Protein 6JYV (pdb70)

Organism: Pseudomonas aeruginosa (strain ATCC 15692 / DSM 22644 / CIP 104116 / JCM 14847 / LMG 12228 / 1C / PRS 101 / PAO1) (NCBI:txid208964)

Sequence (657 aa):
SLPIIDIAALAGSDPAARRSVAVRIDRACREQGFFYVVGHGVEAQLVERLERLARQFFALDETSKLRWRMELGGRAWRGYFPLGGELTSNRPDWKEGLYLGSELDAEHPEVRAGTPLHGANLFPEVPGLRETLLEYLDATTRVGHRLMEGIALGLGLEADYFAARYTGDPLILFRLFNYPSQPVPEGLDVQWGVGEHTDYGLLTLLHQDAIGGLQVRTPQGWLEAPPIPGSFVCCNLGDMLERMTGGLYRSTPHRVARNTSGRDRLSFPLFFDPNFHARVQPIEGLPEVPEQDDSARRWDQANVHAFHGEYGDYLLNKVAKVFPQLRRDLLPIIDIAALAGSDPAARRSVAVRIDRACREQGFFYVVGHGVEAQLVERLERLARQFFALDETSKLRWRMELGGRAWRGYFPLGGELTSNRPDWKEGLYLGSELDAEHPEVRAGTPLHGANLFPEVPGLRETLLEYLDATTRVGHRLMEGIALGLGLEADYFAARYTGDPLILFRLFNYPSQPVPEGLDVQWGVGEHTDYGLLTLLHQDAIGGLQVRTPQGWLEAPPIPGSFVCCNLGDMLERMTGGLYRSTPHRVARNTSGRDRLSFPLFFDPNFHARVQPIEGLPEVPEQDDSARRWDQANVHAFHGEYGDYLLNKVAKVFPQLRRDL

Foldseek 3Di:
DAAEAELLCLVDDDVVVLLVRLQVLLVNQQFFQKHKYFNLPDDLVLVVVQVVLLVVLVPDDPVLQCVFAQVPVFQLRWGKDDFDDDDLFDALQTWIKTKDWDADDCPDVCNVVLAGNDHHYRFRPRPPNVVSVNSNQVSVLVSVLSVCLSPQVNQVHHSCVCCVAFQVPWTKIKMKIKAAADDDRDDDDPNPPPPKDFAAFFKKWKQWDQQAFKWWQTPVGIDGDGHDPRITMMGTGDLNCLLLQNSGDGTIMDGGRHNPRGMIIMMMMDTHTDQFGQDARDPDGDHDPPCPVVSVVVCVLQVCSNPHGVNVSVCSVPCVVPVSNPDDD/DAEAELQCLVDDDVVVLLVSLQVLLVCQQFFLKYKYFNLPDDLVLVVVLVVLLVVLVPDDPVLQCVFDQVPVFQLRWGKDDFDDDDLFDALQTWIKTKDWDADDCPDVCNVVVAGNDHHYRFRPRPPNVVSVNVVQVSVLVSVLSVCLSNQVSQVHHSCPCCVAWQVPWTKIKMKIKAAADDDHDDDDPNPPPPWDFAAFAKKWKDWDQQAFKWWQTVVGIDGDGHDPRITMMGTGDLNCLLLQNSGDRTIMDGGRHNPRGMIIMMMMDTHTDQFGQDARDPDGDHDPPRVVVNVVVCVVQVCSNPGGPNVSVCSVPCVVPVSNPDDD

InterPro domains:
  IPR005123 Oxoglutarate/iron-dependent dioxygenase domain [PS51471] (173-277)
  IPR026992 Non-haem dioxygenase, N-terminal domain [PF14226] (6-129)
  IPR027443 Isopenicillin N synthase-like superfamily [G3DSA:2.60.120.330] (1-327)
  IPR044861 Isopenicillin N synthase-like, Fe(2+) 2OG dioxygenase domain [PF03171] (180-277)

Solvent-accessible surface area: 29008 Å² total; per-residue (Å²): 145,10,28,81,1,75,3,54,25,3,66,40,103,76,111,71,36,27,111,68,13,0,68,105,0,26,116,1,0,95,81,25,0,1,0,6,0,34,38,20,69,14,116,86,124,5,23,67,82,0,23,152,21,0,92,86,0,12,86,59,79,58,106,30,14,27,129,26,44,10,26,84,14,12,61,8,12,7,0,2,43,8,34,39,16,77,28,99,33,8,110,8,29,34,52,5,0,0,29,1,1,40,68,35,99,70,124,49,82,36,42,154,78,22,14,20,4,20,6,52,11,42,33,5,125,7,110,28,0,113,109,3,0,43,79,1,9,84,11,1,27,123,1,0,54,67,0,6,47,0,0,0,21,16,13,68,32,134,27,82,23,1,48,74,125,18,1,54,97,21,12,8,14,0,7,0,27,2,21,17,36,10,109,106,30,169,78,167,31,135,41,178,21,45,20,67,89,38,14,79,5,1,4,6,2,20,20,22,6,95,50,7,15,17,20,0,105,7,72,129,34,85,28,102,1,72,35,54,131,58,12,3,1,0,4,0,1,18,0,0,43,31,2,2,38,10,22,0,92,10,4,34,20,30,22,32,31,4,60,69,66,156,60,10,2,17,0,10,0,42,0,5,0,40,10,71,11,145,1,96,69,13,142,83,36,78,160,30,110,164,51,113,83,51,29,143,141,33,38,138,66,4,80,74,0,32,111,8,48,0,0,34,1,4,0,72,60,16,24,165,108,32,40,11,1,129,22,90,178,47,46,78,0,64,1,55,24,3,72,41,107,77,112,71,36,30,108,66,12,0,76,91,0,26,115,0,0,93,86,29,0,2,0,7,0,36,38,18,69,13,115,86,124,5,22,64,83,0,21,77,10,0,33,52,0,12,74,58,85,88,108,29,14,49,131,24,85,11,129,103,14,18,72,8,12,6,0,1,41,51,52,44,64,92,108,74,21,8,104,8,27,33,52,5,0,0,28,4,1,38,70,36,96,80,140,48,80,37,43,164,80,21,11,20,5,22,5,53,12,45,33,4,123,7,111,33,0,103,98,3,4,48,84,0,17,82,15,0,23,129,1,0,54,44,0,5,46,0,0,0,21,15,13,65,26,135,25,82,24,1,50,73,131,19,1,52,98,23,11,8,14,1,8,0,25,2,15,17,28,6,23,45,27,82,77,164,30,124,31,170,21,43,23,70,88,39,12,80,5,1,3,8,0,25,19,22,6,96,46,6,14,11,21,0,113,5,81,126,34,97,73,99,0,74,36,58,134,57,13,2,2,0,5,0,1,19,0,0,34,19,1,2,35,9,19,0,90,10,3,32,19,27,30,31,30,4,23,29,26,51,59,8,1,15,0,11,0,43,0,5,0,38,9,72,11,162,0,82,59,14,142,80,33,77,160,33,99,162,46,113,99,31,38,144,141,34,40,136,66,4,81,71,0,34,121,15,53,0,0,36,2,3,1,88,65,16,24,195,112,31,100,32,1,129,142,123,212

Secondary structure (DSSP, 8-state):
---EEE-GGGGS--HHHHHHHHHHHHHHHHHTSEEEEES----HHHHHHHHHHHHHHHTS-HHHHGGGBGGGTGGG--EEEPPPPP-SS--TT--EEEEEE-B--TTSHHHHHT-TT-BPPP--S-TTHHHHHHHHHHHHHHHHHHHHHHHHHHTTS-TTHHIIIIISS-EEEEEEEEE---PPPSSS-TTTTTT-B--SSSEEEEEE-TT--EEEEETTEEEE----TT-EEEEE-HHHHHHTTTSS----EEE----SSS-EEEEEEEEE--TT----PPSS----TT-HHHHHHHHHH-HHHHHS-HHHHHHHHHTTT-TTTT---/--EEE-GGGGS--HHHHHHHHHHHHHHHHHTSEEEEES----HHHHHHHHHHHHHHHHS-HHHHGGGBGGGTGGG--EEEPPPPP-SS--TT--EEEEEE-B--TTSHHHHHT-TT-B-----S-TTHHHHHHHHHHHHHHHHHHHHHHHHHHTTS-TTHHIIIIISS-EEEEEEEEE---PPPSSS-TTTTTT-B--SSSEEEEEE-SS--EEEEETTEEEE----TT-EEEEE-HHHHHHTTTSS----EEE----SSS-EEEEEEEEE--TT----PPSS-PPPTT-HHHHHHHHHH-HHHHHS-HHHHHHHHHTTT-GGGG---

B-factor: mean 17.4, std 8.8, range [4.78, 69.75]

Radius of gyration: 30.33 Å; Cα contacts (8 Å, |Δi|>4): 1353; chains: 2; bounding box: 62×76×78 Å

Structure (mmCIF, N/CA/C/O backbone):
data_6JYV
#
_entry.id   6JYV
#
_cell.length_a   42.510
_cell.length_b   115.690
_cell.length_c   68.830
_cell.angle_alpha   90.00
_cell.angle_beta   90.90
_cell.angle_gamma   90.00
#
_symmetry.space_group_name_H-M   'P 1 21 1'
#
loop_
_entity.id
_entity.type
_entity.pdbx_description
1 polymer 'Probable iron/ascorbate oxidoreductase'
2 non-polymer 'SODIUM ION'
3 water water
#
loop_
_atom_site.group_PDB
_atom_site.id
_atom_site.type_symbol
_atom_site.label_atom_id
_atom_site.label_alt_id
_atom_site.label_comp_id
_atom_site.label_asym_id
_atom_site.label_entity_id
_atom_site.label_seq_id
_atom_site.pdbx_PDB_ins_code
_atom_site.Cartn_x
_atom_site.Cartn_y
_atom_site.Cartn_z
_atom_site.occupancy
_atom_site.B_iso_or_equiv
_atom_site.auth_seq_id
_atom_site.auth_comp_id
_atom_site.auth_asym_id
_atom_site.auth_atom_id
_atom_site.pdbx_PDB_model_num
ATOM 1 N N . SER A 1 10 ? -4.948 72.325 7.106 1.00 32.52 5 SER A N 1
ATOM 2 C CA . SER A 1 10 ? -4.247 73.557 6.766 1.00 31.12 5 SER A CA 1
ATOM 3 C C . SER A 1 10 ? -3.131 73.307 5.740 1.00 29.09 5 SER A C 1
ATOM 4 O O . SER A 1 10 ? -2.603 74.256 5.163 1.00 28.37 5 SER A O 1
ATOM 11 N N . LEU A 1 11 ? -2.767 72.043 5.506 1.00 19.42 6 LEU A N 1
ATOM 12 C CA . LEU A 1 11 ? -1.981 71.736 4.322 1.00 15.94 6 LEU A CA 1
ATOM 13 C C . LEU A 1 11 ? -2.856 71.871 3.078 1.00 15.29 6 LEU A C 1
ATOM 14 O O . LEU A 1 11 ? -4.054 71.561 3.111 1.00 18.97 6 LEU A O 1
ATOM 30 N N . PRO A 1 12 ? -2.283 72.326 1.965 1.00 12.91 7 PRO A N 1
ATOM 31 C CA . PRO A 1 12 ? -3.046 72.373 0.713 1.00 14.02 7 PRO A CA 1
ATOM 32 C C . PRO A 1 12 ? -3.525 70.994 0.281 1.00 11.81 7 PRO A C 1
ATOM 33 O O . PRO A 1 12 ? -2.812 69.999 0.451 1.00 11.47 7 PRO A O 1
ATOM 44 N N . ILE A 1 13 ? -4.725 70.957 -0.320 1.00 11.74 8 ILE A N 1
ATOM 45 C CA . ILE A 1 13 ? -5.299 69.763 -0.946 1.00 8.41 8 ILE A CA 1
ATOM 46 C C . ILE A 1 13 ? -5.390 70.053 -2.438 1.00 14.16 8 ILE A C 1
ATOM 47 O O . ILE A 1 13 ? -6.249 70.833 -2.872 1.00 15.16 8 ILE A O 1
ATOM 63 N N . ILE A 1 14 ? -4.548 69.400 -3.228 1.00 10.42 9 ILE A N 1
ATOM 64 C CA . ILE A 1 14 ? -4.392 69.730 -4.644 1.00 8.22 9 ILE A CA 1
ATOM 65 C C . ILE A 1 14 ? -4.948 68.607 -5.507 1.00 13.54 9 ILE A C 1
ATOM 66 O O . ILE A 1 14 ? -4.505 67.458 -5.404 1.00 11.69 9 ILE A O 1
ATOM 82 N N . ASP A 1 15 ? -5.883 68.950 -6.393 1.00 12.82 10 ASP A N 1
ATOM 83 C CA . ASP A 1 15 ? -6.373 68.000 -7.395 1.00 12.39 10 ASP A CA 1
ATOM 84 C C . ASP A 1 15 ? -5.423 67.990 -8.584 1.00 14.11 10 ASP A C 1
ATOM 85 O O . ASP A 1 15 ? -5.243 69.019 -9.245 1.00 13.68 10 ASP A O 1
ATOM 94 N N . ILE A 1 16 ? -4.843 66.826 -8.890 1.00 12.23 11 ILE A N 1
ATOM 95 C CA . ILE A 1 16 ? -3.818 66.719 -9.916 1.00 10.81 11 ILE A CA 1
ATOM 96 C C . ILE A 1 16 ? -4.337 66.050 -11.187 1.00 14.47 11 ILE A C 1
ATOM 97 O O . ILE A 1 16 ? -3.555 65.613 -12.017 1.00 13.32 11 ILE A O 1
ATOM 113 N N . ALA A 1 17 ? -5.656 65.980 -11.363 1.00 12.68 12 ALA A N 1
ATOM 114 C CA . ALA A 1 17 ? -6.199 65.212 -12.478 1.00 10.98 12 ALA A CA 1
ATOM 115 C C . ALA A 1 17 ? -5.697 65.753 -13.813 1.00 13.08 12 ALA A C 1
ATOM 116 O O . ALA A 1 17 ? -5.428 64.982 -14.742 1.00 14.65 12 ALA A O 1
ATOM 123 N N . ALA A 1 18 ? -5.531 67.067 -13.919 1.00 16.82 13 ALA A N 1
ATOM 124 C CA . ALA A 1 18 ? -5.143 67.640 -15.199 1.00 15.51 13 ALA A CA 1
ATOM 125 C C . ALA A 1 18 ? -3.749 67.195 -15.613 1.00 20.66 13 ALA A C 1
ATOM 126 O O . ALA A 1 18 ? -3.429 67.243 -16.806 1.00 16.66 13 ALA A O 1
ATOM 133 N N . LEU A 1 19 ? -2.938 66.706 -14.671 1.00 16.86 14 LEU A N 1
ATOM 134 C CA . LEU A 1 19 ? -1.576 66.310 -15.006 1.00 15.62 14 LEU A CA 1
ATOM 135 C C . LEU A 1 19 ? -1.529 65.004 -15.789 1.00 15.87 14 LEU A C 1
ATOM 136 O O . LEU A 1 19 ? -0.493 64.704 -16.397 1.00 17.10 14 LEU A O 1
ATOM 152 N N . ALA A 1 20 ? -2.608 64.216 -15.766 1.00 14.09 15 ALA A N 1
ATOM 153 C CA . ALA A 1 20 ? -2.764 63.045 -16.610 1.00 16.94 15 ALA A CA 1
ATOM 154 C C . ALA A 1 20 ? -3.189 63.397 -18.030 1.00 23.72 15 ALA A C 1
ATOM 155 O O . ALA A 1 20 ? -3.181 62.518 -18.900 1.00 28.78 15 ALA A O 1
ATOM 162 N N . GLY A 1 21 ? -3.599 64.640 -18.266 1.00 18.60 16 GLY A N 1
ATOM 163 C CA . GLY A 1 21 ? -4.048 65.091 -19.557 1.00 21.00 16 GLY A CA 1
ATOM 164 C C . GLY A 1 21 ? -3.053 66.007 -20.239 1.00 22.51 16 GLY A C 1
ATOM 165 O O . GLY A 1 21 ? -1.882 66.111 -19.851 1.00 21.64 16 GLY A O 1
ATOM 169 N N . SER A 1 22 ? -3.538 66.710 -21.266 1.00 25.09 17 SER A N 1
ATOM 170 C CA . SER A 1 22 ? -2.677 67.530 -22.104 1.00 21.81 17 SER A CA 1
ATOM 171 C C . SER A 1 22 ? -3.237 68.933 -22.296 1.00 25.74 17 SER A C 1
ATOM 172 O O . SER A 1 22 ? -2.968 69.578 -23.314 1.00 25.00 17 SER A O 1
ATOM 180 N N . ASP A 1 23 ? -4.024 69.424 -21.341 1.00 26.24 18 ASP A N 1
ATOM 181 C CA . ASP A 1 23 ? -4.588 70.767 -21.435 1.00 20.07 18 ASP A CA 1
ATOM 182 C C . ASP A 1 23 ? -3.614 71.748 -20.796 1.00 28.53 18 ASP A C 1
ATOM 183 O O . ASP A 1 23 ? -3.456 71.730 -19.561 1.00 22.10 18 ASP A O 1
ATOM 192 N N . PRO A 1 24 ? -2.958 72.624 -21.562 1.00 28.81 19 PRO A N 1
ATOM 193 C CA . PRO A 1 24 ? -1.923 73.474 -20.953 1.00 23.26 19 PRO A CA 1
ATOM 194 C C . PRO A 1 24 ? -2.440 74.353 -19.830 1.00 24.08 19 PRO A C 1
ATOM 195 O O . PRO A 1 24 ? -1.714 74.589 -18.859 1.00 25.70 19 PRO A O 1
ATOM 206 N N . ALA A 1 25 ? -3.674 74.861 -19.937 1.00 26.13 20 ALA A N 1
ATOM 207 C CA . ALA A 1 25 ? -4.179 75.774 -18.917 1.00 27.87 20 ALA A CA 1
ATOM 208 C C . ALA A 1 25 ? -4.575 75.026 -17.650 1.00 17.12 20 ALA A C 1
ATOM 209 O O . ALA A 1 25 ? -4.335 75.515 -16.540 1.00 21.94 20 ALA A O 1
ATOM 216 N N . ALA A 1 26 ? -5.175 73.847 -17.793 1.00 22.46 21 ALA A N 1
ATOM 217 C CA . ALA A 1 26 ? -5.499 73.055 -16.613 1.00 22.32 21 ALA A CA 1
ATOM 218 C C . ALA A 1 26 ? -4.231 72.564 -15.925 1.00 24.41 21 ALA A C 1
ATOM 219 O O . ALA A 1 26 ? -4.164 72.532 -14.694 1.00 17.83 21 ALA A O 1
ATOM 226 N N . ARG A 1 27 ? -3.208 72.209 -16.703 1.00 19.82 22 ARG A N 1
ATOM 227 C CA . ARG A 1 27 ? -1.946 71.776 -16.113 1.00 20.33 22 ARG A CA 1
ATOM 228 C C . ARG A 1 27 ? -1.225 72.941 -15.454 1.00 20.82 22 ARG A C 1
ATOM 229 O O . ARG A 1 27 ? -0.700 72.811 -14.339 1.00 18.66 22 ARG A O 1
ATOM 250 N N . ARG A 1 28 ? -1.225 74.105 -16.102 1.00 18.62 23 ARG A N 1
ATOM 251 C CA . ARG A 1 28 ? -0.642 75.282 -15.479 1.00 20.59 23 ARG A CA 1
ATOM 252 C C . ARG A 1 28 ? -1.297 75.587 -14.137 1.00 18.18 23 ARG A C 1
ATOM 253 O O . ARG A 1 28 ? -0.614 75.997 -13.198 1.00 17.86 23 ARG A O 1
ATOM 274 N N . SER A 1 29 ? -2.624 75.427 -14.032 1.00 16.13 24 SER A N 1
ATOM 275 C CA . SER A 1 29 ? -3.305 75.762 -12.789 1.00 15.48 24 SER A CA 1
ATOM 276 C C . SER A 1 29 ? -2.855 74.840 -11.663 1.00 16.69 24 SER A C 1
ATOM 277 O O . SER A 1 29 ? -2.633 75.290 -10.530 1.00 16.41 24 SER A O 1
ATOM 285 N N . VAL A 1 30 ? -2.690 73.555 -11.968 1.00 16.57 25 VAL A N 1
ATOM 286 C CA . VAL A 1 30 ? -2.180 72.623 -10.965 1.00 12.65 25 VAL A CA 1
ATOM 287 C C . VAL A 1 30 ? -0.744 72.974 -10.616 1.00 15.50 25 VAL A C 1
ATOM 288 O O . VAL A 1 30 ? -0.370 73.015 -9.440 1.00 12.72 25 VAL A O 1
ATOM 301 N N . ALA A 1 31 ? 0.078 73.260 -11.626 1.00 13.89 26 ALA A N 1
ATOM 302 C CA . ALA A 1 31 ? 1.470 73.610 -11.381 1.00 15.95 26 ALA A CA 1
ATOM 303 C C . ALA A 1 31 ? 1.601 74.823 -10.470 1.00 16.19 26 ALA A C 1
ATOM 304 O O . ALA A 1 31 ? 2.492 74.872 -9.620 1.00 13.36 26 ALA A O 1
ATOM 311 N N . VAL A 1 32 ? 0.714 75.810 -10.616 1.00 12.84 27 VAL A N 1
ATOM 312 C CA . VAL A 1 32 ? 0.805 76.985 -9.761 1.00 11.80 27 VAL A CA 1
ATOM 313 C C . VAL A 1 32 ? 0.579 76.612 -8.302 1.00 10.23 27 VAL A C 1
ATOM 314 O O . VAL A 1 32 ? 1.260 77.113 -7.406 1.00 13.74 27 VAL A O 1
ATOM 327 N N . ARG A 1 33 ? -0.399 75.743 -8.042 1.00 10.95 28 ARG A N 1
ATOM 328 C CA . ARG A 1 33 ? -0.654 75.302 -6.674 1.00 13.28 28 ARG A CA 1
ATOM 329 C C . ARG A 1 33 ? 0.492 74.467 -6.112 1.00 11.20 28 ARG A C 1
ATOM 330 O O . ARG A 1 33 ? 0.837 74.596 -4.929 1.00 10.19 28 ARG A O 1
ATOM 351 N N . ILE A 1 34 ? 1.033 73.564 -6.918 1.00 11.07 29 ILE A N 1
ATOM 352 C CA . ILE A 1 34 ? 2.168 72.757 -6.482 1.00 10.43 29 ILE A CA 1
ATOM 353 C C . ILE A 1 34 ? 3.351 73.661 -6.148 1.00 12.42 29 ILE A C 1
ATOM 354 O O . ILE A 1 34 ? 4.002 73.502 -5.110 1.00 12.30 29 ILE A O 1
ATOM 370 N N . ASP A 1 35 ? 3.635 74.647 -7.004 1.00 11.65 30 ASP A N 1
ATOM 371 C CA . ASP A 1 35 ? 4.762 75.535 -6.730 1.00 14.23 30 ASP A CA 1
ATOM 372 C C . ASP A 1 35 ? 4.604 76.227 -5.379 1.00 11.25 30 ASP A C 1
ATOM 373 O O . ASP A 1 35 ? 5.559 76.328 -4.602 1.00 11.44 30 ASP A O 1
ATOM 382 N N . ARG A 1 36 ? 3.407 76.726 -5.082 1.00 12.37 31 ARG A N 1
ATOM 383 C CA . ARG A 1 36 ? 3.201 77.454 -3.837 1.00 12.64 31 ARG A CA 1
ATOM 384 C C . ARG A 1 36 ? 3.354 76.530 -2.638 1.00 12.51 31 ARG A C 1
ATOM 385 O O . ARG A 1 36 ? 4.002 76.884 -1.648 1.00 11.60 31 ARG A O 1
ATOM 406 N N . ALA A 1 37 ? 2.736 75.351 -2.708 1.00 12.55 32 ALA A N 1
ATOM 407 C CA . ALA A 1 37 ? 2.842 74.388 -1.622 1.00 15.52 32 ALA A CA 1
ATOM 408 C C . ALA A 1 37 ? 4.290 73.977 -1.384 1.00 8.00 32 ALA A C 1
ATOM 409 O O . ALA A 1 37 ? 4.711 73.834 -0.232 1.00 9.75 32 ALA A O 1
ATOM 416 N N . CYS A 1 38 ? 5.049 73.768 -2.454 1.00 10.60 33 CYS A N 1
ATOM 417 C CA . CYS A 1 38 ? 6.440 73.352 -2.328 1.00 7.78 33 CYS A CA 1
ATOM 418 C C . CYS A 1 38 ? 7.311 74.458 -1.765 1.00 10.62 33 CYS A C 1
ATOM 419 O O . CYS A 1 38 ? 8.240 74.187 -0.993 1.00 11.36 33 CYS A O 1
ATOM 427 N N . ARG A 1 39 ? 7.034 75.710 -2.131 1.00 10.67 34 ARG A N 1
ATOM 428 C CA . ARG A 1 39 ? 7.827 76.803 -1.599 1.00 11.21 34 ARG A CA 1
ATOM 429 C C . ARG A 1 39 ? 7.517 77.101 -0.142 1.00 9.84 34 ARG A C 1
ATOM 430 O O . ARG A 1 39 ? 8.397 77.559 0.592 1.00 14.07 34 ARG A O 1
ATOM 451 N N . GLU A 1 40 ? 6.268 76.910 0.282 1.00 14.03 35 GLU A N 1
ATOM 452 C CA . GLU A 1 40 ? 5.806 77.415 1.569 1.00 15.83 35 GLU A CA 1
ATOM 453 C C . GLU A 1 40 ? 5.742 76.346 2.649 1.00 14.38 35 GLU A C 1
ATOM 454 O O . GLU A 1 40 ? 6.133 76.611 3.785 1.00 21.09 35 GLU A O 1
ATOM 466 N N . GLN A 1 41 ? 5.235 75.153 2.336 1.00 15.79 36 GLN A N 1
ATOM 467 C CA . GLN A 1 41 ? 5.119 74.088 3.327 1.00 12.71 36 GLN A CA 1
ATOM 468 C C . GLN A 1 41 ? 5.955 72.862 3.020 1.00 11.51 36 GLN A C 1
ATOM 469 O O . GLN A 1 41 ? 6.352 72.159 3.950 1.00 14.86 36 GLN A O 1
ATOM 483 N N . GLY A 1 42 ? 6.171 72.541 1.750 1.00 11.44 37 GLY A N 1
ATOM 484 C CA . GLY A 1 42 ? 6.876 71.328 1.405 1.00 12.04 37 GLY A CA 1
ATOM 485 C C . GLY A 1 42 ? 6.069 70.067 1.573 1.00 9.67 37 GLY A C 1
ATOM 486 O O . GLY A 1 42 ? 6.642 68.975 1.495 1.00 14.35 37 GLY A O 1
ATOM 490 N N . PHE A 1 43 ? 4.758 70.189 1.733 1.00 12.55 38 PHE A N 1
ATOM 491 C CA . PHE A 1 43 ? 3.854 69.080 1.979 1.00 10.06 38 PHE A CA 1
ATOM 492 C C . PHE A 1 43 ? 2.530 69.483 1.360 1.00 12.28 38 PHE A C 1
ATOM 493 O O . PHE A 1 43 ? 2.154 70.653 1.446 1.00 11.59 38 PHE A O 1
ATOM 510 N N . PHE A 1 44 ? 1.835 68.528 0.739 1.00 12.41 39 PHE A N 1
ATOM 511 C CA . PHE A 1 44 ? 0.477 68.778 0.302 1.00 9.48 39 PHE A CA 1
ATOM 512 C C . PHE A 1 44 ? -0.258 67.455 0.104 1.00 6.64 39 PHE A C 1
ATOM 513 O O . PHE A 1 44 ? 0.355 66.428 -0.177 1.00 9.46 39 PHE A O 1
ATOM 530 N N . TYR A 1 45 ? -1.580 67.500 0.230 1.00 8.50 40 TYR A N 1
ATOM 531 C CA . TYR A 1 45 ? -2.374 66.349 -0.156 1.00 6.28 40 TYR A CA 1
ATOM 532 C C . TYR A 1 45 ? -2.572 66.353 -1.666 1.00 8.61 40 TYR A C 1
ATOM 533 O O . TYR A 1 45 ? -2.665 67.416 -2.292 1.00 10.34 40 TYR A O 1
ATOM 551 N N . VAL A 1 46 ? -2.711 65.155 -2.230 1.00 9.93 41 VAL A N 1
ATOM 552 C CA . VAL A 1 46 ? -2.991 64.938 -3.649 1.00 11.63 41 VAL A CA 1
ATOM 553 C C . VAL A 1 46 ? -4.305 64.163 -3.775 1.00 9.81 41 VAL A C 1
ATOM 554 O O . VAL A 1 46 ? -4.470 63.097 -3.162 1.00 10.03 41 VAL A O 1
ATOM 567 N N . VAL A 1 47 ? -5.250 64.732 -4.525 1.00 11.31 42 VAL A N 1
ATOM 568 C CA . VAL A 1 47 ? -6.516 64.084 -4.848 1.00 9.62 42 VAL A CA 1
ATOM 569 C C . VAL A 1 47 ? -6.702 64.101 -6.365 1.00 13.11 42 VAL A C 1
ATOM 570 O O . VAL A 1 47 ? -5.935 64.725 -7.101 1.00 12.50 42 VAL A O 1
ATOM 583 N N . GLY A 1 48 ? -7.718 63.378 -6.830 1.00 12.76 43 GLY A N 1
ATOM 584 C CA . GLY A 1 48 ? -7.941 63.252 -8.258 1.00 12.95 43 GLY A CA 1
ATOM 585 C C . GLY A 1 48 ? -6.834 62.511 -8.971 1.00 14.85 43 GLY A C 1
ATOM 586 O O . GLY A 1 48 ? -6.606 62.722 -10.168 1.00 15.26 43 GLY A O 1
ATOM 590 N N . HIS A 1 49 ? -6.153 61.626 -8.266 1.00 11.09 44 HIS A N 1
ATOM 591 C CA . HIS A 1 49 ? -4.970 60.964 -8.779 1.00 13.58 44 HIS A CA 1
ATOM 592 C C . HIS A 1 49 ? -5.289 59.685 -9.538 1.00 13.33 44 HIS A C 1
ATOM 593 O O . HIS A 1 49 ? -4.417 59.169 -10.243 1.00 14.71 44 HIS A O 1
ATOM 607 N N . GLY A 1 50 ? -6.494 59.151 -9.399 1.00 14.32 45 GLY A N 1
ATOM 608 C CA . GLY A 1 50 ? -6.896 58.029 -10.211 1.00 15.65 45 GLY A CA 1
ATOM 609 C C . GLY A 1 50 ? -6.526 56.661 -9.689 1.00 12.95 45 GLY A C 1
ATOM 610 O O . GLY A 1 50 ? -6.852 55.655 -10.346 1.00 18.99 45 GLY A O 1
ATOM 614 N N . VAL A 1 51 ? -5.848 56.561 -8.560 1.00 12.63 46 VAL A N 1
ATOM 615 C CA . VAL A 1 51 ? -5.564 55.243 -8.003 1.00 12.10 46 VAL A CA 1
ATOM 616 C C . VAL A 1 51 ? -6.838 54.728 -7.349 1.00 13.19 46 VAL A C 1
ATOM 617 O O . VAL A 1 51 ? -7.451 55.403 -6.507 1.00 13.88 46 VAL A O 1
ATOM 630 N N . GLU A 1 52 ? -7.240 53.531 -7.742 1.00 11.68 47 GLU A N 1
ATOM 631 C CA . GLU A 1 52 ? -8.568 53.029 -7.417 1.00 9.49 47 GLU A CA 1
ATOM 632 C C . GLU A 1 52 ? -8.740 52.802 -5.922 1.00 9.15 47 GLU A C 1
ATOM 633 O O . GLU A 1 52 ? -7.902 52.170 -5.260 1.00 11.17 47 GLU A O 1
ATOM 645 N N . ALA A 1 53 ? -9.864 53.315 -5.412 1.00 11.42 48 ALA A N 1
ATOM 646 C CA . ALA A 1 53 ? -10.189 53.210 -3.995 1.00 8.19 48 ALA A CA 1
ATOM 647 C C . ALA A 1 53 ? -10.250 51.758 -3.547 1.00 9.40 48 ALA A C 1
ATOM 648 O O . ALA A 1 53 ? -9.930 51.445 -2.391 1.00 10.20 48 ALA A O 1
ATOM 655 N N . GLN A 1 54 ? -10.741 50.867 -4.411 1.00 8.31 49 GLN A N 1
ATOM 656 C CA . GLN A 1 54 ? -10.870 49.466 -4.018 1.00 10.15 49 GLN A CA 1
ATOM 657 C C . GLN A 1 54 ? -9.499 48.816 -3.887 1.00 9.89 49 GLN A C 1
ATOM 658 O O . GLN A 1 54 ? -9.255 48.050 -2.941 1.00 9.84 49 GLN A O 1
ATOM 672 N N . LEU A 1 55 ? -8.569 49.172 -4.777 1.00 8.51 50 LEU A N 1
ATOM 673 C CA . LEU A 1 55 ? -7.188 48.697 -4.657 1.00 7.87 50 LEU A CA 1
ATOM 674 C C . LEU A 1 55 ? -6.550 49.176 -3.354 1.00 10.25 50 LEU A C 1
ATOM 675 O O . LEU A 1 55 ? -5.880 48.400 -2.662 1.00 11.19 50 LEU A O 1
ATOM 691 N N . VAL A 1 56 ? -6.777 50.443 -2.988 1.00 7.99 51 VAL A N 1
ATOM 692 C CA . VAL A 1 56 ? -6.212 50.968 -1.745 1.00 8.42 51 VAL A CA 1
ATOM 693 C C . VAL A 1 56 ? -6.775 50.208 -0.549 1.00 10.59 51 VAL A C 1
ATOM 694 O O . VAL A 1 56 ? -6.032 49.804 0.344 1.00 10.99 51 VAL A O 1
ATOM 707 N N . GLU A 1 57 ? -8.105 49.991 -0.509 1.00 8.08 52 GLU A N 1
ATOM 708 C CA . GLU A 1 57 ? -8.669 49.255 0.629 1.00 9.66 52 GLU A CA 1
ATOM 709 C C . GLU A 1 57 ? -8.134 47.824 0.693 1.00 8.02 52 GLU A C 1
ATOM 710 O O . GLU A 1 57 ? -7.808 47.315 1.769 1.00 9.88 52 GLU A O 1
ATOM 722 N N . ARG A 1 58 ? -8.062 47.138 -0.446 1.00 7.71 53 ARG A N 1
ATOM 723 C CA . ARG A 1 58 ? -7.540 45.777 -0.442 1.00 8.73 53 ARG A CA 1
ATOM 724 C C . ARG A 1 58 ? -6.097 45.740 0.056 1.00 7.81 53 ARG A C 1
ATOM 725 O O . ARG A 1 58 ? -5.731 44.861 0.843 1.00 9.30 53 ARG A O 1
ATOM 746 N N . LEU A 1 59 ? -5.277 46.699 -0.375 1.00 9.14 54 LEU A N 1
ATOM 747 C CA . LEU A 1 59 ? -3.907 46.792 0.118 1.00 8.63 54 LEU A CA 1
ATOM 748 C C . LEU A 1 59 ? -3.895 46.917 1.634 1.00 9.06 54 LEU A C 1
ATOM 749 O O . LEU A 1 59 ? -3.191 46.167 2.339 1.00 8.74 54 LEU A O 1
ATOM 765 N N . GLU A 1 60 ? -4.701 47.836 2.162 1.00 7.59 55 GLU A N 1
ATOM 766 C CA . GLU A 1 60 ? -4.695 48.033 3.609 1.00 7.46 55 GLU A CA 1
ATOM 767 C C . GLU A 1 60 ? -5.128 46.769 4.334 1.00 8.70 55 GLU A C 1
ATOM 768 O O . GLU A 1 60 ? -4.540 46.396 5.358 1.00 8.92 55 GLU A O 1
ATOM 780 N N . ARG A 1 61 ? -6.162 46.094 3.835 1.00 8.82 56 ARG A N 1
ATOM 781 C CA . ARG A 1 61 ? -6.640 44.899 4.513 1.00 7.74 56 ARG A CA 1
ATOM 782 C C . ARG A 1 61 ? -5.643 43.758 4.440 1.00 6.56 56 ARG A C 1
ATOM 783 O O . ARG A 1 61 ? -5.503 42.981 5.392 1.00 8.45 56 ARG A O 1
ATOM 804 N N . LEU A 1 62 ? -5.014 43.562 3.285 1.00 8.18 57 LEU A N 1
ATOM 805 C CA . LEU A 1 62 ? -4.073 42.452 3.162 1.00 9.34 57 LEU A CA 1
ATOM 806 C C . LEU A 1 62 ? -2.779 42.740 3.912 1.00 7.20 57 LEU A C 1
ATOM 807 O O . LEU A 1 62 ? -2.170 41.826 4.487 1.00 7.94 57 LEU A O 1
ATOM 823 N N . ALA A 1 63 ? -2.370 44.004 3.962 1.00 7.75 58 ALA A N 1
ATOM 824 C CA . ALA A 1 63 ? -1.277 44.388 4.833 1.00 7.15 58 ALA A CA 1
ATOM 825 C C . ALA A 1 63 ? -1.644 44.098 6.278 1.00 5.05 58 ALA A C 1
ATOM 826 O O . ALA A 1 63 ? -0.862 43.517 7.029 1.00 7.12 58 ALA A O 1
ATOM 833 N N . ARG A 1 64 ? -2.862 44.475 6.677 1.00 8.27 59 ARG A N 1
ATOM 834 C CA . ARG A 1 64 ? -3.286 44.218 8.048 1.00 9.05 59 ARG A CA 1
ATOM 835 C C . ARG A 1 64 ? -3.264 42.727 8.351 1.00 11.11 59 ARG A C 1
ATOM 836 O O . ARG A 1 64 ? -2.840 42.306 9.437 1.00 9.29 59 ARG A O 1
ATOM 857 N N . GLN A 1 65 ? -3.711 41.914 7.394 1.00 9.19 60 GLN A N 1
ATOM 858 C CA . GLN A 1 65 ? -3.718 40.472 7.578 1.00 9.78 60 GLN A CA 1
ATOM 859 C C . GLN A 1 65 ? -2.301 39.946 7.757 1.00 8.79 60 GLN A C 1
ATOM 860 O O . GLN A 1 65 ? -2.054 39.101 8.630 1.00 10.68 60 GLN A O 1
ATOM 874 N N . PHE A 1 66 ? -1.352 40.477 6.982 1.00 7.35 61 PHE A N 1
ATOM 875 C CA . PHE A 1 66 ? 0.044 40.075 7.125 1.00 7.96 61 PHE A CA 1
ATOM 876 C C . PHE A 1 66 ? 0.566 40.375 8.527 1.00 6.51 61 PHE A C 1
ATOM 877 O O . PHE A 1 66 ? 1.158 39.516 9.180 1.00 7.28 61 PHE A O 1
ATOM 894 N N . PHE A 1 67 ? 0.379 41.598 9.001 1.00 7.18 62 PHE A N 1
ATOM 895 C CA . PHE A 1 67 ? 0.976 41.940 10.289 1.00 8.82 62 PHE A CA 1
ATOM 896 C C . PHE A 1 67 ? 0.302 41.218 11.438 1.00 11.12 62 PHE A C 1
ATOM 897 O O . PHE A 1 67 ? 0.879 41.131 12.532 1.00 8.90 62 PHE A O 1
ATOM 914 N N . ALA A 1 68 ? -0.905 40.696 11.232 1.00 7.79 63 ALA A N 1
ATOM 915 C CA . ALA A 1 68 ? -1.572 39.925 12.264 1.00 9.28 63 ALA A CA 1
ATOM 916 C C . ALA A 1 68 ? -1.076 38.490 12.340 1.00 11.23 63 ALA A C 1
ATOM 917 O O . ALA A 1 68 ? -1.415 37.787 13.303 1.00 12.57 63 ALA A O 1
ATOM 924 N N . LEU A 1 69 ? -0.277 38.046 11.381 1.00 9.69 64 LEU A N 1
ATOM 925 C CA . LEU A 1 69 ? 0.411 36.764 11.517 1.00 10.63 64 LEU A CA 1
ATOM 926 C C . LEU A 1 69 ? 1.336 36.772 12.737 1.00 10.75 64 LEU A C 1
ATOM 927 O O . LEU A 1 69 ? 1.785 37.821 13.210 1.00 12.20 64 LEU A O 1
ATOM 943 N N . ASP A 1 70 ? 1.594 35.582 13.283 1.00 10.58 65 ASP A N 1
ATOM 944 C CA . ASP A 1 70 ? 2.550 35.479 14.375 1.00 13.65 65 ASP A CA 1
ATOM 945 C C . ASP A 1 70 ? 3.951 35.848 13.889 1.00 11.41 65 ASP A C 1
ATOM 946 O O . ASP A 1 70 ? 4.274 35.743 12.700 1.00 10.74 65 ASP A O 1
ATOM 955 N N . GLU A 1 71 ? 4.771 36.316 14.815 1.00 11.49 66 GLU A N 1
ATOM 956 C CA . GLU A 1 71 ? 6.109 36.762 14.445 1.00 14.38 66 GLU A CA 1
ATOM 957 C C . GLU A 1 71 ? 6.927 35.659 13.770 1.00 14.02 66 GLU A C 1
ATOM 958 O O . GLU A 1 71 ? 7.601 35.919 12.763 1.00 12.39 66 GLU A O 1
ATOM 970 N N . THR A 1 72 ? 6.878 34.417 14.280 1.00 13.38 67 THR A N 1
ATOM 971 C CA . THR A 1 72 ? 7.649 33.359 13.629 1.00 14.87 67 THR A CA 1
ATOM 972 C C . THR A 1 72 ? 7.279 33.231 12.150 1.00 8.65 67 THR A C 1
ATOM 973 O O . THR A 1 72 ? 8.156 33.045 11.305 1.00 14.16 67 THR A O 1
ATOM 984 N N . SER A 1 73 ? 5.985 33.345 11.818 1.00 11.25 68 SER A N 1
ATOM 985 C CA . SER A 1 73 ? 5.575 33.307 10.417 1.00 9.08 68 SER A CA 1
ATOM 986 C C . SER A 1 73 ? 6.143 34.485 9.639 1.00 11.91 68 SER A C 1
ATOM 987 O O . SER A 1 73 ? 6.678 34.325 8.543 1.00 11.81 68 SER A O 1
ATOM 995 N N . LYS A 1 74 ? 6.002 35.693 10.183 1.00 10.07 69 LYS A N 1
ATOM 996 C CA . LYS A 1 74 ? 6.440 36.878 9.448 1.00 6.79 69 LYS A CA 1
ATOM 997 C C . LYS A 1 74 ? 7.937 36.840 9.177 1.00 7.80 69 LYS A C 1
ATOM 998 O O . LYS A 1 74 ? 8.386 37.265 8.098 1.00 8.93 69 LYS A O 1
ATOM 1017 N N . LEU A 1 75 ? 8.700 36.267 10.094 1.00 8.45 70 LEU A N 1
ATOM 1018 C CA . LEU A 1 75 ? 10.148 36.154 9.941 1.00 8.28 70 LEU A CA 1
ATOM 1019 C C . LEU A 1 75 ? 10.555 35.208 8.822 1.00 9.76 70 LEU A C 1
ATOM 1020 O O . LEU A 1 75 ? 11.732 35.176 8.460 1.00 8.78 70 LEU A O 1
ATOM 1036 N N . ARG A 1 76 ? 9.626 34.414 8.292 1.00 6.46 71 ARG A N 1
ATOM 1037 C CA . ARG A 1 76 ? 9.920 33.644 7.090 1.00 9.43 71 ARG A CA 1
ATOM 1038 C C . ARG A 1 76 ? 10.325 34.511 5.908 1.00 11.02 71 ARG A C 1
ATOM 1039 O O . ARG A 1 76 ? 10.947 34.001 4.962 1.00 12.07 71 ARG A O 1
ATOM 1060 N N . TRP A 1 77 ? 9.986 35.801 5.938 1.00 8.18 72 TRP A N 1
ATOM 1061 C CA . TRP A 1 77 ? 10.249 36.716 4.831 1.00 7.33 72 TRP A CA 1
ATOM 1062 C C . TRP A 1 77 ? 11.105 37.891 5.302 1.00 8.75 72 TRP A C 1
ATOM 1063 O O . TRP A 1 77 ? 11.063 38.972 4.713 1.00 9.13 72 TRP A O 1
ATOM 1084 N N . ARG A 1 78 ? 11.892 37.678 6.361 1.00 8.93 73 ARG A N 1
ATOM 1085 C CA . ARG A 1 78 ? 12.662 38.760 6.988 1.00 6.56 73 ARG A CA 1
ATOM 1086 C C . ARG A 1 78 ? 13.790 39.278 6.097 1.00 9.46 73 ARG A C 1
ATOM 1087 O O . ARG A 1 78 ? 14.337 38.563 5.243 1.00 10.66 73 ARG A O 1
ATOM 1108 N N . MET A 1 79 ? 14.138 40.557 6.319 1.00 7.52 74 MET A N 1
ATOM 1109 C CA . MET A 1 79 ? 15.126 41.247 5.490 1.00 8.53 74 MET A CA 1
ATOM 1110 C C . MET A 1 79 ? 16.477 40.543 5.505 1.00 9.85 74 MET A C 1
ATOM 1111 O O . MET A 1 79 ? 17.246 40.661 4.541 1.00 12.58 74 MET A O 1
ATOM 1125 N N . GLU A 1 80 ? 16.790 39.818 6.594 1.00 9.49 75 GLU A N 1
ATOM 1126 C CA . GLU A 1 80 ? 18.033 39.058 6.693 1.00 8.84 75 GLU A CA 1
ATOM 1127 C C . GLU A 1 80 ? 18.141 37.992 5.612 1.00 13.91 75 GLU A C 1
ATOM 1128 O O . GLU A 1 80 ? 19.234 37.480 5.362 1.00 12.78 75 GLU A O 1
ATOM 1140 N N . LEU A 1 81 ? 17.016 37.631 4.983 1.00 10.69 76 LEU A N 1
ATOM 1141 C CA . LEU A 1 81 ? 17.000 36.743 3.826 1.00 11.18 76 LEU A CA 1
ATOM 1142 C C . LEU A 1 81 ? 16.955 37.494 2.495 1.00 11.31 76 LEU A C 1
ATOM 1143 O O . LEU A 1 81 ? 17.095 36.855 1.442 1.00 18.79 76 LEU A O 1
ATOM 1159 N N . GLY A 1 82 ? 16.753 38.814 2.490 1.00 13.10 77 GLY A N 1
ATOM 1160 C CA . GLY A 1 82 ? 16.498 39.511 1.234 1.00 14.26 77 GLY A CA 1
ATOM 1161 C C . GLY A 1 82 ? 17.690 39.953 0.398 1.00 14.56 77 GLY A C 1
ATOM 1162 O O . GLY A 1 82 ? 17.495 40.353 -0.758 1.00 13.85 77 GLY A O 1
ATOM 1166 N N . GLY A 1 83 ? 18.906 39.929 0.936 1.00 15.06 78 GLY A N 1
ATOM 1167 C CA . GLY A 1 83 ? 20.094 40.320 0.183 1.00 14.56 78 GLY A CA 1
ATOM 1168 C C . GLY A 1 83 ? 20.178 41.794 -0.200 1.00 12.90 78 GLY A C 1
ATOM 1169 O O . GLY A 1 83 ? 19.506 42.670 0.353 1.00 12.10 78 GLY A O 1
ATOM 1173 N N . ARG A 1 84 ? 21.029 42.059 -1.195 1.00 12.95 79 ARG A N 1
ATOM 1174 C CA . ARG A 1 84 ? 21.343 43.435 -1.569 1.00 10.06 79 ARG A CA 1
ATOM 1175 C C . ARG A 1 84 ? 20.170 44.183 -2.211 1.00 12.31 79 ARG A C 1
ATOM 1176 O O . ARG A 1 84 ? 20.258 45.403 -2.333 1.00 10.11 79 ARG A O 1
ATOM 1197 N N . ALA A 1 85 ? 19.069 43.513 -2.572 1.00 10.24 80 ALA A N 1
ATOM 1198 C CA . ALA A 1 85 ? 17.910 44.218 -3.129 1.00 9.70 80 ALA A CA 1
ATOM 1199 C C . ALA A 1 85 ? 17.201 45.110 -2.117 1.00 8.12 80 ALA A C 1
ATOM 1200 O O . ALA A 1 85 ? 16.432 45.993 -2.521 1.00 10.43 80 ALA A O 1
ATOM 1207 N N . TRP A 1 86 ? 17.403 44.869 -0.819 1.00 7.93 81 TRP A N 1
ATOM 1208 C CA . TRP A 1 86 ? 16.862 45.692 0.250 1.00 8.74 81 TRP A CA 1
ATOM 1209 C C . TRP A 1 86 ? 15.370 45.417 0.402 1.00 7.74 81 TRP A C 1
ATOM 1210 O O . TRP A 1 86 ? 14.528 46.289 0.177 1.00 9.19 81 TRP A O 1
ATOM 1231 N N . ARG A 1 87 ? 15.047 44.216 0.851 1.00 8.83 82 ARG A N 1
ATOM 1232 C CA . ARG A 1 87 ? 13.666 43.768 0.864 1.00 5.73 82 ARG A CA 1
ATOM 1233 C C . ARG A 1 87 ? 13.408 42.854 2.042 1.00 8.65 82 ARG A C 1
ATOM 1234 O O . ARG A 1 87 ? 14.286 42.086 2.439 1.00 10.31 82 ARG A O 1
ATOM 1255 N N . GLY A 1 88 ? 12.166 42.869 2.522 1.00 7.65 83 GLY A N 1
ATOM 1256 C CA . GLY A 1 88 ? 11.699 41.893 3.488 1.00 7.79 83 GLY A CA 1
ATOM 1257 C C . GLY A 1 88 ? 11.157 42.504 4.772 1.00 7.52 83 GLY A C 1
ATOM 1258 O O . GLY A 1 88 ? 11.009 43.729 4.929 1.00 6.98 83 GLY A O 1
ATOM 1262 N N . TYR A 1 89 ? 10.840 41.605 5.708 1.00 8.94 84 TYR A N 1
ATOM 1263 C CA . TYR A 1 89 ? 10.153 41.935 6.946 1.00 9.76 84 TYR A CA 1
ATOM 1264 C C . TYR A 1 89 ? 11.144 42.288 8.042 1.00 7.08 84 TYR A C 1
ATOM 1265 O O . TYR A 1 89 ? 12.220 41.693 8.155 1.00 6.53 84 TYR A O 1
ATOM 1283 N N . PHE A 1 90 ? 10.798 43.289 8.826 1.00 7.49 85 PHE A N 1
ATOM 1284 C CA . PHE A 1 90 ? 11.573 43.589 10.000 1.00 11.36 85 PHE A CA 1
ATOM 1285 C C . PHE A 1 90 ? 10.677 43.673 11.183 1.00 9.14 85 PHE A C 1
ATOM 1286 O O . PHE A 1 90 ? 9.580 44.286 11.128 1.00 9.42 85 PHE A O 1
ATOM 1303 N N . PRO A 1 91 ? 11.040 43.052 12.316 1.00 9.53 86 PRO A N 1
ATOM 1304 C CA . PRO A 1 91 ? 10.196 43.008 13.489 1.00 8.96 86 PRO A CA 1
ATOM 1305 C C . PRO A 1 91 ? 10.339 44.233 14.392 1.00 8.52 86 PRO A C 1
ATOM 1306 O O . PRO A 1 91 ? 11.260 45.034 14.251 1.00 10.63 86 PRO A O 1
ATOM 1317 N N . LEU A 1 92 ? 9.429 44.313 15.349 1.00 9.66 87 LEU A N 1
ATOM 1318 C CA . LEU A 1 92 ? 9.481 45.306 16.419 1.00 10.45 87 LEU A CA 1
ATOM 1319 C C . LEU A 1 92 ? 10.736 45.168 17.269 1.00 12.97 87 LEU A C 1
ATOM 1320 O O . LEU A 1 92 ? 11.195 44.054 17.564 1.00 12.78 87 LEU A O 1
ATOM 1336 N N . GLY A 1 93 ? 11.285 46.312 17.688 1.00 12.36 88 GLY A N 1
ATOM 1337 C CA . GLY A 1 93 ? 12.292 46.291 18.730 1.00 13.10 88 GLY A CA 1
ATOM 1338 C C . GLY A 1 93 ? 11.742 45.710 20.015 1.00 9.38 88 GLY A C 1
ATOM 1339 O O . GLY A 1 93 ? 10.541 45.684 20.252 1.00 11.41 88 GLY A O 1
ATOM 1343 N N . GLY A 1 94 ? 12.641 45.212 20.861 1.00 11.89 89 GLY A N 1
ATOM 1344 C CA . GLY A 1 94 ? 12.218 44.702 22.151 1.00 12.28 89 GLY A CA 1
ATOM 1345 C C . GLY A 1 94 ? 11.668 45.812 23.031 1.00 10.78 89 GLY A C 1
ATOM 1346 O O . GLY A 1 94 ? 11.778 47.000 22.734 1.00 11.27 89 GLY A O 1
ATOM 1350 N N . GLU A 1 95 ? 11.097 45.428 24.172 1.00 13.22 90 GLU A N 1
ATOM 1351 C CA . GLU A 1 95 ? 10.357 46.395 24.967 1.00 15.71 90 GLU A CA 1
ATOM 1352 C C . GLU A 1 95 ? 11.285 47.239 25.840 1.00 12.99 90 GLU A C 1
ATOM 1353 O O . GLU A 1 95 ? 12.234 46.737 26.454 1.00 10.20 90 GLU A O 1
ATOM 1365 N N . LEU A 1 96 ? 11.000 48.531 25.870 1.00 10.13 91 LEU A N 1
ATOM 1366 C CA . LEU A 1 96 ? 11.625 49.483 26.772 1.00 11.19 91 LEU A CA 1
ATOM 1367 C C . LEU A 1 96 ? 10.581 49.952 27.773 1.00 10.11 91 LEU A C 1
ATOM 1368 O O . LEU A 1 96 ? 9.391 49.657 27.647 1.00 10.34 91 LEU A O 1
ATOM 1384 N N . THR A 1 97 ? 11.037 50.667 28.807 1.00 10.56 92 THR A N 1
ATOM 1385 C CA . THR A 1 97 ? 10.085 51.311 29.697 1.00 12.24 92 THR A CA 1
ATOM 1386 C C . THR A 1 97 ? 9.089 52.120 28.886 1.00 10.47 92 THR A C 1
ATOM 1387 O O . THR A 1 97 ? 7.869 52.032 29.088 1.00 10.16 92 THR A O 1
ATOM 1398 N N . SER A 1 98 ? 9.606 52.888 27.931 1.00 10.00 93 SER A N 1
ATOM 1399 C CA . SER A 1 98 ? 8.806 53.573 26.937 1.00 10.70 93 SER A CA 1
ATOM 1400 C C . SER A 1 98 ? 9.523 53.481 25.597 1.00 9.35 93 SER A C 1
ATOM 1401 O O . SER A 1 98 ? 10.659 53.961 25.440 1.00 7.65 93 SER A O 1
ATOM 1409 N N . ASN A 1 99 ? 8.885 52.822 24.637 1.00 10.12 94 ASN A N 1
ATOM 1410 C CA . ASN A 1 99 ? 9.462 52.716 23.312 1.00 9.51 94 ASN A CA 1
ATOM 1411 C C . ASN A 1 99 ? 9.420 54.060 22.585 1.00 9.53 94 ASN A C 1
ATOM 1412 O O . ASN A 1 99 ? 8.719 54.994 22.978 1.00 11.72 94 ASN A O 1
ATOM 1423 N N . ARG A 1 100 ? 10.205 54.160 21.523 1.00 11.28 95 ARG A N 1
ATOM 1424 C CA . ARG A 1 100 ? 10.130 55.338 20.675 1.00 9.42 95 ARG A CA 1
ATOM 1425 C C . ARG A 1 100 ? 8.721 55.524 20.125 1.00 10.85 95 ARG A C 1
ATOM 1426 O O . ARG A 1 100 ? 7.979 54.560 19.951 1.00 10.12 95 ARG A O 1
ATOM 1447 N N . PRO A 1 101 ? 8.329 56.765 19.822 1.00 9.68 96 PRO A N 1
ATOM 1448 C CA . PRO A 1 101 ? 7.009 56.982 19.204 1.00 8.45 96 PRO A CA 1
ATOM 1449 C C . PRO A 1 101 ? 6.910 56.396 17.794 1.00 9.20 96 PRO A C 1
ATOM 1450 O O . PRO A 1 101 ? 5.794 56.154 17.322 1.00 11.10 96 PRO A O 1
ATOM 1461 N N . ASP A 1 102 ? 8.043 56.113 17.143 1.00 8.62 97 ASP A N 1
ATOM 1462 C CA . ASP A 1 102 ? 8.065 55.511 15.809 1.00 7.70 97 ASP A CA 1
ATOM 1463 C C . ASP A 1 102 ? 8.391 54.004 15.836 1.00 9.36 97 ASP A C 1
ATOM 1464 O O . ASP A 1 102 ? 8.709 53.415 14.789 1.00 9.97 97 ASP A O 1
ATOM 1473 N N . TRP A 1 103 ? 8.243 53.363 17.004 1.00 8.57 98 TRP A N 1
ATOM 1474 C CA . TRP A 1 103 ? 8.351 51.913 17.154 1.00 8.12 98 TRP A CA 1
ATOM 1475 C C . TRP A 1 103 ? 7.427 51.180 16.198 1.00 9.08 98 TRP A C 1
ATOM 1476 O O . TRP A 1 103 ? 6.216 51.410 16.192 1.00 6.68 98 TRP A O 1
ATOM 1497 N N . LYS A 1 104 ? 8.002 50.324 15.360 1.00 11.39 99 LYS A N 1
ATOM 1498 C CA . LYS A 1 104 ? 7.217 49.721 14.289 1.00 9.23 99 LYS A CA 1
ATOM 1499 C C . LYS A 1 104 ? 7.865 48.441 13.783 1.00 8.46 99 LYS A C 1
ATOM 1500 O O . LYS A 1 104 ? 9.039 48.159 14.045 1.00 10.64 99 LYS A O 1
ATOM 1519 N N . GLU A 1 105 ? 7.071 47.680 13.032 1.00 8.24 100 GLU A N 1
ATOM 1520 C CA . GLU A 1 105 ? 7.518 46.588 12.183 1.00 7.90 100 GLU A CA 1
ATOM 1521 C C . GLU A 1 105 ? 7.195 46.981 10.744 1.00 6.72 100 GLU A C 1
ATOM 1522 O O . GLU A 1 105 ? 6.445 47.938 10.488 1.00 7.80 100 GLU A O 1
ATOM 1534 N N . GLY A 1 106 ? 7.719 46.220 9.791 1.00 5.89 101 GLY A N 1
ATOM 1535 C CA . GLY A 1 106 ? 7.433 46.621 8.427 1.00 5.61 101 GLY A CA 1
ATOM 1536 C C . GLY A 1 106 ? 7.858 45.615 7.390 1.00 7.37 101 GLY A C 1
ATOM 1537 O O . GLY A 1 106 ? 8.425 44.566 7.688 1.00 7.41 101 GLY A O 1
ATOM 1541 N N . LEU A 1 107 ? 7.587 45.975 6.138 1.00 6.33 102 LEU A N 1
ATOM 1542 C CA . LEU A 1 107 ? 7.924 45.146 4.995 1.00 5.63 102 LEU A CA 1
ATOM 1543 C C . LEU A 1 107 ? 8.527 46.051 3.930 1.00 9.38 102 LEU A C 1
ATOM 1544 O O . LEU A 1 107 ? 7.863 46.967 3.439 1.00 9.81 102 LEU A O 1
ATOM 1560 N N . TYR A 1 108 ? 9.785 45.809 3.600 1.00 7.88 103 TYR A N 1
ATOM 1561 C CA . TYR A 1 108 ? 10.491 46.578 2.593 1.00 8.47 103 TYR A CA 1
ATOM 1562 C C . TYR A 1 108 ? 10.266 45.969 1.216 1.00 7.59 103 TYR A C 1
ATOM 1563 O O . TYR A 1 108 ? 10.474 44.758 1.021 1.00 6.40 103 TYR A O 1
ATOM 1581 N N . LEU A 1 109 ? 9.931 46.829 0.251 1.00 6.16 104 LEU A N 1
ATOM 1582 C CA . LEU A 1 109 ? 9.548 46.437 -1.100 1.00 5.26 104 LEU A CA 1
ATOM 1583 C C . LEU A 1 109 ? 10.183 47.394 -2.093 1.00 8.37 104 LEU A C 1
ATOM 1584 O O . LEU A 1 109 ? 10.579 48.519 -1.746 1.00 7.73 104 LEU A O 1
ATOM 1600 N N . GLY A 1 110 ? 10.239 46.947 -3.345 1.00 10.99 105 GLY A N 1
ATOM 1601 C CA . GLY A 1 110 ? 10.740 47.750 -4.433 1.00 9.21 105 GLY A CA 1
ATOM 1602 C C . GLY A 1 110 ? 10.305 47.134 -5.739 1.00 8.17 105 GLY A C 1
ATOM 1603 O O . GLY A 1 110 ? 9.451 46.237 -5.770 1.00 9.27 105 GLY A O 1
ATOM 1607 N N . SER A 1 111 ? 10.862 47.651 -6.832 1.00 10.18 106 SER A N 1
ATOM 1608 C CA . SER A 1 111 ? 10.477 47.145 -8.141 1.00 10.45 106 SER A CA 1
ATOM 1609 C C . SER A 1 111 ? 10.817 45.662 -8.257 1.00 11.11 106 SER A C 1
ATOM 1610 O O . SER A 1 111 ? 11.890 45.223 -7.844 1.00 9.59 106 SER A O 1
ATOM 1618 N N . GLU A 1 112 ? 9.897 44.886 -8.837 1.00 10.68 107 GLU A N 1
ATOM 1619 C CA . GLU A 1 112 ? 10.100 43.441 -8.966 1.00 10.74 107 GLU A CA 1
ATOM 1620 C C . GLU A 1 112 ? 10.960 43.189 -10.202 1.00 17.10 107 GLU A C 1
ATOM 1621 O O . GLU A 1 112 ? 10.468 43.191 -11.333 1.00 12.12 107 GLU A O 1
ATOM 1633 N N . LEU A 1 113 ? 12.252 42.968 -9.994 1.00 14.31 108 LEU A N 1
ATOM 1634 C CA . LEU A 1 113 ? 13.178 42.725 -11.095 1.00 14.15 108 LEU A CA 1
ATOM 1635 C C . LEU A 1 113 ? 13.719 41.305 -11.039 1.00 14.54 108 LEU A C 1
ATOM 1636 O O . LEU A 1 113 ? 14.107 40.823 -9.975 1.00 15.22 108 LEU A O 1
ATOM 1652 N N . ASP A 1 114 ? 13.779 40.645 -12.192 1.00 17.10 109 ASP A N 1
ATOM 1653 C CA . ASP A 1 114 ? 14.155 39.244 -12.220 1.00 18.02 109 ASP A CA 1
ATOM 1654 C C . ASP A 1 114 ? 15.651 39.107 -12.505 1.00 16.55 109 ASP A C 1
ATOM 1655 O O . ASP A 1 114 ? 16.380 40.086 -12.665 1.00 14.72 109 ASP A O 1
ATOM 1664 N N . ALA A 1 115 ? 16.107 37.855 -12.569 1.00 17.94 110 ALA A N 1
ATOM 1665 C CA . ALA A 1 115 ? 17.531 37.555 -12.598 1.00 19.77 110 ALA A CA 1
ATOM 1666 C C . ALA A 1 115 ? 18.208 38.012 -13.874 1.00 23.88 110 ALA A C 1
ATOM 1667 O O . ALA A 1 115 ? 19.436 38.114 -13.895 1.00 23.04 110 ALA A O 1
ATOM 1674 N N . GLU A 1 116 ? 17.449 38.269 -14.930 1.00 19.70 111 GLU A N 1
ATOM 1675 C CA . GLU A 1 116 ? 18.007 38.709 -16.199 1.00 21.74 111 GLU A CA 1
ATOM 1676 C C . GLU A 1 116 ? 18.000 40.220 -16.351 1.00 21.47 111 GLU A C 1
ATOM 1677 O O . GLU A 1 116 ? 18.487 40.729 -17.365 1.00 22.65 111 GLU A O 1
ATOM 1689 N N . HIS A 1 117 ? 17.468 40.956 -15.374 1.00 19.82 112 HIS A N 1
ATOM 1690 C CA . HIS A 1 117 ? 17.511 42.407 -15.464 1.00 18.24 112 HIS A CA 1
ATOM 1691 C C . HIS A 1 117 ? 18.965 42.869 -15.418 1.00 13.23 112 HIS A C 1
ATOM 1692 O O . HIS A 1 117 ? 19.771 42.311 -14.656 1.00 15.36 112 HIS A O 1
ATOM 1706 N N . PRO A 1 118 ? 19.350 43.864 -16.231 1.00 14.71 113 PRO A N 1
ATOM 1707 C CA . PRO A 1 118 ? 20.770 44.251 -16.291 1.00 13.76 113 PRO A CA 1
ATOM 1708 C C . PRO A 1 118 ? 21.364 44.657 -14.954 1.00 15.38 113 PRO A C 1
ATOM 1709 O O . PRO A 1 118 ? 22.538 44.385 -14.690 1.00 13.62 113 PRO A O 1
ATOM 1720 N N . GLU A 1 119 ? 20.598 45.351 -14.127 1.00 13.16 114 GLU A N 1
ATOM 1721 C CA . GLU A 1 119 ? 21.137 45.767 -12.834 1.00 12.37 114 GLU A CA 1
ATOM 1722 C C . GLU A 1 119 ? 21.309 44.583 -11.904 1.00 11.47 114 GLU A C 1
ATOM 1723 O O . GLU A 1 119 ? 22.216 44.588 -11.061 1.00 14.45 114 GLU A O 1
ATOM 1735 N N . VAL A 1 120 ? 20.437 43.571 -12.017 1.00 11.20 115 VAL A N 1
ATOM 1736 C CA . VAL A 1 120 ? 20.585 42.392 -11.185 1.00 10.20 115 VAL A CA 1
ATOM 1737 C C . VAL A 1 120 ? 21.808 41.607 -11.627 1.00 9.12 115 VAL A C 1
ATOM 1738 O O . VAL A 1 120 ? 22.610 41.171 -10.807 1.00 13.55 115 VAL A O 1
ATOM 1751 N N . ARG A 1 121 ? 21.993 41.456 -12.940 1.00 11.29 116 ARG A N 1
ATOM 1752 C CA . ARG A 1 121 ? 23.173 40.744 -13.412 1.00 11.40 116 ARG A CA 1
ATOM 1753 C C . ARG A 1 121 ? 24.442 41.496 -13.050 1.00 11.70 116 ARG A C 1
ATOM 1754 O O . ARG A 1 121 ? 25.487 40.873 -12.836 1.00 16.39 116 ARG A O 1
ATOM 1775 N N . ALA A 1 122 ? 24.376 42.822 -12.975 1.00 11.84 117 ALA A N 1
ATOM 1776 C CA . ALA A 1 122 ? 25.519 43.635 -12.584 1.00 14.06 117 ALA A CA 1
ATOM 1777 C C . ALA A 1 122 ? 25.787 43.601 -11.084 1.00 14.27 117 ALA A C 1
ATOM 1778 O O . ALA A 1 122 ? 26.860 44.030 -10.657 1.00 14.31 117 ALA A O 1
ATOM 1785 N N . GLY A 1 123 ? 24.851 43.105 -10.286 1.00 15.06 118 GLY A N 1
ATOM 1786 C CA . GLY A 1 123 ? 25.035 43.100 -8.852 1.00 16.13 118 GLY A CA 1
ATOM 1787 C C . GLY A 1 123 ? 24.781 44.418 -8.180 1.00 12.34 118 GLY A C 1
ATOM 1788 O O . GLY A 1 123 ? 25.234 44.621 -7.047 1.00 10.67 118 GLY A O 1
ATOM 1792 N N . THR A 1 124 ? 24.036 45.308 -8.813 1.00 11.83 119 THR A N 1
ATOM 1793 C CA . THR A 1 124 ? 23.859 46.636 -8.251 1.00 12.12 119 THR A CA 1
ATOM 1794 C C . THR A 1 124 ? 22.993 46.568 -7.001 1.00 10.51 119 THR A C 1
ATOM 1795 O O . THR A 1 124 ? 21.926 45.940 -7.017 1.00 9.71 119 THR A O 1
ATOM 1806 N N . PRO A 1 125 ? 23.394 47.212 -5.914 1.00 10.87 120 PRO A N 1
ATOM 1807 C CA . PRO A 1 125 ? 22.541 47.227 -4.729 1.00 11.96 120 PRO A CA 1
ATOM 1808 C C . PRO A 1 125 ? 21.188 47.835 -5.061 1.00 9.51 120 PRO A C 1
ATOM 1809 O O . PRO A 1 125 ? 21.073 48.650 -5.973 1.00 8.11 120 PRO A O 1
ATOM 1820 N N . LEU A 1 126 ? 20.174 47.441 -4.284 1.00 9.06 121 LEU A N 1
ATOM 1821 C CA . LEU A 1 126 ? 18.798 47.964 -4.323 1.00 9.09 121 LEU A CA 1
ATOM 1822 C C . LEU A 1 126 ? 17.992 47.456 -5.514 1.00 11.46 121 LEU A C 1
ATOM 1823 O O . LEU A 1 126 ? 16.854 47.951 -5.731 1.00 12.64 121 LEU A O 1
ATOM 1839 N N . HIS A 1 127 ? 18.513 46.510 -6.295 1.00 9.18 122 HIS A N 1
ATOM 1840 C CA . HIS A 1 127 ? 17.795 45.918 -7.417 1.00 10.71 122 HIS A CA 1
ATOM 1841 C C . HIS A 1 127 ? 17.608 44.425 -7.191 1.00 9.49 122 HIS A C 1
ATOM 1842 O O . HIS A 1 127 ? 18.549 43.728 -6.821 1.00 10.94 122 HIS A O 1
ATOM 1856 N N . GLY A 1 128 ? 16.412 43.932 -7.445 1.00 9.32 123 GLY A N 1
ATOM 1857 C CA . GLY A 1 128 ? 16.205 42.508 -7.393 1.00 7.05 123 GLY A CA 1
ATOM 1858 C C . GLY A 1 128 ? 14.766 42.188 -7.071 1.00 10.93 123 GLY A C 1
ATOM 1859 O O . GLY A 1 128 ? 13.869 42.983 -7.334 1.00 10.93 123 GLY A O 1
ATOM 1863 N N . ALA A 1 129 ? 14.578 41.043 -6.443 1.00 9.26 124 ALA A N 1
ATOM 1864 C CA . ALA A 1 129 ? 13.233 40.523 -6.244 1.00 11.13 124 ALA A CA 1
ATOM 1865 C C . ALA A 1 129 ? 12.722 40.812 -4.844 1.00 8.59 124 ALA A C 1
ATOM 1866 O O . ALA A 1 129 ? 13.477 40.794 -3.869 1.00 11.10 124 ALA A O 1
ATOM 1873 N N . ASN A 1 130 ? 11.410 41.043 -4.746 1.00 8.54 125 ASN A N 1
ATOM 1874 C CA . ASN A 1 130 ? 10.764 41.163 -3.446 1.00 9.45 125 ASN A CA 1
ATOM 1875 C C . ASN A 1 130 ? 10.614 39.818 -2.739 1.00 8.56 125 ASN A C 1
ATOM 1876 O O . ASN A 1 130 ? 10.535 38.758 -3.368 1.00 12.72 125 ASN A O 1
ATOM 1887 N N . LEU A 1 131 ? 10.584 39.865 -1.407 1.00 9.48 126 LEU A N 1
ATOM 1888 C CA . LEU A 1 131 ? 10.108 38.741 -0.606 1.00 10.04 126 LEU A CA 1
ATOM 1889 C C . LEU A 1 131 ? 8.619 38.961 -0.365 1.00 7.94 126 LEU A C 1
ATOM 1890 O O . LEU A 1 131 ? 8.231 39.965 0.252 1.00 11.20 126 LEU A O 1
ATOM 1906 N N . PHE A 1 132 ? 7.793 38.048 -0.876 1.00 8.98 127 PHE A N 1
ATOM 1907 C CA . PHE A 1 132 ? 6.344 38.220 -0.874 1.00 11.48 127 PHE A CA 1
ATOM 1908 C C . PHE A 1 132 ? 5.733 37.281 0.153 1.00 13.13 127 PHE A C 1
ATOM 1909 O O . PHE A 1 132 ? 5.742 36.051 -0.050 1.00 13.98 127 PHE A O 1
ATOM 1926 N N . PRO A 1 133 ? 5.176 37.790 1.246 1.00 10.29 128 PRO A N 1
ATOM 1927 C CA . PRO A 1 133 ? 4.545 36.888 2.219 1.00 9.52 128 PRO A CA 1
ATOM 1928 C C . PRO A 1 133 ? 3.385 36.127 1.601 1.00 11.69 128 PRO A C 1
ATOM 1929 O O . PRO A 1 133 ? 2.714 36.608 0.674 1.00 10.76 128 PRO A O 1
ATOM 1940 N N . GLU A 1 134 ? 3.152 34.931 2.147 1.00 12.08 129 GLU A N 1
ATOM 1941 C CA . GLU A 1 134 ? 2.113 34.022 1.664 1.00 14.47 129 GLU A CA 1
ATOM 1942 C C . GLU A 1 134 ? 0.771 34.404 2.289 1.00 14.17 129 GLU A C 1
ATOM 1943 O O . GLU A 1 134 ? 0.172 33.680 3.089 1.00 20.00 129 GLU A O 1
ATOM 1955 N N . VAL A 1 135 ? 0.308 35.582 1.906 1.00 11.21 130 VAL A N 1
ATOM 1956 C CA . VAL A 1 135 ? -1.041 36.064 2.181 1.00 10.41 130 VAL A CA 1
ATOM 1957 C C . VAL A 1 135 ? -1.784 36.128 0.852 1.00 12.07 130 VAL A C 1
ATOM 1958 O O . VAL A 1 135 ? -1.393 36.905 -0.036 1.00 11.81 130 VAL A O 1
ATOM 1971 N N . PRO A 1 136 ? -2.885 35.379 0.673 1.00 13.63 131 PRO A N 1
ATOM 1972 C CA . PRO A 1 136 ? -3.530 35.343 -0.641 1.00 14.89 131 PRO A CA 1
ATOM 1973 C C . PRO A 1 136 ? -3.934 36.730 -1.094 1.00 12.40 131 PRO A C 1
ATOM 1974 O O . PRO A 1 136 ? -4.554 37.497 -0.345 1.00 12.26 131 PRO A O 1
ATOM 1985 N N . GLY A 1 137 ? -3.537 37.054 -2.325 1.00 10.04 132 GLY A N 1
ATOM 1986 C CA . GLY A 1 137 ? -3.823 38.315 -2.929 1.00 13.91 132 GLY A CA 1
ATOM 1987 C C . GLY A 1 137 ? -2.772 39.375 -2.692 1.00 12.67 132 GLY A C 1
ATOM 1988 O O . GLY A 1 137 ? -2.754 40.376 -3.410 1.00 10.67 132 GLY A O 1
ATOM 1992 N N . LEU A 1 138 ? -1.896 39.190 -1.705 1.00 11.08 133 LEU A N 1
ATOM 1993 C CA . LEU A 1 138 ? -1.014 40.288 -1.316 1.00 7.00 133 LEU A CA 1
ATOM 1994 C C . LEU A 1 138 ? -0.007 40.634 -2.404 1.00 10.79 133 LEU A C 1
ATOM 1995 O O . LEU A 1 138 ? 0.188 41.815 -2.714 1.00 10.05 133 LEU A O 1
ATOM 2011 N N . ARG A 1 139 ? 0.638 39.627 -3.000 1.00 9.50 134 ARG A N 1
ATOM 2012 C CA . ARG A 1 139 ? 1.641 39.895 -4.024 1.00 12.23 134 ARG A CA 1
ATOM 2013 C C . ARG A 1 139 ? 1.040 40.689 -5.178 1.00 9.62 134 ARG A C 1
ATOM 2014 O O . ARG A 1 139 ? 1.566 41.732 -5.561 1.00 10.78 134 ARG A O 1
ATOM 2035 N N . GLU A 1 140 ? -0.076 40.212 -5.736 1.00 13.01 135 GLU A N 1
ATOM 2036 C CA . GLU A 1 140 ? -0.668 40.899 -6.883 1.00 10.49 135 GLU A CA 1
ATOM 2037 C C . GLU A 1 140 ? -1.093 42.311 -6.502 1.00 9.51 135 GLU A C 1
ATOM 2038 O O . GLU A 1 140 ? -0.913 43.254 -7.277 1.00 11.90 135 GLU A O 1
ATOM 2050 N N . THR A 1 141 ? -1.627 42.472 -5.297 1.00 7.32 136 THR A N 1
ATOM 2051 C CA . THR A 1 141 ? -2.124 43.760 -4.867 1.00 11.02 136 THR A CA 1
ATOM 2052 C C . THR A 1 141 ? -0.973 44.732 -4.716 1.00 8.64 136 THR A C 1
ATOM 2053 O O . THR A 1 141 ? -1.072 45.900 -5.112 1.00 8.22 136 THR A O 1
ATOM 2064 N N . LEU A 1 142 ? 0.141 44.250 -4.168 1.00 8.56 137 LEU A N 1
ATOM 2065 C CA . LEU A 1 142 ? 1.329 45.086 -4.018 1.00 12.28 137 LEU A CA 1
ATOM 2066 C C . LEU A 1 142 ? 1.844 45.554 -5.370 1.00 12.85 137 LEU A C 1
ATOM 2067 O O . LEU A 1 142 ? 2.152 46.732 -5.558 1.00 11.94 137 LEU A O 1
ATOM 2083 N N . LEU A 1 143 ? 1.951 44.639 -6.322 1.00 10.63 138 LEU A N 1
ATOM 2084 C CA . LEU A 1 143 ? 2.493 44.993 -7.628 1.00 11.22 138 LEU A CA 1
ATOM 2085 C C . LEU A 1 143 ? 1.585 45.977 -8.341 1.00 9.37 138 LEU A C 1
ATOM 2086 O O . LEU A 1 143 ? 2.060 46.971 -8.896 1.00 10.72 138 LEU A O 1
ATOM 2102 N N . GLU A 1 144 ? 0.265 45.772 -8.257 1.00 9.31 139 GLU A N 1
ATOM 2103 C CA . GLU A 1 144 ? -0.678 46.697 -8.879 1.00 9.70 139 GLU A CA 1
ATOM 2104 C C . GLU A 1 144 ? -0.593 48.087 -8.252 1.00 8.40 139 GLU A C 1
ATOM 2105 O O . GLU A 1 144 ? -0.646 49.099 -8.959 1.00 9.84 139 GLU A O 1
ATOM 2117 N N . TYR A 1 145 ? -0.465 48.162 -6.919 1.00 6.24 140 TYR A N 1
ATOM 2118 C CA . TYR A 1 145 ? -0.367 49.443 -6.239 1.00 8.81 140 TYR A CA 1
ATOM 2119 C C . TYR A 1 145 ? 0.942 50.149 -6.571 1.00 8.23 140 TYR A C 1
ATOM 2120 O O . TYR A 1 145 ? 0.965 51.363 -6.798 1.00 11.06 140 TYR A O 1
ATOM 2138 N N . LEU A 1 146 ? 2.036 49.397 -6.620 1.00 9.26 141 LEU A N 1
ATOM 2139 C CA . LEU A 1 146 ? 3.314 49.958 -7.016 1.00 9.53 141 LEU A CA 1
ATOM 2140 C C . LEU A 1 146 ? 3.207 50.577 -8.408 1.00 11.38 141 LEU A C 1
ATOM 2141 O O . LEU A 1 146 ? 3.705 51.677 -8.661 1.00 13.01 141 LEU A O 1
ATOM 2157 N N . ASP A 1 147 ? 2.589 49.846 -9.330 1.00 11.62 142 ASP A N 1
ATOM 2158 C CA . ASP A 1 147 ? 2.424 50.324 -10.700 1.00 12.13 142 ASP A CA 1
ATOM 2159 C C . ASP A 1 147 ? 1.632 51.622 -10.732 1.00 10.36 142 ASP A C 1
ATOM 2160 O O . ASP A 1 147 ? 2.024 52.596 -11.385 1.00 11.62 142 ASP A O 1
ATOM 2169 N N . ALA A 1 148 ? 0.486 51.638 -10.049 1.00 11.37 143 ALA A N 1
ATOM 2170 C CA . ALA A 1 148 ? -0.406 52.785 -10.115 1.00 13.10 143 ALA A CA 1
ATOM 2171 C C . ALA A 1 148 ? 0.212 54.005 -9.450 1.00 8.85 143 ALA A C 1
ATOM 2172 O O . ALA A 1 148 ? 0.134 55.116 -9.975 1.00 11.31 143 ALA A O 1
ATOM 2179 N N . THR A 1 149 ? 0.839 53.827 -8.274 1.00 9.75 144 THR A N 1
ATOM 2180 C CA . THR A 1 149 ? 1.423 54.984 -7.613 1.00 6.66 144 THR A CA 1
ATOM 2181 C C . THR A 1 149 ? 2.691 55.477 -8.292 1.00 9.10 144 THR A C 1
ATOM 2182 O O . THR A 1 149 ? 2.968 56.681 -8.260 1.00 9.78 144 THR A O 1
ATOM 2193 N N . THR A 1 150 ? 3.435 54.595 -8.960 1.00 9.50 145 THR A N 1
ATOM 2194 C CA . THR A 1 150 ? 4.558 55.039 -9.787 1.00 11.00 145 THR A CA 1
ATOM 2195 C C . THR A 1 150 ? 4.076 56.031 -10.848 1.00 10.65 145 THR A C 1
ATOM 2196 O O . THR A 1 150 ? 4.715 57.063 -11.076 1.00 11.30 145 THR A O 1
ATOM 2207 N N . ARG A 1 151 ? 2.920 55.769 -11.461 1.00 11.11 146 ARG A N 1
ATOM 2208 C CA . ARG A 1 151 ? 2.399 56.685 -12.473 1.00 12.40 146 ARG A CA 1
ATOM 2209 C C . ARG A 1 151 ? 2.026 58.029 -11.864 1.00 11.00 146 ARG A C 1
ATOM 2210 O O . ARG A 1 151 ? 2.199 59.075 -12.500 1.00 12.03 146 ARG A O 1
ATOM 2231 N N . VAL A 1 152 ? 1.511 58.024 -10.631 1.00 11.17 147 VAL A N 1
ATOM 2232 C CA . VAL A 1 152 ? 1.229 59.282 -9.941 1.00 12.22 147 VAL A CA 1
ATOM 2233 C C . VAL A 1 152 ? 2.514 60.065 -9.737 1.00 8.77 147 VAL A C 1
ATOM 2234 O O . VAL A 1 152 ? 2.566 61.287 -9.961 1.00 9.75 147 VAL A O 1
ATOM 2247 N N . GLY A 1 153 ? 3.585 59.365 -9.355 1.00 9.06 148 GLY A N 1
ATOM 2248 C CA . GLY A 1 153 ? 4.876 60.002 -9.199 1.00 10.41 148 GLY A CA 1
ATOM 2249 C C . GLY A 1 153 ? 5.353 60.704 -10.464 1.00 9.71 148 GLY A C 1
ATOM 2250 O O . GLY A 1 153 ? 5.818 61.834 -10.405 1.00 11.59 148 GLY A O 1
ATOM 2254 N N . HIS A 1 154 ? 5.262 60.026 -11.610 1.00 9.09 149 HIS A N 1
ATOM 2255 C CA . HIS A 1 154 ? 5.686 60.660 -12.857 1.00 10.35 149 HIS A CA 1
ATOM 2256 C C . HIS A 1 154 ? 4.898 61.929 -13.103 1.00 10.83 149 HIS A C 1
ATOM 2257 O O . HIS A 1 154 ? 5.454 62.966 -13.482 1.00 11.53 149 HIS A O 1
ATOM 2271 N N . ARG A 1 155 ? 3.596 61.863 -12.900 1.00 9.88 150 ARG A N 1
ATOM 2272 C CA . ARG A 1 155 ? 2.767 63.029 -13.153 1.00 11.32 150 ARG A CA 1
ATOM 2273 C C . ARG A 1 155 ? 3.098 64.154 -12.191 1.00 11.28 150 ARG A C 1
ATOM 2274 O O . ARG A 1 155 ? 3.154 65.326 -12.580 1.00 13.05 150 ARG A O 1
ATOM 2295 N N . LEU A 1 156 ? 3.314 63.830 -10.917 1.00 10.65 151 LEU A N 1
ATOM 2296 C CA . LEU A 1 156 ? 3.669 64.875 -9.972 1.00 8.15 151 LEU A CA 1
ATOM 2297 C C . LEU A 1 156 ? 4.983 65.553 -10.346 1.00 11.19 151 LEU A C 1
ATOM 2298 O O . LEU A 1 156 ? 5.122 66.778 -10.207 1.00 12.66 151 LEU A O 1
ATOM 2314 N N . MET A 1 157 ? 5.963 64.785 -10.836 1.00 11.57 152 MET A N 1
ATOM 2315 C CA . MET A 1 157 ? 7.209 65.414 -11.261 1.00 10.10 152 MET A CA 1
ATOM 2316 C C . MET A 1 157 ? 6.980 66.372 -12.431 1.00 10.88 152 MET A C 1
ATOM 2317 O O . MET A 1 157 ? 7.675 67.396 -12.528 1.00 13.53 152 MET A O 1
ATOM 2331 N N . GLU A 1 158 ? 6.050 66.046 -13.330 1.00 11.91 153 GLU A N 1
ATOM 2332 C CA . GLU A 1 158 ? 5.657 66.995 -14.374 1.00 14.16 153 GLU A CA 1
ATOM 2333 C C . GLU A 1 158 ? 5.102 68.269 -13.757 1.00 13.85 153 GLU A C 1
ATOM 2334 O O . GLU A 1 158 ? 5.422 69.369 -14.205 1.00 13.56 153 GLU A O 1
ATOM 2346 N N . GLY A 1 159 ? 4.257 68.143 -12.731 1.00 14.53 154 GLY A N 1
ATOM 2347 C CA . GLY A 1 159 ? 3.711 69.331 -12.096 1.00 16.04 154 GLY A CA 1
ATOM 2348 C C . GLY A 1 159 ? 4.783 70.134 -11.386 1.00 15.84 154 GLY A C 1
ATOM 2349 O O . GLY A 1 159 ? 4.754 71.369 -11.382 1.00 14.15 154 GLY A O 1
ATOM 2353 N N . ILE A 1 160 ? 5.737 69.445 -10.770 1.00 12.64 155 ILE A N 1
ATOM 2354 C CA . ILE A 1 160 ? 6.856 70.111 -10.121 1.00 13.61 155 ILE A CA 1
ATOM 2355 C C . ILE A 1 160 ? 7.718 70.820 -11.159 1.00 13.87 155 ILE A C 1
ATOM 2356 O O . ILE A 1 160 ? 8.130 71.971 -10.964 1.00 15.22 155 ILE A O 1
ATOM 2372 N N . ALA A 1 161 ? 7.975 70.156 -12.286 1.00 14.27 156 ALA A N 1
ATOM 2373 C CA . ALA A 1 161 ? 8.756 70.767 -13.355 1.00 13.66 156 ALA A CA 1
ATOM 2374 C C . ALA A 1 161 ? 8.052 72.001 -13.899 1.00 14.49 156 ALA A C 1
ATOM 2375 O O . ALA A 1 161 ? 8.667 73.062 -14.040 1.00 17.47 156 ALA A O 1
ATOM 2382 N N . LEU A 1 162 ? 6.752 71.890 -14.182 1.00 16.62 157 LEU A N 1
ATOM 2383 C CA . LEU A 1 162 ? 6.007 73.054 -14.661 1.00 16.42 157 LEU A CA 1
ATOM 2384 C C . LEU A 1 162 ? 6.013 74.164 -13.626 1.00 20.34 157 LEU A C 1
ATOM 2385 O O . LEU A 1 162 ? 6.147 75.346 -13.967 1.00 21.41 157 LEU A O 1
ATOM 2401 N N . GLY A 1 163 ? 5.889 73.806 -12.349 1.00 14.90 158 GLY A N 1
ATOM 2402 C CA . GLY A 1 163 ? 5.883 74.818 -11.307 1.00 13.78 158 GLY A CA 1
ATOM 2403 C C . GLY A 1 163 ? 7.177 75.600 -11.217 1.00 17.84 158 GLY A C 1
ATOM 2404 O O . GLY A 1 163 ? 7.175 76.790 -10.880 1.00 19.02 158 GLY A O 1
ATOM 2408 N N . LEU A 1 164 ? 8.297 74.947 -11.509 1.00 12.71 159 LEU A N 1
ATOM 2409 C CA . LEU A 1 164 ? 9.613 75.563 -11.444 1.00 15.96 159 LEU A CA 1
ATOM 2410 C C . LEU A 1 164 ? 9.948 76.388 -12.672 1.00 20.13 159 LEU A C 1
ATOM 2411 O O . LEU A 1 164 ? 11.066 76.901 -12.765 1.00 19.83 159 LEU A O 1
ATOM 2427 N N . GLY A 1 165 ? 9.036 76.476 -13.625 1.00 20.02 160 GLY A N 1
ATOM 2428 C CA . GLY A 1 165 ? 9.326 77.165 -14.865 1.00 26.07 160 GLY A CA 1
ATOM 2429 C C . GLY A 1 165 ? 10.038 76.332 -15.900 1.00 26.67 160 GLY A C 1
ATOM 2430 O O . GLY A 1 165 ? 10.598 76.895 -16.848 1.00 25.27 160 GLY A O 1
ATOM 2434 N N . LEU A 1 166 ? 10.032 75.006 -15.752 1.00 20.40 161 LEU A N 1
ATOM 2435 C CA . LEU A 1 166 ? 10.737 74.095 -16.644 1.00 18.49 161 LEU A CA 1
ATOM 2436 C C . LEU A 1 166 ? 9.770 73.381 -17.567 1.00 17.32 161 LEU A C 1
ATOM 2437 O O . LEU A 1 166 ? 8.548 73.450 -17.410 1.00 22.70 161 LEU A O 1
ATOM 2453 N N . GLU A 1 167 ? 10.354 72.665 -18.533 1.00 20.04 162 GLU A N 1
ATOM 2454 C CA . GLU A 1 167 ? 9.609 71.734 -19.363 1.00 24.79 162 GLU A CA 1
ATOM 2455 C C . GLU A 1 167 ? 9.050 70.610 -18.494 1.00 14.04 162 GLU A C 1
ATOM 2456 O O . GLU A 1 167 ? 9.701 70.184 -17.540 1.00 19.90 162 GLU A O 1
ATOM 2468 N N . ALA A 1 168 ? 7.842 70.144 -18.817 1.00 20.95 163 ALA A N 1
ATOM 2469 C CA . ALA A 1 168 ? 7.199 69.139 -17.974 1.00 17.55 163 ALA A CA 1
ATOM 2470 C C . ALA A 1 168 ? 8.031 67.864 -17.884 1.00 17.25 163 ALA A C 1
ATOM 2471 O O . ALA A 1 168 ? 8.022 67.193 -16.844 1.00 15.19 163 ALA A O 1
ATOM 2478 N N . ASP A 1 169 ? 8.759 67.519 -18.942 1.00 17.48 164 ASP A N 1
ATOM 2479 C CA . ASP A 1 169 ? 9.590 66.318 -18.952 1.00 14.15 164 ASP A CA 1
ATOM 2480 C C . ASP A 1 169 ? 10.975 66.529 -18.336 1.00 13.84 164 ASP A C 1
ATOM 2481 O O . ASP A 1 169 ? 11.851 65.664 -18.491 1.00 15.33 164 ASP A O 1
ATOM 2490 N N . TYR A 1 170 ? 11.189 67.611 -17.583 1.00 15.18 165 TYR A N 1
ATOM 2491 C CA . TYR A 1 170 ? 12.532 67.907 -17.106 1.00 16.40 165 TYR A CA 1
ATOM 2492 C C . TYR A 1 170 ? 13.142 66.736 -16.347 1.00 18.88 165 TYR A C 1
ATOM 2493 O O . TYR A 1 170 ? 14.303 66.375 -16.562 1.00 16.08 165 TYR A O 1
ATOM 2511 N N . PHE A 1 171 ? 12.386 66.158 -15.414 1.00 13.26 166 PHE A N 1
ATOM 2512 C CA . PHE A 1 171 ? 12.954 65.076 -14.617 1.00 14.96 166 PHE A CA 1
ATOM 2513 C C . PHE A 1 171 ? 12.937 63.759 -15.374 1.00 13.16 166 PHE A C 1
ATOM 2514 O O . PHE A 1 171 ? 13.918 63.007 -15.336 1.00 16.08 166 PHE A O 1
ATOM 2531 N N . ALA A 1 172 ? 11.834 63.461 -16.056 1.00 14.18 167 ALA A N 1
ATOM 2532 C CA . ALA A 1 172 ? 11.771 62.245 -16.851 1.00 15.98 167 ALA A CA 1
ATOM 2533 C C . ALA A 1 172 ? 12.957 62.137 -17.803 1.00 17.33 167 ALA A C 1
ATOM 2534 O O . ALA A 1 172 ? 13.535 61.059 -17.957 1.00 16.94 167 ALA A O 1
ATOM 2541 N N . ALA A 1 173 ? 13.348 63.243 -18.440 1.00 19.68 168 ALA A N 1
ATOM 2542 C CA . ALA A 1 173 ? 14.370 63.149 -19.476 1.00 15.55 168 ALA A CA 1
ATOM 2543 C C . ALA A 1 173 ? 15.765 62.966 -18.906 1.00 19.12 168 ALA A C 1
ATOM 2544 O O . ALA A 1 173 ? 16.651 62.489 -19.620 1.00 22.19 168 ALA A O 1
ATOM 2551 N N . ARG A 1 174 ? 15.975 63.321 -17.645 1.00 17.93 169 ARG A N 1
ATOM 2552 C CA . ARG A 1 174 ? 17.292 63.317 -17.025 1.00 16.61 169 ARG A CA 1
ATOM 2553 C C . ARG A 1 174 ? 17.485 62.225 -15.989 1.00 18.20 169 ARG A C 1
ATOM 2554 O O . ARG A 1 174 ? 18.555 61.598 -15.952 1.00 14.94 169 ARG A O 1
ATOM 2575 N N . TYR A 1 175 ? 16.476 61.985 -15.147 1.00 15.71 170 TYR A N 1
ATOM 2576 C CA . TYR A 1 175 ? 16.696 61.266 -13.897 1.00 13.34 170 TYR A CA 1
ATOM 2577 C C . TYR A 1 175 ? 15.631 60.241 -13.542 1.00 12.35 170 TYR A C 1
ATOM 2578 O O . TYR A 1 175 ? 15.971 59.256 -12.874 1.00 13.15 170 TYR A O 1
ATOM 2596 N N . THR A 1 176 ? 14.366 60.453 -13.892 1.00 13.23 171 THR A N 1
ATOM 2597 C CA . THR A 1 176 ? 13.281 59.599 -13.414 1.00 10.21 171 THR A CA 1
ATOM 2598 C C . THR A 1 176 ? 12.546 58.845 -14.509 1.00 13.43 171 THR A C 1
ATOM 2599 O O . THR A 1 176 ? 11.448 58.311 -14.262 1.00 16.45 171 THR A O 1
ATOM 2610 N N . GLY A 1 177 ? 13.105 58.782 -15.717 1.00 14.78 172 GLY A N 1
ATOM 2611 C CA . GLY A 1 177 ? 12.496 57.969 -16.749 1.00 17.71 172 GLY A CA 1
ATOM 2612 C C . GLY A 1 177 ? 12.408 56.513 -16.341 1.00 19.55 172 GLY A C 1
ATOM 2613 O O . GLY A 1 177 ? 11.423 55.833 -16.635 1.00 17.16 172 GLY A O 1
ATOM 2617 N N . ASP A 1 178 ? 13.453 56.016 -15.669 1.00 15.29 173 ASP A N 1
ATOM 2618 C CA . ASP A 1 178 ? 13.499 54.686 -15.057 1.00 18.03 173 ASP A CA 1
ATOM 2619 C C . ASP A 1 178 ? 13.810 54.881 -13.573 1.00 13.89 173 ASP A C 1
ATOM 2620 O O . ASP A 1 178 ? 14.967 54.738 -13.143 1.00 12.42 173 ASP A O 1
ATOM 2629 N N . PRO A 1 179 ? 12.816 55.252 -12.774 1.00 13.17 174 PRO A N 1
ATOM 2630 C CA . PRO A 1 179 ? 13.090 55.744 -11.421 1.00 9.90 174 PRO A CA 1
ATOM 2631 C C . PRO A 1 179 ? 13.366 54.624 -10.420 1.00 11.56 174 PRO A C 1
ATOM 2632 O O . PRO A 1 179 ? 13.004 53.460 -10.607 1.00 15.47 174 PRO A O 1
ATOM 2643 N N . LEU A 1 180 ? 14.021 55.009 -9.329 1.00 10.23 175 LEU A N 1
ATOM 2644 C CA . LEU A 1 180 ? 14.185 54.104 -8.187 1.00 11.69 175 LEU A CA 1
ATOM 2645 C C . LEU A 1 180 ? 12.939 54.212 -7.314 1.00 11.21 175 LEU A C 1
ATOM 2646 O O . LEU A 1 180 ? 12.628 55.297 -6.804 1.00 10.67 175 LEU A O 1
ATOM 2662 N N . ILE A 1 181 ? 12.206 53.101 -7.168 1.00 11.34 176 ILE A N 1
ATOM 2663 C CA . ILE A 1 181 ? 10.934 53.059 -6.456 1.00 7.01 176 ILE A CA 1
ATOM 2664 C C . ILE A 1 181 ? 11.171 52.273 -5.183 1.00 7.83 176 ILE A C 1
ATOM 2665 O O . ILE A 1 181 ? 11.499 51.083 -5.241 1.00 10.08 176 ILE A O 1
ATOM 2681 N N . LEU A 1 182 ? 11.056 52.929 -4.040 1.00 5.93 177 LEU A N 1
ATOM 2682 C CA . LEU A 1 182 ? 11.178 52.267 -2.741 1.00 8.55 177 LEU A CA 1
ATOM 2683 C C . LEU A 1 182 ? 9.830 52.334 -2.027 1.00 11.89 177 LEU A C 1
ATOM 2684 O O . LEU A 1 182 ? 9.307 53.416 -1.789 1.00 13.46 177 LEU A O 1
ATOM 2700 N N . PHE A 1 183 ? 9.272 51.184 -1.687 1.00 7.92 178 PHE A N 1
ATOM 2701 C CA . PHE A 1 183 ? 7.932 51.091 -1.135 1.00 9.64 178 PHE A CA 1
ATOM 2702 C C . PHE A 1 183 ? 8.024 50.371 0.200 1.00 7.70 178 PHE A C 1
ATOM 2703 O O . PHE A 1 183 ? 8.769 49.397 0.328 1.00 8.39 178 PHE A O 1
ATOM 2720 N N . ARG A 1 184 ? 7.339 50.894 1.202 1.00 7.09 179 ARG A N 1
ATOM 2721 C CA . ARG A 1 184 ? 7.351 50.257 2.522 1.00 7.31 179 ARG A CA 1
ATOM 2722 C C . ARG A 1 184 ? 5.945 50.127 3.086 1.00 11.35 179 ARG A C 1
ATOM 2723 O O . ARG A 1 184 ? 5.118 51.035 2.955 1.00 10.34 179 ARG A O 1
ATOM 2744 N N . LEU A 1 185 ? 5.694 49.008 3.759 1.00 8.72 180 LEU A N 1
ATOM 2745 C CA . LEU A 1 185 ? 4.509 48.850 4.587 1.00 6.85 180 LEU A CA 1
ATOM 2746 C C . LEU A 1 185 ? 4.973 48.944 6.026 1.00 9.70 180 LEU A C 1
ATOM 2747 O O . LEU A 1 185 ? 5.731 48.081 6.480 1.00 8.47 180 LEU A O 1
ATOM 2763 N N . PHE A 1 186 ? 4.514 49.967 6.743 1.00 6.29 181 PHE A N 1
ATOM 2764 C CA . PHE A 1 186 ? 4.846 50.112 8.153 1.00 6.90 181 PHE A CA 1
ATOM 2765 C C . PHE A 1 186 ? 3.621 49.881 9.022 1.00 8.67 181 PHE A C 1
ATOM 2766 O O . PHE A 1 186 ? 2.525 50.360 8.711 1.00 8.68 181 PHE A O 1
ATOM 2783 N N . ASN A 1 187 ? 3.828 49.194 10.150 1.00 7.40 182 ASN A N 1
ATOM 2784 C CA . ASN A 1 187 ? 2.772 48.935 11.117 1.00 7.99 182 ASN A CA 1
ATOM 2785 C C . ASN A 1 187 ? 3.253 49.397 12.486 1.00 7.86 182 ASN A C 1
ATOM 2786 O O . ASN A 1 187 ? 4.238 48.860 13.002 1.00 7.53 182 ASN A O 1
ATOM 2797 N N . TYR A 1 188 ? 2.558 50.372 13.065 1.00 7.63 183 TYR A N 1
ATOM 2798 C CA . TYR A 1 188 ? 2.884 50.897 14.394 1.00 8.97 183 TYR A CA 1
ATOM 2799 C C . TYR A 1 188 ? 1.899 50.360 15.421 1.00 7.77 183 TYR A C 1
ATOM 2800 O O . TYR A 1 188 ? 0.759 50.859 15.506 1.00 8.76 183 TYR A O 1
ATOM 2818 N N . PRO A 1 189 ? 2.274 49.393 16.250 1.00 6.58 184 PRO A N 1
ATOM 2819 C CA . PRO A 1 189 ? 1.339 48.927 17.263 1.00 11.45 184 PRO A CA 1
ATOM 2820 C C . PRO A 1 189 ? 1.085 50.003 18.297 1.00 9.24 184 PRO A C 1
ATOM 2821 O O . PRO A 1 189 ? 1.911 50.896 18.525 1.00 8.17 184 PRO A O 1
ATOM 2832 N N . SER A 1 190 ? -0.094 49.926 18.902 1.00 8.37 185 SER A N 1
ATOM 2833 C CA . SER A 1 190 ? -0.395 50.799 20.015 1.00 8.72 185 SER A CA 1
ATOM 2834 C C . SER A 1 190 ? 0.518 50.522 21.196 1.00 9.95 185 SER A C 1
ATOM 2835 O O . SER A 1 190 ? 0.942 49.388 21.443 1.00 11.03 185 SER A O 1
ATOM 2843 N N . GLN A 1 191 ? 0.801 51.587 21.938 1.00 10.85 186 GLN A N 1
ATOM 2844 C CA . GLN A 1 191 ? 1.712 51.621 23.060 1.00 11.92 186 GLN A CA 1
ATOM 2845 C C . GLN A 1 191 ? 1.025 52.236 24.261 1.00 6.07 186 GLN A C 1
ATOM 2846 O O . GLN A 1 191 ? 0.134 53.078 24.107 1.00 8.83 186 GLN A O 1
ATOM 2860 N N . PRO A 1 192 ? 1.442 51.875 25.458 1.00 7.55 187 PRO A N 1
ATOM 2861 C CA . PRO A 1 192 ? 0.949 52.588 26.638 1.00 9.85 187 PRO A CA 1
ATOM 2862 C C . PRO A 1 192 ? 1.330 54.055 26.633 1.00 13.11 187 PRO A C 1
ATOM 2863 O O . PRO A 1 192 ? 2.427 54.439 26.225 1.00 10.48 187 PRO A O 1
ATOM 2874 N N . VAL A 1 193 ? 0.415 54.877 27.138 1.00 12.91 188 VAL A N 1
ATOM 2875 C CA . VAL A 1 193 ? 0.747 56.279 27.387 1.00 12.40 188 VAL A CA 1
ATOM 2876 C C . VAL A 1 193 ? 1.876 56.363 28.409 1.00 10.06 188 VAL A C 1
ATOM 2877 O O . VAL A 1 193 ? 1.780 55.747 29.495 1.00 11.44 188 VAL A O 1
ATOM 2890 N N . PRO A 1 194 ? 2.958 57.111 28.155 1.00 11.44 189 PRO A N 1
ATOM 2891 C CA . PRO A 1 194 ? 4.057 57.150 29.120 1.00 12.73 189 PRO A CA 1
ATOM 2892 C C . PRO A 1 194 ? 3.607 57.678 30.468 1.00 14.79 189 PRO A C 1
ATOM 2893 O O . PRO A 1 194 ? 2.712 58.517 30.568 1.00 17.00 189 PRO A O 1
ATOM 2904 N N . GLU A 1 195 ? 4.242 57.166 31.513 1.00 13.20 190 GLU A N 1
ATOM 2905 C CA . GLU A 1 195 ? 4.003 57.637 32.864 1.00 16.55 190 GLU A CA 1
ATOM 2906 C C . GLU A 1 195 ? 4.905 58.828 33.124 1.00 16.06 190 GLU A C 1
ATOM 2907 O O . GLU A 1 195 ? 6.079 58.841 32.721 1.00 21.56 190 GLU A O 1
ATOM 2919 N N . GLY A 1 196 ? 4.350 59.834 33.771 1.00 26.68 191 GLY A N 1
ATOM 2920 C CA . GLY A 1 196 ? 5.130 61.025 33.991 1.00 28.76 191 GLY A CA 1
ATOM 2921 C C . GLY A 1 196 ? 5.352 61.762 32.685 1.00 26.61 191 GLY A C 1
ATOM 2922 O O . GLY A 1 196 ? 4.544 61.707 31.754 1.00 34.36 191 GLY A O 1
ATOM 2926 N N . LEU A 1 197 ? 6.490 62.435 32.608 1.00 27.16 192 LEU A N 1
ATOM 2927 C CA . LEU A 1 197 ? 6.825 63.225 31.433 1.00 30.04 192 LEU A CA 1
ATOM 2928 C C . LEU A 1 197 ? 7.371 62.323 30.332 1.00 21.84 192 LEU A C 1
ATOM 2929 O O . LEU A 1 197 ? 8.131 61.385 30.594 1.00 27.51 192 LEU A O 1
ATOM 2945 N N . ASP A 1 198 ? 6.969 62.604 29.098 1.00 28.47 193 ASP A N 1
ATOM 2946 C CA . ASP A 1 198 ? 7.333 61.754 27.970 1.00 18.90 193 ASP A CA 1
ATOM 2947 C C . ASP A 1 198 ? 8.733 62.142 27.512 1.00 21.25 193 ASP A C 1
ATOM 2948 O O . ASP A 1 198 ? 8.907 63.093 26.744 1.00 21.08 193 ASP A O 1
ATOM 2957 N N . VAL A 1 199 ? 9.729 61.376 27.959 1.00 27.07 194 VAL A N 1
ATOM 2958 C CA . VAL A 1 199 ? 11.107 61.610 27.535 1.00 29.52 194 VAL A CA 1
ATOM 2959 C C . VAL A 1 199 ? 11.199 61.602 26.014 1.00 29.57 194 VAL A C 1
ATOM 2960 O O . VAL A 1 199 ? 11.805 62.486 25.398 1.00 37.69 194 VAL A O 1
ATOM 2973 N N . GLN A 1 200 ? 10.601 60.593 25.397 1.00 25.14 195 GLN A N 1
ATOM 2974 C CA . GLN A 1 200 ? 10.649 60.313 23.974 1.00 20.49 195 GLN A CA 1
ATOM 2975 C C . GLN A 1 200 ? 9.904 61.362 23.109 1.00 20.26 195 GLN A C 1
ATOM 2976 O O . GLN A 1 200 ? 9.821 61.127 21.894 1.00 20.92 195 GLN A O 1
ATOM 2990 N N . TRP A 1 201 ? 9.383 62.465 23.637 1.00 20.63 196 TRP A N 1
ATOM 2991 C CA . TRP A 1 201 ? 8.549 63.354 22.847 1.00 18.42 196 TRP A CA 1
ATOM 2992 C C . TRP A 1 201 ? 9.291 63.903 21.637 1.00 24.05 196 TRP A C 1
ATOM 2993 O O . TRP A 1 201 ? 10.421 64.384 21.755 1.00 23.56 196 TRP A O 1
ATOM 3014 N N . GLY A 1 202 ? 8.633 63.872 20.477 1.00 16.48 197 GLY A N 1
ATOM 3015 C CA . GLY A 1 202 ? 9.204 64.435 19.272 1.00 17.25 197 GLY A CA 1
ATOM 3016 C C . GLY A 1 202 ? 10.309 63.628 18.628 1.00 19.41 197 GLY A C 1
ATOM 3017 O O . GLY A 1 202 ? 10.819 64.031 17.576 1.00 17.93 197 GLY A O 1
ATOM 3021 N N . VAL A 1 203 ? 10.693 62.499 19.218 1.00 15.97 198 VAL A N 1
ATOM 3022 C CA . VAL A 1 203 ? 11.765 61.687 18.670 1.00 16.01 198 VAL A CA 1
ATOM 3023 C C . VAL A 1 203 ? 11.350 61.162 17.297 1.00 13.49 198 VAL A C 1
ATOM 3024 O O . VAL A 1 203 ? 10.167 60.904 17.038 1.00 17.47 198 VAL A O 1
ATOM 3037 N N . GLY A 1 204 ? 12.329 61.041 16.397 1.00 13.87 199 GLY A N 1
ATOM 3038 C CA . GLY A 1 204 ? 12.086 60.522 15.064 1.00 14.29 199 GLY A CA 1
ATOM 3039 C C . GLY A 1 204 ? 11.894 61.569 13.993 1.00 12.61 199 GLY A C 1
ATOM 3040 O O . GLY A 1 204 ? 11.714 61.213 12.816 1.00 16.96 199 GLY A O 1
ATOM 3044 N N . GLU A 1 205 ? 11.928 62.841 14.358 1.00 9.19 200 GLU A N 1
ATOM 3045 C CA . GLU A 1 205 ? 11.885 63.906 13.361 1.00 12.43 200 GLU A CA 1
ATOM 3046 C C . GLU A 1 205 ? 12.983 63.699 12.324 1.00 15.70 200 GLU A C 1
ATOM 3047 O O . GLU A 1 205 ? 14.148 63.473 12.665 1.00 13.03 200 GLU A O 1
ATOM 3059 N N . HIS A 1 206 ? 12.612 63.796 11.051 1.00 11.40 201 HIS A N 1
ATOM 3060 C CA . HIS A 1 206 ? 13.571 63.601 9.983 1.00 13.93 201 HIS A CA 1
ATOM 3061 C C . HIS A 1 206 ? 12.997 64.192 8.709 1.00 12.08 201 HIS A C 1
ATOM 3062 O O . HIS A 1 206 ? 11.792 64.475 8.620 1.00 10.38 201 HIS A O 1
ATOM 3076 N N . THR A 1 207 ? 13.870 64.328 7.709 1.00 12.70 202 THR A N 1
ATOM 3077 C CA . THR A 1 207 ? 13.500 64.602 6.329 1.00 8.59 202 THR A CA 1
ATOM 3078 C C . THR A 1 207 ? 13.812 63.407 5.438 1.00 14.24 202 THR A C 1
ATOM 3079 O O . THR A 1 207 ? 14.696 62.581 5.721 1.00 12.07 202 THR A O 1
ATOM 3090 N N . ASP A 1 208 ? 13.118 63.355 4.315 1.00 11.15 203 ASP A N 1
ATOM 3091 C CA . ASP A 1 208 ? 13.353 62.304 3.340 1.00 11.40 203 ASP A CA 1
ATOM 3092 C C . ASP A 1 208 ? 14.539 62.671 2.449 1.00 12.47 203 ASP A C 1
ATOM 3093 O O . ASP A 1 208 ? 14.928 63.831 2.347 1.00 12.38 203 ASP A O 1
ATOM 3102 N N . TYR A 1 209 ? 15.128 61.644 1.819 1.00 12.70 204 TYR A N 1
ATOM 3103 C CA . TYR A 1 209 ? 16.425 61.797 1.171 1.00 10.82 204 TYR A CA 1
ATOM 3104 C C . TYR A 1 209 ? 16.354 62.219 -0.299 1.00 14.16 204 TYR A C 1
ATOM 3105 O O . TYR A 1 209 ? 17.261 62.903 -0.778 1.00 11.37 204 TYR A O 1
ATOM 3123 N N . GLY A 1 210 ? 15.302 61.826 -1.016 1.00 10.40 205 GLY A N 1
ATOM 3124 C CA . GLY A 1 210 ? 15.310 61.823 -2.470 1.00 13.38 205 GLY A CA 1
ATOM 3125 C C . GLY A 1 210 ? 14.443 62.899 -3.084 1.00 12.65 205 GLY A C 1
ATOM 3126 O O . GLY A 1 210 ? 14.574 64.064 -2.705 1.00 14.21 205 GLY A O 1
ATOM 3130 N N . LEU A 1 211 ? 13.563 62.537 -4.027 1.00 10.73 206 LEU A N 1
ATOM 3131 C CA . LEU A 1 211 ? 12.742 63.527 -4.704 1.00 10.27 206 LEU A CA 1
ATOM 3132 C C . LEU A 1 211 ? 11.365 63.645 -4.067 1.00 11.41 206 LEU A C 1
ATOM 3133 O O . LEU A 1 211 ? 11.028 64.670 -3.466 1.00 14.37 206 LEU A O 1
ATOM 3149 N N . LEU A 1 212 ? 10.576 62.589 -4.170 1.00 10.18 207 LEU A N 1
ATOM 3150 C CA . LEU A 1 212 ? 9.152 62.613 -3.858 1.00 13.66 207 LEU A CA 1
ATOM 3151 C C . LEU A 1 212 ? 8.778 61.461 -2.930 1.00 14.02 207 LEU A C 1
ATOM 3152 O O . LEU A 1 212 ? 9.229 60.330 -3.133 1.00 10.99 207 LEU A O 1
ATOM 3168 N N . THR A 1 213 ? 7.987 61.756 -1.891 1.00 9.26 208 THR A N 1
ATOM 3169 C CA . THR A 1 213 ? 7.280 60.752 -1.111 1.00 6.29 208 THR A CA 1
ATOM 3170 C C . THR A 1 213 ? 5.779 60.852 -1.352 1.00 10.43 208 THR A C 1
ATOM 3171 O O . THR A 1 213 ? 5.212 61.944 -1.293 1.00 11.00 208 THR A O 1
ATOM 3182 N N . LEU A 1 214 ? 5.146 59.701 -1.580 1.00 7.50 209 LEU A N 1
ATOM 3183 C CA . LEU A 1 214 ? 3.692 59.576 -1.716 1.00 5.86 209 LEU A CA 1
ATOM 3184 C C . LEU A 1 214 ? 3.2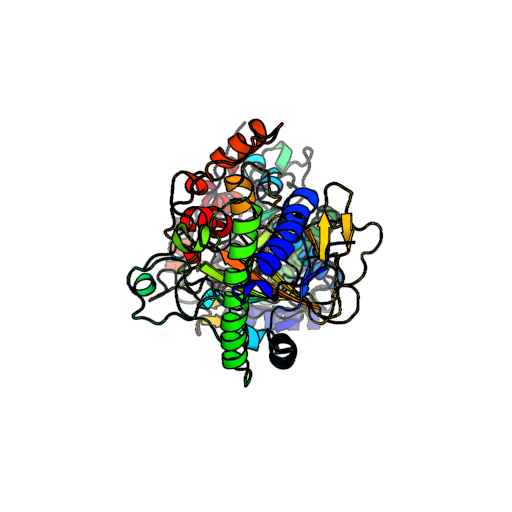05 58.594 -0.666 1.00 7.53 209 LEU A C 1
ATOM 3185 O O . LEU A 1 214 ? 3.501 57.402 -0.749 1.00 10.90 209 LEU A O 1
ATOM 3201 N N . LEU A 1 215 ? 2.474 59.104 0.322 1.00 9.75 210 LEU A N 1
ATOM 3202 C CA . LEU A 1 215 ? 2.054 58.359 1.506 1.00 8.13 210 LEU A CA 1
ATOM 3203 C C . LEU A 1 215 ? 0.566 58.033 1.463 1.00 7.52 210 LEU A C 1
ATOM 3204 O O . LEU A 1 215 ? -0.270 58.931 1.303 1.00 10.04 210 LEU A O 1
ATOM 3220 N N . HIS A 1 216 ? 0.238 56.756 1.652 1.00 8.98 211 HIS A N 1
ATOM 3221 C CA . HIS A 1 216 ? -1.120 56.364 2.026 1.00 9.17 211 HIS A CA 1
ATOM 3222 C C . HIS A 1 216 ? -1.146 56.155 3.536 1.00 8.73 211 HIS A C 1
ATOM 3223 O O . HIS A 1 216 ? -0.291 55.443 4.074 1.00 11.72 211 HIS A O 1
ATOM 3237 N N . GLN A 1 217 ? -2.076 56.800 4.223 1.00 12.48 212 GLN A N 1
ATOM 3238 C CA . GLN A 1 217 ? -2.212 56.521 5.647 1.00 10.62 212 GLN A CA 1
ATOM 3239 C C . GLN A 1 217 ? -3.616 56.010 5.943 1.00 8.50 212 GLN A C 1
ATOM 3240 O O . GLN A 1 217 ? -4.596 56.401 5.304 1.00 11.76 212 GLN A O 1
ATOM 3254 N N . ASP A 1 218 ? -3.685 55.122 6.926 1.00 10.66 213 ASP A N 1
ATOM 3255 C CA . ASP A 1 218 ? -4.951 54.584 7.387 1.00 10.88 213 ASP A CA 1
ATOM 3256 C C . ASP A 1 218 ? -5.656 55.635 8.241 1.00 11.51 213 ASP A C 1
ATOM 3257 O O . ASP A 1 218 ? -5.200 56.778 8.376 1.00 13.94 213 ASP A O 1
ATOM 3266 N N . ALA A 1 219 ? -6.788 55.254 8.813 1.00 11.22 214 ALA A N 1
ATOM 3267 C CA . ALA A 1 219 ? -7.643 56.234 9.463 1.00 9.72 214 ALA A CA 1
ATOM 3268 C C . ALA A 1 219 ? -7.101 56.681 10.815 1.00 12.50 214 ALA A C 1
ATOM 3269 O O . ALA A 1 219 ? -7.659 57.617 11.400 1.00 15.88 214 ALA A O 1
ATOM 3276 N N . ILE A 1 220 ? -6.025 56.059 11.310 1.00 13.52 215 ILE A N 1
ATOM 3277 C CA . ILE A 1 220 ? -5.542 56.344 12.663 1.00 13.69 215 ILE A CA 1
ATOM 3278 C C . ILE A 1 220 ? -4.785 57.666 12.706 1.00 17.20 215 ILE A C 1
ATOM 3279 O O . ILE A 1 220 ? -4.947 58.449 13.645 1.00 21.14 215 ILE A O 1
ATOM 3295 N N . GLY A 1 221 ? -3.931 57.918 11.731 1.00 18.87 216 GLY A N 1
ATOM 3296 C CA . GLY A 1 221 ? -3.195 59.169 11.681 1.00 23.65 216 GLY A CA 1
ATOM 3297 C C . GLY A 1 221 ? -2.177 59.317 12.802 1.00 15.80 216 GLY A C 1
ATOM 3298 O O . GLY A 1 221 ? -1.955 58.430 13.626 1.00 20.33 216 GLY A O 1
ATOM 3302 N N . GLY A 1 222 ? -1.536 60.483 12.814 1.00 17.80 217 GLY A N 1
ATOM 3303 C CA . GLY A 1 222 ? -0.405 60.734 13.684 1.00 17.75 217 GLY A CA 1
ATOM 3304 C C . GLY A 1 222 ? 0.769 61.391 12.980 1.00 16.67 217 GLY A C 1
ATOM 3305 O O . GLY A 1 222 ? 1.772 61.712 13.618 1.00 13.83 217 GLY A O 1
ATOM 3309 N N . LEU A 1 223 ? 0.665 61.603 11.675 1.00 14.07 218 LEU A N 1
ATOM 3310 C CA . LEU A 1 223 ? 1.702 62.327 10.949 1.00 12.10 218 LEU A CA 1
ATOM 3311 C C . LEU A 1 223 ? 1.691 63.794 11.322 1.00 9.62 218 LEU A C 1
ATOM 3312 O O . LEU A 1 223 ? 0.646 64.453 11.308 1.00 10.17 218 LEU A O 1
ATOM 3328 N N . GLN A 1 224 ? 2.866 64.314 11.603 1.00 9.42 219 GLN A N 1
ATOM 3329 C CA . GLN A 1 224 ? 3.032 65.690 12.031 1.00 9.77 219 GLN A CA 1
ATOM 3330 C C . GLN A 1 224 ? 4.168 66.294 11.220 1.00 12.51 219 GLN A C 1
ATOM 3331 O O . GLN A 1 224 ? 5.210 65.656 11.019 1.00 11.36 219 GLN A O 1
ATOM 3345 N N . VAL A 1 225 ? 3.958 67.526 10.760 1.00 11.58 220 VAL A N 1
ATOM 3346 C CA . VAL A 1 225 ? 4.833 68.181 9.796 1.00 13.25 220 VAL A CA 1
ATOM 3347 C C . VAL A 1 225 ? 5.320 69.498 10.393 1.00 10.17 220 VAL A C 1
ATOM 3348 O O . VAL A 1 225 ? 4.519 70.283 10.909 1.00 14.54 220 VAL A O 1
ATOM 3361 N N . ARG A 1 226 ? 6.625 69.755 10.292 1.00 11.40 221 ARG A N 1
ATOM 3362 C CA . ARG A 1 226 ? 7.178 71.006 10.815 1.00 11.63 221 ARG A CA 1
ATOM 3363 C C . ARG A 1 226 ? 7.222 72.041 9.698 1.00 12.30 221 ARG A C 1
ATOM 3364 O O . ARG A 1 226 ? 8.218 72.189 8.998 1.00 13.36 221 ARG A O 1
ATOM 3385 N N . THR A 1 227 ? 6.139 72.768 9.518 1.00 16.62 222 THR A N 1
ATOM 3386 C CA . THR A 1 227 ? 6.177 73.824 8.524 1.00 17.79 222 THR A CA 1
ATOM 3387 C C . THR A 1 227 ? 6.861 75.060 9.092 1.00 21.22 222 THR A C 1
ATOM 3388 O O . THR A 1 227 ? 6.960 75.231 10.312 1.00 18.45 222 THR A O 1
ATOM 3399 N N . PRO A 1 228 ? 7.317 75.958 8.218 1.00 20.96 223 PRO A N 1
ATOM 3400 C CA . PRO A 1 228 ? 7.884 77.225 8.704 1.00 24.01 223 PRO A CA 1
ATOM 3401 C C . PRO A 1 228 ? 6.937 77.996 9.605 1.00 19.82 223 PRO A C 1
ATOM 3402 O O . PRO A 1 228 ? 7.402 78.831 10.388 1.00 25.59 223 PRO A O 1
ATOM 3413 N N . GLN A 1 229 ? 5.631 77.744 9.523 1.00 23.67 224 GLN A N 1
ATOM 3414 C CA . GLN A 1 229 ? 4.642 78.415 10.349 1.00 24.57 224 GLN A CA 1
ATOM 3415 C C . GLN A 1 229 ? 4.281 77.622 11.601 1.00 20.49 224 GLN A C 1
ATOM 3416 O O . GLN A 1 229 ? 3.312 77.970 12.279 1.00 22.00 224 GLN A O 1
ATOM 3430 N N . GLY A 1 230 ? 5.002 76.548 11.894 1.00 21.05 225 GLY A N 1
ATOM 3431 C CA . GLY A 1 230 ? 4.756 75.747 13.076 1.00 22.22 225 GLY A CA 1
ATOM 3432 C C . GLY A 1 230 ? 4.440 74.292 12.751 1.00 16.74 225 GLY A C 1
ATOM 3433 O O . GLY A 1 230 ? 4.225 73.898 11.604 1.00 14.42 225 GLY A O 1
ATOM 3437 N N . TRP A 1 231 ? 4.413 73.500 13.813 1.00 15.28 226 TRP A N 1
ATOM 3438 C CA . TRP A 1 231 ? 4.052 72.094 13.682 1.00 16.03 226 TRP A CA 1
ATOM 3439 C C . TRP A 1 231 ? 2.573 71.995 13.339 1.00 15.36 226 TRP A C 1
ATOM 3440 O O . TRP A 1 231 ? 1.735 72.709 13.902 1.00 17.83 226 TRP A O 1
ATOM 3461 N N . LEU A 1 232 ? 2.245 71.129 12.387 1.00 10.97 227 LEU A N 1
ATOM 3462 C CA . LEU A 1 232 ? 0.845 70.909 12.057 1.00 15.60 227 LEU A CA 1
ATOM 3463 C C . LEU A 1 232 ? 0.564 69.421 11.957 1.00 18.63 227 LEU A C 1
ATOM 3464 O O . LEU A 1 232 ? 1.446 68.617 11.627 1.00 14.60 227 LEU A O 1
ATOM 3480 N N . GLU A 1 233 ? -0.673 69.072 12.284 1.00 14.06 228 GLU A N 1
ATOM 3481 C CA . GLU A 1 233 ? -1.192 67.746 12.021 1.00 19.09 228 GLU A CA 1
ATOM 3482 C C . GLU A 1 233 ? -1.559 67.609 10.554 1.00 16.09 228 GLU A C 1
ATOM 3483 O O . GLU A 1 233 ? -2.086 68.539 9.918 1.00 18.21 228 GLU A O 1
ATOM 3495 N N . ALA A 1 234 ? -1.305 66.430 10.021 1.00 12.73 229 ALA A N 1
ATOM 3496 C CA . ALA A 1 234 ? -1.680 66.084 8.660 1.00 12.72 229 ALA A CA 1
ATOM 3497 C C . ALA A 1 234 ? -2.597 64.875 8.784 1.00 11.69 229 ALA A C 1
ATOM 3498 O O . ALA A 1 234 ? -2.163 63.737 8.573 1.00 12.83 229 ALA A O 1
ATOM 3505 N N . PRO A 1 235 ? -3.859 65.087 9.138 1.00 12.00 230 PRO A N 1
ATOM 3506 C CA . PRO A 1 235 ? -4.760 63.952 9.383 1.00 11.78 230 PRO A CA 1
ATOM 3507 C C . PRO A 1 235 ? -5.030 63.171 8.112 1.00 11.95 230 PRO A C 1
ATOM 3508 O O . PRO A 1 235 ? -4.983 63.714 7.000 1.00 11.63 230 PRO A O 1
ATOM 3519 N N . PRO A 1 236 ? -5.400 61.905 8.246 1.00 12.64 231 PRO A N 1
ATOM 3520 C CA . PRO A 1 236 ? -5.819 61.127 7.073 1.00 12.01 231 PRO A CA 1
ATOM 3521 C C . PRO A 1 236 ? -7.022 61.761 6.393 1.00 11.03 231 PRO A C 1
ATOM 3522 O O . PRO A 1 236 ? -7.993 62.159 7.045 1.00 12.99 231 PRO A O 1
ATOM 3533 N N . ILE A 1 237 ? -6.959 61.843 5.068 1.00 9.82 232 ILE A N 1
ATOM 3534 C CA . ILE A 1 237 ? -8.110 62.246 4.260 1.00 9.20 232 ILE A CA 1
ATOM 3535 C C . ILE A 1 237 ? -8.408 61.132 3.262 1.00 10.82 232 ILE A C 1
ATOM 3536 O O . ILE A 1 237 ? -7.589 60.861 2.368 1.00 9.93 232 ILE A O 1
ATOM 3552 N N . PRO A 1 238 ? -9.558 60.459 3.365 1.00 10.38 233 PRO A N 1
ATOM 3553 C CA . PRO A 1 238 ? -9.875 59.411 2.397 1.00 11.77 233 PRO A CA 1
ATOM 3554 C C . PRO A 1 238 ? -9.879 59.949 0.977 1.00 9.54 233 PRO A C 1
ATOM 3555 O O . PRO A 1 238 ? -10.419 61.024 0.695 1.00 10.36 233 PRO A O 1
ATOM 3566 N N . GLY A 1 239 ? -9.256 59.192 0.089 1.00 11.70 234 GLY A N 1
ATOM 3567 C CA . GLY A 1 239 ? -9.140 59.586 -1.299 1.00 11.45 234 GLY A CA 1
ATOM 3568 C C . GLY A 1 239 ? -7.884 60.360 -1.612 1.00 11.94 234 GLY A C 1
ATOM 3569 O O . GLY A 1 239 ? -7.703 60.779 -2.769 1.00 13.23 234 GLY A O 1
ATOM 3573 N N . SER A 1 240 ? -7.020 60.594 -0.620 1.00 12.45 235 SER A N 1
ATOM 3574 C CA . SER A 1 240 ? -5.813 61.372 -0.832 1.00 8.72 235 SER A CA 1
ATOM 3575 C C . SER A 1 240 ? -4.574 60.546 -0.562 1.00 11.20 235 SER A C 1
ATOM 3576 O O . SER A 1 240 ? -4.576 59.569 0.202 1.00 10.86 235 SER A O 1
ATOM 3584 N N . PHE A 1 241 ? -3.488 61.011 -1.151 1.00 9.95 236 PHE A N 1
ATOM 3585 C CA . PHE A 1 241 ? -2.170 60.674 -0.649 1.00 12.85 236 PHE A CA 1
ATOM 3586 C C . PHE A 1 241 ? -1.592 61.950 -0.064 1.00 11.39 236 PHE A C 1
ATOM 3587 O O . PHE A 1 241 ? -1.993 63.058 -0.445 1.00 10.43 236 PHE A O 1
ATOM 3604 N N . VAL A 1 242 ? -0.635 61.791 0.837 1.00 10.45 237 VAL A N 1
ATOM 3605 C CA . VAL A 1 242 ? 0.154 62.918 1.328 1.00 7.66 237 VAL A CA 1
ATOM 3606 C C . VAL A 1 242 ? 1.482 62.925 0.593 1.00 13.18 237 VAL A C 1
ATOM 3607 O O . VAL A 1 242 ? 2.166 61.899 0.518 1.00 8.27 237 VAL A O 1
ATOM 3620 N N . CYS A 1 243 ? 1.849 64.078 0.047 1.00 10.08 238 CYS A N 1
ATOM 3621 C CA A CYS A 1 243 ? 3.066 64.215 -0.732 0.71 9.79 238 CYS A CA 1
ATOM 3622 C CA B CYS A 1 243 ? 3.071 64.220 -0.728 0.29 9.78 238 CYS A CA 1
ATOM 3623 C C . CYS A 1 243 ? 4.026 65.180 -0.049 1.00 10.34 238 CYS A C 1
ATOM 3624 O O . CYS A 1 243 ? 3.630 66.241 0.419 1.00 9.42 238 CYS A O 1
ATOM 3637 N N . ASN A 1 244 ? 5.297 64.809 -0.025 1.00 7.23 239 ASN A N 1
ATOM 3638 C CA . ASN A 1 244 ? 6.317 65.735 0.430 1.00 7.98 239 ASN A CA 1
ATOM 3639 C C . ASN A 1 244 ? 7.577 65.488 -0.382 1.00 9.04 239 ASN A C 1
ATOM 3640 O O . ASN A 1 244 ? 7.695 64.493 -1.100 1.00 11.28 239 ASN A O 1
ATOM 3651 N N . LEU A 1 245 ? 8.481 66.456 -0.315 1.00 9.24 240 LEU A N 1
ATOM 3652 C CA . LEU A 1 245 ? 9.719 66.444 -1.066 1.00 12.04 240 LEU A CA 1
ATOM 3653 C C . LEU A 1 245 ? 10.872 66.015 -0.187 1.00 11.94 240 LEU A C 1
ATOM 3654 O O . LEU A 1 245 ? 10.838 66.149 1.039 1.00 15.35 240 LEU A O 1
ATOM 3670 N N . GLY A 1 246 ? 11.927 65.521 -0.832 1.00 9.55 241 GLY A N 1
ATOM 3671 C CA . GLY A 1 246 ? 13.126 65.118 -0.140 1.00 12.07 241 GLY A CA 1
ATOM 3672 C C . GLY A 1 246 ? 14.311 66.048 -0.350 1.00 13.72 241 GLY A C 1
ATOM 3673 O O . GLY A 1 246 ? 14.280 67.015 -1.115 1.00 10.48 241 GLY A O 1
ATOM 3677 N N . ASP A 1 247 ? 15.394 65.677 0.338 1.00 11.78 242 ASP A N 1
ATOM 3678 C CA . ASP A 1 247 ? 16.580 66.525 0.428 1.00 12.98 242 ASP A CA 1
ATOM 3679 C C . ASP A 1 247 ? 17.187 66.794 -0.947 1.00 13.56 242 ASP A C 1
ATOM 3680 O O . ASP A 1 247 ? 17.664 67.904 -1.216 1.00 13.89 242 ASP A O 1
ATOM 3689 N N . MET A 1 248 ? 17.250 65.760 -1.788 1.00 13.25 243 MET A N 1
ATOM 3690 C CA . MET A 1 248 ? 17.821 65.904 -3.122 1.00 13.59 243 MET A CA 1
ATOM 3691 C C . MET A 1 248 ? 17.079 66.948 -3.936 1.00 12.46 243 MET A C 1
ATOM 3692 O O . MET A 1 248 ? 17.701 67.815 -4.573 1.00 12.15 243 MET A O 1
ATOM 3706 N N . LEU A 1 249 ? 15.738 66.919 -3.920 1.00 12.43 244 LEU A N 1
ATOM 3707 C CA . LEU A 1 249 ? 14.979 67.913 -4.662 1.00 12.01 244 LEU A CA 1
ATOM 3708 C C . LEU A 1 249 ? 15.163 69.306 -4.061 1.00 14.00 244 LEU A C 1
ATOM 3709 O O . LEU A 1 249 ? 15.326 70.280 -4.799 1.00 13.65 244 LEU A O 1
ATOM 3725 N N . GLU A 1 250 ? 15.134 69.424 -2.738 1.00 11.60 245 GLU A N 1
ATOM 3726 C CA . GLU A 1 250 ? 15.382 70.716 -2.110 1.00 10.43 245 GLU A CA 1
ATOM 3727 C C . GLU A 1 250 ? 16.710 71.286 -2.574 1.00 13.01 245 GLU A C 1
ATOM 3728 O O . GLU A 1 250 ? 16.800 72.454 -2.960 1.00 13.69 245 GLU A O 1
ATOM 3740 N N . ARG A 1 251 ? 17.752 70.461 -2.571 1.00 9.32 246 ARG A N 1
ATOM 3741 C CA . ARG A 1 251 ? 19.083 70.982 -2.853 1.00 12.82 246 ARG A CA 1
ATOM 3742 C C . ARG A 1 251 ? 19.284 71.258 -4.330 1.00 13.79 246 ARG A C 1
ATOM 3743 O O . ARG A 1 251 ? 19.972 72.227 -4.683 1.00 18.03 246 ARG A O 1
ATOM 3764 N N . MET A 1 252 ? 18.677 70.477 -5.205 1.00 14.57 247 MET A N 1
ATOM 3765 C CA . MET A 1 252 ? 18.840 70.778 -6.622 1.00 18.18 247 MET A CA 1
ATOM 3766 C C . MET A 1 252 ? 18.016 71.992 -7.057 1.00 12.70 247 MET A C 1
ATOM 3767 O O . MET A 1 252 ? 18.289 72.552 -8.118 1.00 18.32 247 MET A O 1
ATOM 3781 N N . THR A 1 253 ? 17.053 72.435 -6.252 1.00 13.70 248 THR A N 1
ATOM 3782 C CA . THR A 1 253 ? 16.382 73.708 -6.477 1.00 15.39 248 THR A CA 1
ATOM 3783 C C . THR A 1 253 ? 17.043 74.858 -5.722 1.00 15.76 248 THR A C 1
ATOM 3784 O O . THR A 1 253 ? 16.457 75.940 -5.636 1.00 15.25 248 THR A O 1
ATOM 3795 N N . GLY A 1 254 ? 18.218 74.645 -5.138 1.00 14.30 249 GLY A N 1
ATOM 3796 C CA . GLY A 1 254 ? 18.864 75.706 -4.399 1.00 15.41 249 GLY A CA 1
ATOM 3797 C C . GLY A 1 254 ? 18.137 76.154 -3.159 1.00 19.14 249 GLY A C 1
ATOM 3798 O O . GLY A 1 254 ? 18.388 77.260 -2.666 1.00 16.46 249 GLY A O 1
ATOM 3802 N N . GLY A 1 255 ? 17.239 75.315 -2.623 1.00 19.28 250 GLY A N 1
ATOM 3803 C CA . GLY A 1 255 ? 16.494 75.654 -1.436 1.00 15.19 250 GLY A CA 1
ATOM 3804 C C . GLY A 1 255 ? 15.167 76.328 -1.700 1.00 15.59 250 GLY A C 1
ATOM 3805 O O . GLY A 1 255 ? 14.485 76.703 -0.744 1.00 17.20 250 GLY A O 1
ATOM 3809 N N . LEU A 1 256 ? 14.784 76.476 -2.968 1.00 13.17 251 LEU A N 1
ATOM 3810 C CA . LEU A 1 256 ? 13.526 77.128 -3.310 1.00 12.56 251 LEU A CA 1
ATOM 3811 C C . LEU A 1 256 ? 12.337 76.261 -2.942 1.00 10.74 251 LEU A C 1
ATOM 3812 O O . LEU A 1 256 ? 11.324 76.764 -2.447 1.00 13.29 251 LEU A O 1
ATOM 3828 N N . TYR A 1 257 ? 12.431 74.969 -3.206 1.00 13.33 252 TYR A N 1
ATOM 3829 C CA . TYR A 1 257 ? 11.423 74.007 -2.787 1.00 14.52 252 TYR A CA 1
ATOM 3830 C C . TYR A 1 257 ? 11.947 73.287 -1.551 1.00 13.35 252 TYR A C 1
ATOM 3831 O O . TYR A 1 257 ? 13.143 72.955 -1.467 1.00 15.49 252 TYR A O 1
ATOM 3849 N N . ARG A 1 258 ? 11.053 73.064 -0.592 1.00 13.64 253 ARG A N 1
ATOM 3850 C CA . ARG A 1 258 ? 11.406 72.650 0.759 1.00 12.88 253 ARG A CA 1
ATOM 3851 C C . ARG A 1 258 ? 11.333 71.144 0.953 1.00 11.74 253 ARG A C 1
ATOM 3852 O O . ARG A 1 258 ? 10.340 70.512 0.562 1.00 14.23 253 ARG A O 1
ATOM 3873 N N . SER A 1 259 ? 12.350 70.596 1.598 1.00 12.44 254 SER A N 1
ATOM 3874 C CA . SER A 1 259 ? 12.288 69.277 2.221 1.00 13.56 254 SER A CA 1
ATOM 3875 C C . SER A 1 259 ? 11.957 69.471 3.701 1.00 11.84 254 SER A C 1
ATOM 3876 O O . SER A 1 259 ? 12.778 69.963 4.482 1.00 13.45 254 SER A O 1
ATOM 3884 N N . THR A 1 260 ? 10.748 69.109 4.087 1.00 10.56 255 THR A N 1
ATOM 3885 C CA . THR A 1 260 ? 10.261 69.525 5.386 1.00 8.06 255 THR A CA 1
ATOM 3886 C C . THR A 1 260 ? 10.347 68.404 6.411 1.00 7.80 255 THR A C 1
ATOM 3887 O O . THR A 1 260 ? 9.988 67.264 6.102 1.00 12.19 255 THR A O 1
ATOM 3898 N N . PRO A 1 261 ? 10.795 68.689 7.633 1.00 10.78 256 PRO A N 1
ATOM 3899 C CA . PRO A 1 261 ? 10.854 67.630 8.653 1.00 11.78 256 PRO A CA 1
ATOM 3900 C C . PRO A 1 261 ? 9.468 67.167 9.050 1.00 15.97 256 PRO A C 1
ATOM 3901 O O . PRO A 1 261 ? 8.501 67.940 9.073 1.00 12.41 256 PRO A O 1
ATOM 3912 N N . HIS A 1 262 ? 9.388 65.890 9.408 1.00 12.45 257 HIS A N 1
ATOM 3913 C CA . HIS A 1 262 ? 8.138 65.327 9.891 1.00 11.42 257 HIS A CA 1
ATOM 3914 C C . HIS A 1 262 ? 8.452 64.178 10.841 1.00 9.98 257 HIS A C 1
ATOM 3915 O O . HIS A 1 262 ? 9.598 63.727 10.963 1.00 10.02 257 HIS A O 1
ATOM 3929 N N . ARG A 1 263 ? 7.411 63.724 11.517 1.00 10.88 258 ARG A N 1
ATOM 3930 C CA . ARG A 1 263 ? 7.523 62.693 12.533 1.00 7.06 258 ARG A CA 1
ATOM 3931 C C . ARG A 1 263 ? 6.142 62.075 12.659 1.00 11.20 258 ARG A C 1
ATOM 3932 O O . ARG A 1 263 ? 5.172 62.579 12.099 1.00 11.81 258 ARG A O 1
ATOM 3953 N N . VAL A 1 264 ? 6.038 61.042 13.476 1.00 13.58 259 VAL A N 1
ATOM 3954 C CA . VAL A 1 264 ? 4.734 60.490 13.810 1.00 13.68 259 VAL A CA 1
ATOM 3955 C C . VAL A 1 264 ? 4.560 60.569 15.317 1.00 13.99 259 VAL A C 1
ATOM 3956 O O . VAL A 1 264 ? 5.524 60.412 16.071 1.00 13.56 259 VAL A O 1
ATOM 3969 N N . ALA A 1 265 ? 3.332 60.849 15.742 1.00 7.76 260 ALA A N 1
ATOM 3970 C CA . ALA A 1 265 ? 2.980 60.788 17.150 1.00 7.47 260 ALA A CA 1
ATOM 3971 C C . ALA A 1 265 ? 2.912 59.346 17.610 1.00 7.18 260 ALA A C 1
ATOM 3972 O O . ALA A 1 265 ? 2.650 58.432 16.822 1.00 10.59 260 ALA A O 1
ATOM 3979 N N . ARG A 1 266 ? 3.169 59.141 18.899 1.00 8.55 261 ARG A N 1
ATOM 3980 C CA . ARG A 1 266 ? 3.028 57.813 19.474 1.00 4.95 261 ARG A CA 1
ATOM 3981 C C . ARG A 1 266 ? 1.604 57.302 19.306 1.00 8.55 261 ARG A C 1
ATOM 3982 O O . ARG A 1 266 ? 0.644 57.977 19.667 1.00 8.83 261 ARG A O 1
ATOM 4003 N N . ASN A 1 267 ? 1.467 56.105 18.759 1.00 8.39 262 ASN A N 1
ATOM 4004 C CA . ASN A 1 267 ? 0.159 55.477 18.686 1.00 6.98 262 ASN A CA 1
ATOM 4005 C C . ASN A 1 267 ? -0.200 54.914 20.054 1.00 8.36 262 ASN A C 1
ATOM 4006 O O . ASN A 1 267 ? 0.465 53.992 20.518 1.00 8.65 262 ASN A O 1
ATOM 4017 N N . THR A 1 268 ? -1.254 55.460 20.689 1.00 9.91 263 THR A N 1
ATOM 4018 C CA . THR A 1 268 ? -1.787 54.902 21.933 1.00 9.29 263 THR A CA 1
ATOM 4019 C C . THR A 1 268 ? -3.268 54.564 21.777 1.00 8.97 263 THR A C 1
ATOM 4020 O O . THR A 1 268 ? -3.959 54.374 22.758 1.00 8.31 263 THR A O 1
ATOM 4031 N N . SER A 1 269 ? -3.726 54.434 20.535 1.00 7.48 264 SER A N 1
ATOM 4032 C CA . SER A 1 269 ? -5.143 54.317 20.221 1.00 10.00 264 SER A CA 1
ATOM 4033 C C . SER A 1 269 ? -5.740 52.943 20.458 1.00 9.09 264 SER A C 1
ATOM 4034 O O . SER A 1 269 ? -6.973 52.800 20.348 1.00 9.28 264 SER A O 1
ATOM 4042 N N . GLY A 1 270 ? -4.929 51.939 20.728 1.00 9.29 265 GLY A N 1
ATOM 4043 C CA . GLY A 1 270 ? -5.409 50.593 20.936 1.00 12.50 265 GLY A CA 1
ATOM 4044 C C . GLY A 1 270 ? -5.546 49.790 19.671 1.00 8.55 265 GLY A C 1
ATOM 4045 O O . GLY A 1 270 ? -5.883 48.594 19.743 1.00 12.89 265 GLY A O 1
ATOM 4049 N N . ARG A 1 271 ? -5.348 50.409 18.515 1.00 10.04 266 ARG A N 1
ATOM 4050 C CA . ARG A 1 271 ? -5.395 49.717 17.225 1.00 9.88 266 ARG A CA 1
ATOM 4051 C C . ARG A 1 271 ? -4.097 49.975 16.466 1.00 12.70 266 ARG A C 1
ATOM 4052 O O . ARG A 1 271 ? -3.584 51.098 16.459 1.00 11.57 266 ARG A O 1
ATOM 4073 N N . ASP A 1 272 ? -3.572 48.931 15.815 1.00 10.25 267 ASP A N 1
ATOM 4074 C CA . ASP A 1 272 ? -2.352 49.069 15.023 1.00 10.44 267 ASP A CA 1
ATOM 4075 C C . ASP A 1 272 ? -2.535 50.087 13.901 1.00 8.89 267 ASP A C 1
ATOM 4076 O O . ASP A 1 272 ? -3.553 50.094 13.211 1.00 12.68 267 ASP A O 1
ATOM 4085 N N . ARG A 1 273 ? -1.534 50.938 13.697 1.00 8.01 268 ARG A N 1
ATOM 4086 C CA . ARG A 1 273 ? -1.568 51.973 12.662 1.00 9.51 268 ARG A CA 1
ATOM 4087 C C . ARG A 1 273 ? -0.726 51.580 11.454 1.00 9.65 268 ARG A C 1
ATOM 4088 O O . ARG A 1 273 ? 0.483 51.341 11.577 1.00 8.45 268 ARG A O 1
ATOM 4109 N N . LEU A 1 274 ? -1.349 51.613 10.278 1.00 8.71 269 LEU A N 1
ATOM 4110 C CA . LEU A 1 274 ? -0.706 51.273 9.019 1.00 8.42 269 LEU A CA 1
ATOM 4111 C C . LEU A 1 274 ? -0.398 52.535 8.222 1.00 7.93 269 LEU A C 1
ATOM 4112 O O . LEU A 1 274 ? -1.248 53.422 8.089 1.00 8.81 269 LEU A O 1
ATOM 4128 N N . SER A 1 275 ? 0.832 52.615 7.718 1.00 7.93 2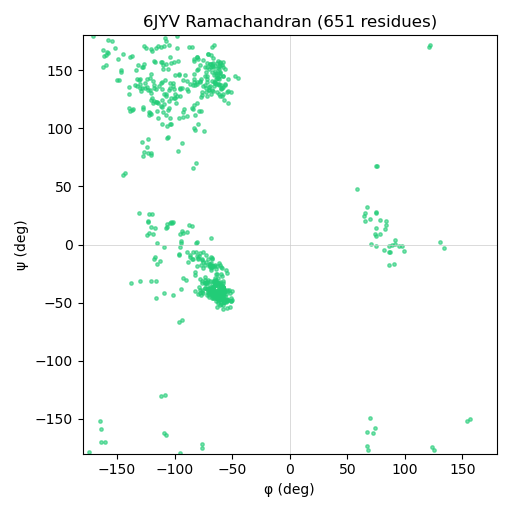70 SER A N 1
ATOM 4129 C CA . SER A 1 275 ? 1.322 53.735 6.919 1.00 10.44 270 SER A CA 1
ATOM 4130 C C . SER A 1 275 ? 2.168 53.181 5.783 1.00 9.77 270 SER A C 1
ATOM 4131 O O . SER A 1 275 ? 3.051 52.346 6.017 1.00 12.02 270 SER A O 1
ATOM 4139 N N . PHE A 1 276 ? 1.891 53.602 4.542 1.00 9.17 271 PHE A N 1
ATOM 4140 C CA . PHE A 1 276 ? 2.569 53.046 3.373 1.00 9.86 271 PHE A CA 1
ATOM 4141 C C . PHE A 1 276 ? 3.254 54.133 2.553 1.00 10.63 271 PHE A C 1
ATOM 4142 O O . PHE A 1 276 ? 2.649 54.687 1.619 1.00 9.35 271 PHE A O 1
ATOM 4159 N N . PRO A 1 277 ? 4.524 54.446 2.833 1.00 7.75 272 PRO A N 1
ATOM 4160 C CA . PRO A 1 277 ? 5.231 55.420 1.996 1.00 10.43 272 PRO A CA 1
ATOM 4161 C C . PRO A 1 277 ? 5.812 54.798 0.741 1.00 9.36 272 PRO A C 1
ATOM 4162 O O . PRO A 1 277 ? 6.342 53.683 0.745 1.00 9.24 272 PRO A O 1
ATOM 4173 N N . LEU A 1 278 ? 5.706 55.548 -0.351 1.00 8.43 273 LEU A N 1
ATOM 4174 C CA . LEU A 1 278 ? 6.358 55.215 -1.604 1.00 8.54 273 LEU A CA 1
ATOM 4175 C C . LEU A 1 278 ? 7.311 56.356 -1.933 1.00 12.61 273 LEU A C 1
ATOM 4176 O O . LEU A 1 278 ? 6.908 57.524 -1.982 1.00 9.77 273 LEU A O 1
ATOM 4192 N N . PHE A 1 279 ? 8.581 56.020 -2.065 1.00 9.90 274 PHE A N 1
ATOM 4193 C CA . PHE A 1 279 ? 9.627 56.974 -2.400 1.00 9.44 274 PHE A CA 1
ATOM 4194 C C . PHE A 1 279 ? 9.924 56.875 -3.891 1.00 9.52 274 PHE A C 1
ATOM 4195 O O . PHE A 1 279 ? 10.251 55.790 -4.390 1.00 7.78 274 PHE A O 1
ATOM 4212 N N . PHE A 1 280 ? 9.763 58.003 -4.590 1.00 12.38 275 PHE A N 1
ATOM 4213 C CA . PHE A 1 280 ? 9.940 58.129 -6.046 1.00 8.62 275 PHE A CA 1
ATOM 4214 C C . PHE A 1 280 ? 11.249 58.892 -6.253 1.00 10.07 275 PHE A C 1
ATOM 4215 O O . PHE A 1 280 ? 11.324 60.106 -6.023 1.00 9.75 275 PHE A O 1
ATOM 4232 N N . ASP A 1 281 ? 12.298 58.154 -6.599 1.00 10.27 276 ASP A N 1
ATOM 4233 C CA . ASP A 1 281 ? 13.648 58.705 -6.645 1.00 8.78 276 ASP A CA 1
ATOM 4234 C C . ASP A 1 281 ? 14.308 58.611 -8.016 1.00 9.52 276 ASP A C 1
ATOM 4235 O O . ASP A 1 281 ? 13.843 57.891 -8.901 1.00 9.93 276 ASP A O 1
ATOM 4244 N N . PRO A 1 282 ? 15.435 59.300 -8.221 1.00 10.34 277 PRO A N 1
ATOM 4245 C CA . PRO A 1 282 ? 16.164 59.141 -9.479 1.00 10.94 277 PRO A CA 1
ATOM 4246 C C . PRO A 1 282 ? 16.674 57.720 -9.666 1.00 10.75 277 PRO A C 1
ATOM 4247 O O . PRO A 1 282 ? 16.903 56.956 -8.730 1.00 8.71 277 PRO A O 1
ATOM 4258 N N . ASN A 1 283 ? 16.889 57.372 -10.921 1.00 11.51 278 ASN A N 1
ATOM 4259 C CA . ASN A 1 283 ? 17.617 56.148 -11.223 1.00 12.84 278 ASN A CA 1
ATOM 4260 C C . ASN A 1 283 ? 18.893 56.047 -10.385 1.00 13.93 278 ASN A C 1
ATOM 4261 O O . ASN A 1 283 ? 19.536 57.044 -10.071 1.00 13.27 278 ASN A O 1
ATOM 4272 N N . PHE A 1 284 ? 19.246 54.811 -10.002 1.00 12.15 279 PHE A N 1
ATOM 4273 C CA . PHE A 1 284 ? 20.443 54.565 -9.197 1.00 11.22 279 PHE A CA 1
ATOM 4274 C C . PHE A 1 284 ? 21.671 55.234 -9.775 1.00 11.16 279 PHE A C 1
ATOM 4275 O O . PHE A 1 284 ? 22.502 55.770 -9.039 1.00 10.56 279 PHE A O 1
ATOM 4292 N N . HIS A 1 285 ? 21.807 55.199 -11.090 1.00 9.50 280 HIS A N 1
ATOM 4293 C CA . HIS A 1 285 ? 23.003 55.711 -11.756 1.00 10.90 280 HIS A CA 1
ATOM 4294 C C . HIS A 1 285 ? 22.870 57.159 -12.218 1.00 13.67 280 HIS A C 1
ATOM 4295 O O . HIS A 1 285 ? 23.820 57.697 -12.805 1.00 15.25 280 HIS A O 1
ATOM 4310 N N . ALA A 1 286 ? 21.739 57.808 -11.961 1.00 11.02 281 ALA A N 1
ATOM 4311 C CA . ALA A 1 286 ? 21.620 59.224 -12.275 1.00 11.28 281 ALA A CA 1
ATOM 4312 C C . ALA A 1 286 ? 22.707 60.036 -11.589 1.00 11.08 281 ALA A C 1
ATOM 4313 O O . ALA A 1 286 ? 23.017 59.849 -10.406 1.00 12.16 281 ALA A O 1
ATOM 4320 N N . ARG A 1 287 ? 23.260 60.990 -12.334 1.00 13.05 282 ARG A N 1
ATOM 4321 C CA . ARG A 1 287 ? 24.231 61.945 -11.806 1.00 13.45 282 ARG A CA 1
ATOM 4322 C C . ARG A 1 287 ? 23.486 63.271 -11.684 1.00 15.28 282 ARG A C 1
ATOM 4323 O O . ARG A 1 287 ? 23.437 64.062 -12.626 1.00 13.78 282 ARG A O 1
ATOM 4344 N N . VAL A 1 288 ? 22.909 63.516 -10.509 1.00 13.80 283 VAL A N 1
ATOM 4345 C CA . VAL A 1 288 ? 22.017 64.666 -10.349 1.00 14.82 283 VAL A CA 1
ATOM 4346 C C . VAL A 1 288 ? 22.829 65.951 -10.325 1.00 16.62 283 VAL A C 1
ATOM 4347 O O . VAL A 1 288 ? 23.947 65.995 -9.790 1.00 15.18 283 VAL A O 1
ATOM 4360 N N . GLN A 1 289 ? 22.268 67.002 -10.888 1.00 16.60 284 GLN A N 1
ATOM 4361 C CA . GLN A 1 289 ? 22.921 68.300 -10.940 1.00 17.37 284 GLN A CA 1
ATOM 4362 C C . GLN A 1 289 ? 21.958 69.380 -10.482 1.00 15.73 284 GLN A C 1
ATOM 4363 O O . GLN A 1 289 ? 20.739 69.206 -10.545 1.00 16.58 284 GLN A O 1
ATOM 4377 N N . PRO A 1 290 ? 22.474 70.493 -9.983 1.00 17.20 285 PRO A N 1
ATOM 4378 C CA . PRO A 1 290 ? 21.607 71.648 -9.726 1.00 17.36 285 PRO A CA 1
ATOM 4379 C C . PRO A 1 290 ? 20.821 72.023 -10.967 1.00 19.61 285 PRO A C 1
ATOM 4380 O O . PRO A 1 290 ? 21.317 71.934 -12.093 1.00 20.45 285 PRO A O 1
ATOM 4391 N N . ILE A 1 291 ? 19.572 72.425 -10.745 1.00 16.25 286 ILE A N 1
ATOM 4392 C CA . ILE A 1 291 ? 18.694 72.878 -11.806 1.00 16.01 286 ILE A CA 1
ATOM 4393 C C . ILE A 1 291 ? 19.098 74.289 -12.208 1.00 18.63 286 ILE A C 1
ATOM 4394 O O . ILE A 1 291 ? 19.268 75.170 -11.350 1.00 17.60 286 ILE A O 1
ATOM 4410 N N . GLU A 1 292 ? 19.244 74.494 -13.510 1.00 22.22 287 GLU A N 1
ATOM 4411 C CA . GLU A 1 292 ? 19.603 75.786 -14.072 1.00 22.24 287 GLU A CA 1
ATOM 4412 C C . GLU A 1 292 ? 18.396 76.708 -14.141 1.00 16.87 287 GLU A C 1
ATOM 4413 O O . GLU A 1 292 ? 17.261 76.268 -14.314 1.00 21.65 287 GLU A O 1
ATOM 4425 N N . GLY A 1 293 ? 18.663 78.017 -14.044 1.00 24.04 288 GLY A N 1
ATOM 4426 C CA . GLY A 1 293 ? 17.652 79.010 -14.355 1.00 22.49 288 GLY A CA 1
ATOM 4427 C C . GLY A 1 293 ? 16.677 79.339 -13.252 1.00 18.12 288 GLY A C 1
ATOM 4428 O O . GLY A 1 293 ? 15.594 79.869 -13.532 1.00 20.58 288 GLY A O 1
ATOM 4432 N N . LEU A 1 294 ? 17.022 79.048 -12.003 1.00 16.89 289 LEU A N 1
ATOM 4433 C CA . LEU A 1 294 ? 16.163 79.315 -10.866 1.00 15.11 289 LEU A CA 1
ATOM 4434 C C . LEU A 1 294 ? 16.662 80.506 -10.065 1.00 16.65 289 LEU A C 1
ATOM 4435 O O . LEU A 1 294 ? 17.872 80.753 -9.994 1.00 16.90 289 LEU A O 1
ATOM 4451 N N . PRO A 1 295 ? 15.761 81.224 -9.402 1.00 17.44 290 PRO A N 1
ATOM 4452 C CA . PRO A 1 295 ? 16.190 82.374 -8.603 1.00 17.46 290 PRO A CA 1
ATOM 4453 C C . PRO A 1 295 ? 17.034 81.924 -7.432 1.00 23.20 290 PRO A C 1
ATOM 4454 O O . PRO A 1 295 ? 16.824 80.847 -6.869 1.00 24.49 290 PRO A O 1
ATOM 4465 N N . GLU A 1 296 ? 18.010 82.754 -7.076 1.00 26.61 291 GLU A N 1
ATOM 4466 C CA . GLU A 1 296 ? 18.822 82.462 -5.907 1.00 28.56 291 GLU A CA 1
ATOM 4467 C C . GLU A 1 296 ? 18.006 82.676 -4.639 1.00 26.35 291 GLU A C 1
ATOM 4468 O O . GLU A 1 296 ? 17.216 83.621 -4.534 1.00 25.68 291 GLU A O 1
ATOM 4480 N N . VAL A 1 297 ? 18.191 81.787 -3.682 1.00 22.93 292 VAL A N 1
ATOM 4481 C CA . VAL A 1 297 ? 17.449 81.815 -2.416 1.00 28.50 292 VAL A CA 1
ATOM 4482 C C . VAL A 1 297 ? 18.386 82.257 -1.336 1.00 29.87 292 VAL A C 1
ATOM 4483 O O . VAL A 1 297 ? 19.498 81.716 -1.205 1.00 26.33 292 VAL A O 1
ATOM 4496 N N . PRO A 1 298 ? 18.031 83.254 -0.516 1.00 32.55 293 PRO A N 1
ATOM 4497 C CA . PRO A 1 298 ? 18.977 83.811 0.445 1.00 43.07 293 PRO A CA 1
ATOM 4498 C C . PRO A 1 298 ? 19.251 82.851 1.592 1.00 37.66 293 PRO A C 1
ATOM 4499 O O . PRO A 1 298 ? 18.454 81.964 1.905 1.00 37.23 293 PRO A O 1
ATOM 4510 N N . GLU A 1 299 ? 20.413 83.042 2.216 1.00 36.97 294 GLU A N 1
ATOM 4511 C CA . GLU A 1 299 ? 20.761 82.346 3.450 1.00 45.48 294 GLU A CA 1
ATOM 4512 C C . GLU A 1 299 ? 20.941 80.852 3.233 1.00 40.77 294 GLU A C 1
ATOM 4513 O O . GLU A 1 299 ? 20.648 80.052 4.127 1.00 42.91 294 GLU A O 1
ATOM 4525 N N . GLN A 1 300 ? 21.415 80.435 2.061 1.00 38.70 295 GLN A N 1
ATOM 4526 C CA . GLN A 1 300 ? 21.599 79.016 1.815 1.00 36.14 295 GLN A CA 1
ATOM 4527 C C . GLN A 1 300 ? 23.048 78.592 1.613 1.00 28.91 295 GLN A C 1
ATOM 4528 O O . GLN A 1 300 ? 23.343 77.413 1.782 1.00 32.18 295 GLN A O 1
ATOM 4542 N N . ASP A 1 301 ? 23.959 79.520 1.340 1.00 35.75 296 ASP A N 1
ATOM 4543 C CA . ASP A 1 301 ? 25.361 79.144 1.137 1.00 37.84 296 ASP A CA 1
ATOM 4544 C C . ASP A 1 301 ? 25.905 78.239 2.259 1.00 37.61 296 ASP A C 1
ATOM 4545 O O . ASP A 1 301 ? 26.548 77.221 1.984 1.00 27.37 296 ASP A O 1
ATOM 4554 N N . ASP A 1 302 ? 25.671 78.611 3.521 1.00 33.11 297 ASP A N 1
ATOM 4555 C CA . ASP A 1 302 ? 26.174 77.781 4.617 1.00 31.79 297 ASP A CA 1
ATOM 4556 C C . ASP A 1 302 ? 25.537 76.400 4.597 1.00 27.97 297 ASP A C 1
ATOM 4557 O O . ASP A 1 302 ? 26.239 75.382 4.631 1.00 26.68 297 ASP A O 1
ATOM 4566 N N . SER A 1 303 ? 24.203 76.346 4.580 1.00 23.29 298 SER A N 1
ATOM 4567 C CA . SER A 1 303 ? 23.524 75.060 4.527 1.00 22.69 298 SER A CA 1
ATOM 4568 C C . SER A 1 303 ? 23.911 74.299 3.264 1.00 21.37 298 SER A C 1
ATOM 4569 O O . SER A 1 303 ? 24.173 73.098 3.317 1.00 20.37 298 SER A O 1
ATOM 4577 N N . ALA A 1 304 ? 23.954 74.993 2.120 1.00 21.74 299 ALA A N 1
ATOM 4578 C CA . ALA A 1 304 ? 24.305 74.321 0.872 1.00 19.83 299 ALA A CA 1
ATOM 4579 C C . ALA A 1 304 ? 25.672 73.665 0.973 1.00 19.77 299 ALA A C 1
ATOM 4580 O O . ALA A 1 304 ? 25.861 72.518 0.539 1.00 19.87 299 ALA A O 1
ATOM 4587 N N . ARG A 1 305 ? 26.640 74.365 1.560 1.00 20.60 300 ARG A N 1
ATOM 4588 C CA . ARG A 1 305 ? 27.989 73.829 1.589 1.00 22.46 300 ARG A CA 1
ATOM 4589 C C . ARG A 1 305 ? 28.122 72.707 2.606 1.00 23.20 300 ARG A C 1
ATOM 4590 O O . ARG A 1 305 ? 28.793 71.706 2.335 1.00 23.77 300 ARG A O 1
ATOM 4611 N N . ARG A 1 306 ? 27.528 72.855 3.795 1.00 17.31 301 ARG A N 1
ATOM 4612 C CA . ARG A 1 306 ? 27.633 71.765 4.753 1.00 19.06 301 ARG A CA 1
ATOM 4613 C C . ARG A 1 306 ? 26.933 70.513 4.234 1.00 21.07 301 ARG A C 1
ATOM 4614 O O . ARG A 1 306 ? 27.407 69.399 4.472 1.00 15.42 301 ARG A O 1
ATOM 4635 N N . TRP A 1 307 ? 25.851 70.668 3.462 1.00 17.86 302 TRP A N 1
ATOM 4636 C CA . TRP A 1 307 ? 25.178 69.485 2.932 1.00 14.73 302 TRP A CA 1
ATOM 4637 C C . TRP A 1 307 ? 26.020 68.815 1.855 1.00 14.91 302 TRP A C 1
ATOM 4638 O O . TRP A 1 307 ? 26.093 67.583 1.788 1.00 12.42 302 TRP A O 1
ATOM 4659 N N . ASP A 1 308 ? 26.646 69.610 0.990 1.00 22.33 303 ASP A N 1
ATOM 4660 C CA . ASP A 1 308 ? 27.484 69.037 -0.055 1.00 20.28 303 ASP A CA 1
ATOM 4661 C C . ASP A 1 308 ? 28.591 68.195 0.554 1.00 18.66 303 ASP A C 1
ATOM 4662 O O . ASP A 1 308 ? 28.877 67.087 0.077 1.00 19.44 303 ASP A O 1
ATOM 4671 N N . GLN A 1 309 ? 29.215 68.700 1.628 1.00 17.17 304 GLN A N 1
ATOM 4672 C CA . GLN A 1 309 ? 30.288 67.976 2.297 1.00 18.84 304 GLN A CA 1
ATOM 4673 C C . GLN A 1 309 ? 29.788 66.695 2.946 1.00 19.83 304 GLN A C 1
ATOM 4674 O O . GLN A 1 309 ? 30.540 65.719 3.064 1.00 23.28 304 GLN A O 1
ATOM 4688 N N . ALA A 1 310 ? 28.541 66.680 3.402 1.00 16.74 305 ALA A N 1
ATOM 4689 C CA . ALA A 1 310 ? 28.010 65.484 4.034 1.00 15.48 305 ALA A CA 1
ATOM 4690 C C . ALA A 1 310 ? 27.368 64.540 3.028 1.00 16.44 305 ALA A C 1
ATOM 4691 O O . ALA A 1 310 ? 26.979 63.426 3.404 1.00 15.54 305 ALA A O 1
ATOM 4698 N N . ASN A 1 311 ? 27.255 64.953 1.764 1.00 12.83 306 ASN A N 1
ATOM 4699 C CA . ASN A 1 311 ? 26.572 64.167 0.745 1.00 10.32 306 ASN A CA 1
ATOM 4700 C C . ASN A 1 311 ? 27.299 64.322 -0.588 1.00 12.35 306 ASN A C 1
ATOM 4701 O O . ASN A 1 311 ? 26.758 64.778 -1.584 1.00 11.61 306 ASN A O 1
ATOM 4712 N N . VAL A 1 312 ? 28.560 63.888 -0.606 1.00 11.76 307 VAL A N 1
ATOM 4713 C CA . VAL A 1 312 ? 29.416 64.107 -1.763 1.00 9.17 307 VAL A CA 1
ATOM 4714 C C . VAL A 1 312 ? 28.823 63.496 -3.023 1.00 10.05 307 VAL A C 1
ATOM 4715 O O . VAL A 1 312 ? 28.879 64.095 -4.104 1.00 10.65 307 VAL A O 1
ATOM 4728 N N . HIS A 1 313 ? 28.221 62.310 -2.918 1.00 10.29 308 HIS A N 1
ATOM 4729 C CA . HIS A 1 313 ? 27.747 61.654 -4.132 1.00 9.90 308 HIS A CA 1
ATOM 4730 C C . HIS A 1 313 ? 26.547 62.353 -4.763 1.00 11.02 308 HIS A C 1
ATOM 4731 O O . HIS A 1 313 ? 26.244 62.090 -5.933 1.00 10.90 308 HIS A O 1
ATOM 4745 N N . ALA A 1 314 ? 25.865 63.221 -4.021 1.00 9.72 309 ALA A N 1
ATOM 4746 C CA . ALA A 1 314 ? 24.662 63.875 -4.529 1.00 10.62 309 ALA A CA 1
ATOM 4747 C C . ALA A 1 314 ? 24.948 64.661 -5.801 1.00 12.06 309 ALA A C 1
ATOM 4748 O O . ALA A 1 314 ? 24.290 64.475 -6.824 1.00 11.15 309 ALA A O 1
ATOM 4755 N N . PHE A 1 315 ? 25.917 65.572 -5.739 1.00 12.19 310 PHE A N 1
ATOM 4756 C CA . PHE A 1 315 ? 26.263 66.390 -6.888 1.00 11.91 310 PHE A CA 1
ATOM 4757 C C . PHE A 1 315 ? 27.604 66.023 -7.498 1.00 15.04 310 PHE A C 1
ATOM 4758 O O . PHE A 1 315 ? 28.003 66.651 -8.489 1.00 14.65 310 PHE A O 1
ATOM 4775 N N . HIS A 1 316 ? 28.323 65.066 -6.915 1.00 12.39 311 HIS A N 1
ATOM 4776 C CA . HIS A 1 316 ? 29.612 64.641 -7.444 1.00 12.76 311 HIS A CA 1
ATOM 4777 C C . HIS A 1 316 ? 29.620 63.173 -7.844 1.00 16.38 311 HIS A C 1
ATOM 4778 O O . HIS A 1 316 ? 30.689 62.627 -8.146 1.00 18.05 311 HIS A O 1
ATOM 4792 N N . GLY A 1 317 ? 28.474 62.516 -7.848 1.00 14.98 312 GLY A N 1
ATOM 4793 C CA . GLY A 1 317 ? 28.441 61.103 -8.130 1.00 13.90 312 GLY A CA 1
ATOM 4794 C C . GLY A 1 317 ? 27.044 60.641 -8.462 1.00 11.91 312 GLY A C 1
ATOM 4795 O O . GLY A 1 317 ? 26.189 61.432 -8.856 1.00 12.86 312 GLY A O 1
ATOM 4799 N N . GLU A 1 318 ? 26.819 59.343 -8.297 1.00 10.83 313 GLU A N 1
ATOM 4800 C CA . GLU A 1 318 ? 25.546 58.731 -8.666 1.00 12.17 313 GLU A CA 1
ATOM 4801 C C . GLU A 1 318 ? 24.577 58.725 -7.492 1.00 9.23 313 GLU A C 1
ATOM 4802 O O . GLU A 1 318 ? 24.970 58.550 -6.331 1.00 12.15 313 GLU A O 1
ATOM 4814 N N . TYR A 1 319 ? 23.290 58.889 -7.817 1.00 13.58 314 TYR A N 1
ATOM 4815 C CA . TYR A 1 319 ? 22.269 58.972 -6.779 1.00 10.36 314 TYR A CA 1
ATOM 4816 C C . TYR A 1 319 ? 22.315 57.751 -5.856 1.00 9.86 314 TYR A C 1
ATOM 4817 O O . TYR A 1 319 ? 22.205 57.892 -4.639 1.00 9.45 314 TYR A O 1
ATOM 4835 N N . GLY A 1 320 ? 22.488 56.555 -6.407 1.00 12.33 315 GLY A N 1
ATOM 4836 C CA . GLY A 1 320 ? 22.508 55.359 -5.563 1.00 11.32 315 GLY A CA 1
ATOM 4837 C C . GLY A 1 320 ? 23.582 55.376 -4.490 1.00 9.82 315 GLY A C 1
ATOM 4838 O O . GLY A 1 320 ? 23.382 54.852 -3.386 1.00 9.42 315 GLY A O 1
ATOM 4842 N N . ASP A 1 321 ? 24.755 55.941 -4.801 1.00 10.49 316 ASP A N 1
ATOM 4843 C CA . ASP A 1 321 ? 25.794 56.024 -3.784 1.00 11.22 316 ASP A CA 1
ATOM 4844 C C . ASP A 1 321 ? 25.462 57.078 -2.746 1.00 8.89 316 ASP A C 1
ATOM 4845 O O . ASP A 1 321 ? 25.862 56.945 -1.588 1.00 10.66 316 ASP A O 1
ATOM 4854 N N . TYR A 1 322 ? 24.750 58.141 -3.148 1.00 10.40 317 TYR A N 1
ATOM 4855 C CA . TYR A 1 322 ? 24.252 59.114 -2.182 1.00 10.05 317 TYR A CA 1
ATOM 4856 C C . TYR A 1 322 ? 23.289 58.444 -1.215 1.00 8.77 317 TYR A C 1
ATOM 4857 O O . TYR A 1 322 ? 23.360 58.651 0.002 1.00 8.96 317 TYR A O 1
ATOM 4875 N N . LEU A 1 323 ? 22.395 57.616 -1.744 1.00 9.11 318 LEU A N 1
ATOM 4876 C CA . LEU A 1 323 ? 21.423 56.951 -0.897 1.00 10.36 318 LEU A CA 1
ATOM 4877 C C . LEU A 1 323 ? 22.079 55.877 -0.052 1.00 11.62 318 LEU A C 1
ATOM 4878 O O . LEU A 1 323 ? 21.792 55.766 1.147 1.00 9.57 318 LEU A O 1
ATOM 4894 N N . LEU A 1 324 ? 22.975 55.077 -0.638 1.00 9.83 319 LEU A N 1
ATOM 4895 C CA . LEU A 1 324 ? 23.662 54.078 0.186 1.00 9.63 319 LEU A CA 1
ATOM 4896 C C . LEU A 1 324 ? 24.426 54.719 1.340 1.00 14.13 319 LEU A C 1
ATOM 4897 O O . LEU A 1 324 ? 24.512 54.146 2.438 1.00 11.88 319 LEU A O 1
ATOM 4913 N N . ASN A 1 325 ? 25.019 55.894 1.108 1.00 10.65 320 ASN A N 1
ATOM 4914 C CA . ASN A 1 325 ? 25.723 56.576 2.186 1.00 12.26 320 ASN A CA 1
ATOM 4915 C C . ASN A 1 325 ? 24.802 56.883 3.355 1.00 12.69 320 ASN A C 1
ATOM 4916 O O . ASN A 1 325 ? 25.272 57.010 4.488 1.00 15.22 320 ASN A O 1
ATOM 4927 N N . LYS A 1 326 ? 23.488 56.998 3.117 1.00 9.65 321 LYS A N 1
ATOM 4928 C CA . LYS A 1 326 ? 22.564 57.233 4.210 1.00 12.01 321 LYS A CA 1
ATOM 4929 C C . LYS A 1 326 ? 22.265 55.965 4.994 1.00 11.72 321 LYS A C 1
ATOM 4930 O O . LYS A 1 326 ? 22.131 56.015 6.223 1.00 15.42 321 LYS A O 1
ATOM 4949 N N . VAL A 1 327 ? 22.131 54.836 4.301 1.00 12.17 322 VAL A N 1
ATOM 4950 C CA . VAL A 1 327 ? 21.508 53.644 4.867 1.00 13.34 322 VAL A CA 1
ATOM 4951 C C . VAL A 1 327 ? 22.434 52.441 4.974 1.00 14.33 322 VAL A C 1
ATOM 4952 O O . VAL A 1 327 ? 22.053 51.450 5.616 1.00 15.25 322 VAL A O 1
ATOM 4965 N N . ALA A 1 328 ? 23.624 52.460 4.370 1.00 12.73 323 ALA A N 1
ATOM 4966 C CA . ALA A 1 328 ? 24.429 51.244 4.332 1.00 11.96 323 ALA A CA 1
ATOM 4967 C C . ALA A 1 328 ? 24.896 50.831 5.721 1.00 15.50 323 ALA A C 1
ATOM 4968 O O . ALA A 1 328 ? 25.010 49.630 6.000 1.00 17.30 323 ALA A O 1
ATOM 4975 N N . LYS A 1 329 ? 25.131 51.797 6.618 1.00 14.69 324 LYS A N 1
ATOM 4976 C CA . LYS A 1 329 ? 25.586 51.460 7.965 1.00 20.95 324 LYS A CA 1
ATOM 4977 C C . LYS A 1 329 ? 24.554 50.632 8.715 1.00 16.13 324 LYS A C 1
ATOM 4978 O O . LYS A 1 329 ? 24.914 49.740 9.493 1.00 18.91 324 LYS A O 1
ATOM 4997 N N . VAL A 1 330 ? 23.265 50.906 8.487 1.00 14.60 325 VAL A N 1
ATOM 4998 C CA . VAL A 1 330 ? 22.179 50.161 9.131 1.00 14.24 325 VAL A CA 1
ATOM 4999 C C . VAL A 1 330 ? 21.853 48.848 8.415 1.00 15.73 325 VAL A C 1
ATOM 5000 O O . VAL A 1 330 ? 21.318 47.922 9.048 1.00 13.43 325 VAL A O 1
ATOM 5013 N N . PHE A 1 331 ? 22.168 48.730 7.127 1.00 12.68 326 PHE A N 1
ATOM 5014 C CA . PHE A 1 331 ? 21.877 47.529 6.344 1.00 13.05 326 PHE A CA 1
ATOM 5015 C C . PHE A 1 331 ? 23.156 47.035 5.682 1.00 11.41 326 PHE A C 1
ATOM 5016 O O . PHE A 1 331 ? 23.379 47.254 4.482 1.00 11.38 326 PHE A O 1
ATOM 5033 N N . PRO A 1 332 ? 24.011 46.342 6.424 1.00 11.57 327 PRO A N 1
ATOM 5034 C CA . PRO A 1 332 ? 25.294 45.896 5.849 1.00 10.12 327 PRO A CA 1
ATOM 5035 C C . PRO A 1 332 ? 25.136 44.963 4.672 1.00 11.59 327 PRO A C 1
ATOM 5036 O O . PRO A 1 332 ? 26.103 44.765 3.936 1.00 12.48 327 PRO A O 1
ATOM 5047 N N . GLN A 1 333 ? 23.951 44.381 4.453 1.00 10.86 328 GLN A N 1
ATOM 5048 C CA . GLN A 1 333 ? 23.796 43.490 3.309 1.00 7.78 328 GLN A CA 1
ATOM 5049 C C . GLN A 1 333 ? 23.827 44.253 1.993 1.00 9.44 328 GLN A C 1
ATOM 5050 O O . GLN A 1 333 ? 24.059 43.638 0.948 1.00 10.57 328 GLN A O 1
ATOM 5064 N N . LEU A 1 334 ? 23.613 45.566 2.006 1.00 8.91 329 LEU A N 1
ATOM 5065 C CA . LEU A 1 334 ? 23.457 46.257 0.728 1.00 7.47 329 LEU A CA 1
ATOM 5066 C C . LEU A 1 334 ? 24.766 46.314 -0.046 1.00 11.95 329 LEU A C 1
ATOM 5067 O O . LEU A 1 334 ? 24.764 46.202 -1.278 1.00 11.59 329 LEU A O 1
ATOM 5083 N N . ARG A 1 335 ? 25.894 46.497 0.638 1.00 9.16 330 ARG A N 1
ATOM 5084 C CA . ARG A 1 335 ? 27.204 46.499 -0.001 1.00 10.74 330 ARG A CA 1
ATOM 5085 C C . ARG A 1 335 ? 27.967 45.200 0.241 1.00 11.22 330 ARG A C 1
ATOM 5086 O O . ARG A 1 335 ? 29.194 45.143 0.049 1.00 11.76 330 ARG A O 1
ATOM 5107 N N . ARG A 1 336 ? 27.265 44.146 0.631 1.00 9.21 331 ARG A N 1
ATOM 5108 C CA . ARG A 1 336 ? 27.888 42.847 0.781 1.00 9.25 331 ARG A CA 1
ATOM 5109 C C . ARG A 1 336 ? 28.142 42.233 -0.583 1.00 11.97 331 ARG A C 1
ATOM 5110 O O . ARG A 1 336 ? 27.297 42.293 -1.475 1.00 14.21 331 ARG A O 1
ATOM 5131 N N . ASP A 1 337 ? 29.327 41.655 -0.737 1.00 11.15 332 ASP A N 1
ATOM 5132 C CA . ASP A 1 337 ? 29.706 40.952 -1.948 1.00 15.47 332 ASP A CA 1
ATOM 5133 C C . ASP A 1 337 ? 29.671 39.441 -1.775 1.00 20.13 332 ASP A C 1
ATOM 5134 O O . ASP A 1 337 ? 29.666 38.918 -0.664 1.00 17.09 332 ASP A O 1
ATOM 5143 N N . LEU A 1 338 ? 29.629 38.757 -2.922 1.00 17.47 333 LEU A N 1
ATOM 5144 C CA . LEU A 1 338 ? 29.867 37.312 -3.103 1.00 27.24 333 LEU A CA 1
ATOM 5145 C C . LEU A 1 338 ? 28.514 36.627 -3.019 1.00 38.10 333 LEU A C 1
ATOM 5146 O O . LEU A 1 338 ? 27.738 36.673 -3.976 1.00 34.19 333 LEU A O 1
ATOM 5162 N N . LEU B 1 11 ? 18.805 19.498 28.534 1.00 17.06 6 LEU B N 1
ATOM 5163 C CA . LEU B 1 11 ? 19.490 19.736 29.803 1.00 15.23 6 LEU B CA 1
ATOM 5164 C C . LEU B 1 11 ? 18.566 19.600 31.002 1.00 14.01 6 LEU B C 1
ATOM 5165 O O . LEU B 1 11 ? 17.386 19.936 30.929 1.00 13.23 6 LEU B O 1
ATOM 5180 N N . PRO B 1 12 ? 19.111 19.121 32.124 1.00 16.06 7 PRO B N 1
ATOM 5181 C CA . PRO B 1 12 ? 18.313 19.037 33.348 1.00 12.76 7 PRO B CA 1
ATOM 5182 C C . PRO B 1 12 ? 17.857 20.407 33.804 1.00 16.03 7 PRO B C 1
ATOM 5183 O O . PRO B 1 12 ? 18.561 21.401 33.628 1.00 12.12 7 PRO B O 1
ATOM 5194 N N . ILE B 1 13 ? 16.679 20.448 34.412 1.00 12.38 8 ILE B N 1
ATOM 5195 C CA . ILE B 1 13 ? 16.176 21.635 35.077 1.00 10.16 8 ILE B CA 1
ATOM 5196 C C . ILE B 1 13 ? 16.064 21.324 36.559 1.00 16.17 8 ILE B C 1
ATOM 5197 O O . ILE B 1 13 ? 15.229 20.507 36.979 1.00 15.74 8 ILE B O 1
ATOM 5213 N N . ILE B 1 14 ? 16.865 22.009 37.366 1.00 10.28 9 ILE B N 1
ATOM 5214 C CA . ILE B 1 14 ? 17.034 21.686 38.773 1.00 10.39 9 ILE B CA 1
ATOM 5215 C C . ILE B 1 14 ? 16.506 22.823 39.627 1.00 11.80 9 ILE B C 1
ATOM 5216 O O . ILE B 1 14 ? 17.003 23.960 39.555 1.00 11.72 9 ILE B O 1
ATOM 5232 N N . ASP B 1 15 ? 15.545 22.490 40.494 1.00 12.46 10 ASP B N 1
ATOM 5233 C CA . ASP B 1 15 ? 15.060 23.425 41.495 1.00 11.60 10 ASP B CA 1
ATOM 5234 C C . ASP B 1 15 ? 16.016 23.442 42.672 1.00 11.40 10 ASP B C 1
ATOM 5235 O O . ASP B 1 15 ? 16.243 22.400 43.315 1.00 12.12 10 ASP B O 1
ATOM 5244 N N . ILE B 1 16 ? 16.554 24.619 42.986 1.00 12.81 11 ILE B N 1
ATOM 5245 C CA . ILE B 1 16 ? 17.595 24.731 43.998 1.00 10.11 11 ILE B CA 1
ATOM 5246 C C . ILE B 1 16 ? 17.095 25.368 45.289 1.00 10.97 11 ILE B C 1
ATOM 5247 O O . ILE B 1 16 ? 17.907 25.732 46.139 1.00 13.25 11 ILE B O 1
ATOM 5263 N N . ALA B 1 17 ? 15.778 25.482 45.475 1.00 12.41 12 ALA B N 1
ATOM 5264 C CA . ALA B 1 17 ? 15.254 26.231 46.607 1.00 8.43 12 ALA B CA 1
ATOM 5265 C C . ALA B 1 17 ? 15.756 25.680 47.936 1.00 10.19 12 ALA B C 1
ATOM 5266 O O . ALA B 1 17 ? 15.966 26.444 48.882 1.00 13.00 12 ALA B O 1
ATOM 5273 N N . ALA B 1 18 ? 15.908 24.362 48.041 1.00 15.59 13 ALA B N 1
ATOM 5274 C CA . ALA B 1 18 ? 16.315 23.787 49.320 1.00 14.81 13 ALA B CA 1
ATOM 5275 C C . ALA B 1 18 ? 17.713 24.236 49.730 1.00 17.82 13 ALA B C 1
ATOM 5276 O O . ALA B 1 18 ? 18.040 24.185 50.917 1.00 15.79 13 ALA B O 1
ATOM 5283 N N . LEU B 1 19 ? 18.543 24.693 48.788 1.00 15.04 14 LEU B N 1
ATOM 5284 C CA . LEU B 1 19 ? 19.888 25.115 49.179 1.00 14.19 14 LEU B CA 1
ATOM 5285 C C . LEU B 1 19 ? 19.882 26.420 49.969 1.00 13.87 14 LEU B C 1
ATOM 5286 O O . LEU B 1 19 ? 20.915 26.778 50.557 1.00 15.10 14 LEU B O 1
ATOM 5302 N N . ALA B 1 20 ? 18.759 27.136 49.987 1.00 12.23 15 ALA B N 1
ATOM 5303 C CA . ALA B 1 20 ? 18.601 28.322 50.809 1.00 14.40 15 ALA B CA 1
ATOM 5304 C C . ALA B 1 20 ? 18.127 27.997 52.208 1.00 16.97 15 ALA B C 1
ATOM 5305 O O . ALA B 1 20 ? 18.127 28.890 53.067 1.00 20.99 15 ALA B O 1
ATOM 5312 N N . GLY B 1 21 ? 17.739 26.748 52.453 1.00 19.78 16 GLY B N 1
ATOM 5313 C CA . GLY B 1 21 ? 17.300 26.304 53.748 1.00 22.32 16 GLY B CA 1
ATOM 5314 C C . GLY B 1 21 ? 18.275 25.373 54.417 1.00 22.03 16 GLY B C 1
ATOM 5315 O O . GLY B 1 21 ? 19.461 25.286 54.036 1.00 19.38 16 GLY B O 1
ATOM 5319 N N . SER B 1 22 ? 17.783 24.648 55.423 1.00 24.12 17 SER B N 1
ATOM 5320 C CA . SER B 1 22 ? 18.582 23.887 56.368 1.00 23.44 17 SER B CA 1
ATOM 5321 C C . SER B 1 22 ? 18.194 22.417 56.418 1.00 22.26 17 SER B C 1
ATOM 5322 O O . SER B 1 22 ? 18.664 21.695 57.312 1.00 30.14 17 SER B O 1
ATOM 5330 N N . ASP B 1 23 ? 17.330 21.960 55.523 1.00 23.02 18 ASP B N 1
ATOM 5331 C CA . ASP B 1 23 ? 16.776 20.609 55.604 1.00 20.27 18 ASP B CA 1
ATOM 5332 C C . ASP B 1 23 ? 17.776 19.636 55.005 1.00 20.13 18 ASP B C 1
ATOM 5333 O O . ASP B 1 23 ? 17.989 19.647 53.788 1.00 19.99 18 ASP B O 1
ATOM 5342 N N . PRO B 1 24 ? 18.393 18.762 55.810 1.00 21.36 19 PRO B N 1
ATOM 5343 C CA . PRO B 1 24 ? 19.437 17.884 55.254 1.00 23.96 19 PRO B CA 1
ATOM 5344 C C . PRO B 1 24 ? 18.970 17.023 54.098 1.00 18.09 19 PRO B C 1
ATOM 5345 O O . PRO B 1 24 ? 19.732 16.804 53.147 1.00 18.60 19 PRO B O 1
ATOM 5356 N N . ALA B 1 25 ? 17.752 16.490 54.164 1.00 20.68 20 ALA B N 1
ATOM 5357 C CA . ALA B 1 25 ? 17.303 15.573 53.126 1.00 17.93 20 ALA B CA 1
ATOM 5358 C C . ALA B 1 25 ? 16.981 16.323 51.844 1.00 16.91 20 ALA B C 1
ATOM 5359 O O . ALA B 1 25 ? 17.218 15.812 50.741 1.00 16.88 20 ALA B O 1
ATOM 5366 N N . ALA B 1 26 ? 16.399 17.514 51.969 1.00 16.18 21 ALA B N 1
ATOM 5367 C CA . ALA B 1 26 ? 16.023 18.242 50.761 1.00 17.75 21 ALA B CA 1
ATOM 5368 C C . ALA B 1 26 ? 17.264 18.799 50.085 1.00 18.85 21 ALA B C 1
ATOM 5369 O O . ALA B 1 26 ? 17.362 18.820 48.852 1.00 15.51 21 ALA B O 1
ATOM 5376 N N . ARG B 1 27 ? 18.225 19.245 50.881 1.00 15.45 22 ARG B N 1
ATOM 5377 C CA . ARG B 1 27 ? 19.498 19.679 50.318 1.00 16.67 22 ARG B CA 1
ATOM 5378 C C . ARG B 1 27 ? 20.190 18.523 49.623 1.00 20.12 22 ARG B C 1
ATOM 5379 O O . ARG B 1 27 ? 20.667 18.673 48.496 1.00 15.90 22 ARG B O 1
ATOM 5400 N N . ARG B 1 28 ? 20.173 17.332 50.240 1.00 17.62 23 ARG B N 1
ATOM 5401 C CA . ARG B 1 28 ? 20.797 16.173 49.621 1.00 17.81 23 ARG B CA 1
ATOM 5402 C C . ARG B 1 28 ? 20.146 15.857 48.283 1.00 14.71 23 ARG B C 1
ATOM 5403 O O . ARG B 1 28 ? 20.838 15.522 47.319 1.00 15.55 23 ARG B O 1
ATOM 5424 N N . SER B 1 29 ? 18.817 15.977 48.185 1.00 14.24 24 SER B N 1
ATOM 5425 C CA . SER B 1 29 ? 18.191 15.591 46.930 1.00 14.00 24 SER B CA 1
ATOM 5426 C C . SER B 1 29 ? 18.585 16.544 45.812 1.00 13.56 24 SER B C 1
ATOM 5427 O O . SER B 1 29 ? 18.740 16.103 44.667 1.00 13.97 24 SER B O 1
ATOM 5435 N N . VAL B 1 30 ? 18.774 17.825 46.138 1.00 12.32 25 VAL B N 1
ATOM 5436 C CA . VAL B 1 30 ? 19.243 18.776 45.133 1.00 10.69 25 VAL B CA 1
ATOM 5437 C C . VAL B 1 30 ? 20.673 18.443 44.754 1.00 12.44 25 VAL B C 1
ATOM 543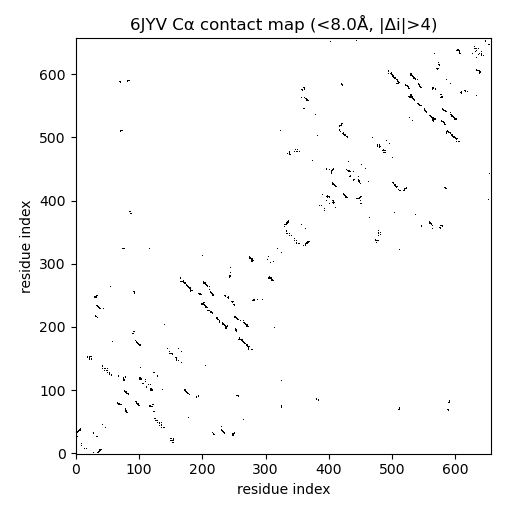8 O O . VAL B 1 30 ? 21.032 18.426 43.578 1.00 12.63 25 VAL B O 1
ATOM 5451 N N . ALA B 1 31 ? 21.493 18.114 45.749 1.00 11.06 26 ALA B N 1
ATOM 5452 C CA . ALA B 1 31 ? 22.889 17.757 45.487 1.00 12.88 26 ALA B CA 1
ATOM 5453 C C . ALA B 1 31 ? 23.002 16.573 44.534 1.00 13.38 26 ALA B C 1
ATOM 5454 O O . ALA B 1 31 ? 23.927 16.512 43.713 1.00 13.44 26 ALA B O 1
ATOM 5461 N N . VAL B 1 32 ? 22.092 15.604 44.646 1.00 10.81 27 VAL B N 1
ATOM 5462 C CA . VAL B 1 32 ? 22.174 14.420 43.807 1.00 10.88 27 VAL B CA 1
ATOM 5463 C C . VAL B 1 32 ? 21.948 14.801 42.356 1.00 12.19 27 VAL B C 1
ATOM 5464 O O . VAL B 1 32 ? 22.632 14.306 41.449 1.00 14.05 27 VAL B O 1
ATOM 5477 N N . ARG B 1 33 ? 20.988 15.695 42.114 1.00 11.53 28 ARG B N 1
ATOM 5478 C CA . ARG B 1 33 ? 20.698 16.122 40.757 1.00 9.34 28 ARG B CA 1
ATOM 5479 C C . ARG B 1 33 ? 21.832 16.962 40.190 1.00 10.02 28 ARG B C 1
ATOM 5480 O O . ARG B 1 33 ? 22.174 16.827 39.010 1.00 11.57 28 ARG B O 1
ATOM 5501 N N . ILE B 1 34 ? 22.404 17.848 41.007 1.00 10.80 29 ILE B N 1
ATOM 5502 C CA . ILE B 1 34 ? 23.541 18.662 40.577 1.00 8.60 29 ILE B CA 1
ATOM 5503 C C . ILE B 1 34 ? 24.724 17.766 40.237 1.00 11.36 29 ILE B C 1
ATOM 5504 O O . ILE B 1 34 ? 25.339 17.911 39.176 1.00 11.68 29 ILE B O 1
ATOM 5520 N N . ASP B 1 35 ? 25.057 16.819 41.127 1.00 11.31 30 ASP B N 1
ATOM 5521 C CA . ASP B 1 35 ? 26.116 15.855 40.825 1.00 8.27 30 ASP B CA 1
ATOM 5522 C C . ASP B 1 35 ? 25.889 15.201 39.468 1.00 9.75 30 ASP B C 1
ATOM 5523 O O . ASP B 1 35 ? 26.802 15.118 38.637 1.00 12.20 30 ASP B O 1
ATOM 5532 N N . ARG B 1 36 ? 24.674 14.726 39.216 1.00 10.46 31 ARG B N 1
ATOM 5533 C CA . ARG B 1 36 ? 24.458 13.984 37.982 1.00 13.85 31 ARG B CA 1
ATOM 5534 C C . ARG B 1 36 ? 24.634 14.895 36.779 1.00 11.01 31 ARG B C 1
ATOM 5535 O O . ARG B 1 36 ? 25.277 14.516 35.798 1.00 14.12 31 ARG B O 1
ATOM 5556 N N . ALA B 1 37 ? 24.128 16.120 36.870 1.00 10.71 32 ALA B N 1
ATOM 5557 C CA . ALA B 1 37 ? 24.233 17.077 35.771 1.00 10.06 32 ALA B CA 1
ATOM 5558 C C . ALA B 1 37 ? 25.684 17.482 35.504 1.00 9.34 32 ALA B C 1
ATOM 5559 O O . ALA B 1 37 ? 26.107 17.587 34.348 1.00 9.08 32 ALA B O 1
ATOM 5566 N N . CYS B 1 38 ? 26.449 17.706 36.560 1.00 10.49 33 CYS B N 1
ATOM 5567 C CA . CYS B 1 38 ? 27.832 18.125 36.406 1.00 10.50 33 CYS B CA 1
ATOM 5568 C C . CYS B 1 38 ? 28.693 17.018 35.839 1.00 10.40 33 CYS B C 1
ATOM 5569 O O . CYS B 1 38 ? 29.681 17.301 35.150 1.00 12.17 33 CYS B O 1
ATOM 5577 N N . ARG B 1 39 ? 28.362 15.756 36.149 1.00 10.72 34 ARG B N 1
ATOM 5578 C CA . ARG B 1 39 ? 29.156 14.658 35.619 1.00 10.86 34 ARG B CA 1
ATOM 5579 C C . ARG B 1 39 ? 28.799 14.356 34.174 1.00 11.36 34 ARG B C 1
ATOM 5580 O O . ARG B 1 39 ? 29.678 14.010 33.389 1.00 14.47 34 ARG B O 1
ATOM 5601 N N . GLU B 1 40 ? 27.511 14.464 33.810 1.00 11.92 35 GLU B N 1
ATOM 5602 C CA . GLU B 1 40 ? 27.047 13.990 32.510 1.00 12.59 35 GLU B CA 1
ATOM 5603 C C . GLU B 1 40 ? 27.015 15.088 31.451 1.00 16.97 35 GLU B C 1
ATOM 5604 O O . GLU B 1 40 ? 27.333 14.822 30.291 1.00 21.05 35 GLU B O 1
ATOM 5616 N N . GLN B 1 41 ? 26.625 16.309 31.817 1.00 15.25 36 GLN B N 1
ATOM 5617 C CA . GLN B 1 41 ? 26.463 17.393 30.848 1.00 11.52 36 GLN B CA 1
ATOM 5618 C C . GLN B 1 41 ? 27.330 18.623 31.107 1.00 11.87 36 GLN B C 1
ATOM 5619 O O . GLN B 1 41 ? 27.699 19.310 30.153 1.00 12.70 36 GLN B O 1
ATOM 5633 N N . GLY B 1 42 ? 27.636 18.940 32.360 1.00 10.83 37 GLY B N 1
ATOM 5634 C CA . GLY B 1 42 ? 28.329 20.170 32.683 1.00 9.91 37 GLY B CA 1
ATOM 5635 C C . GLY B 1 42 ? 27.474 21.416 32.572 1.00 10.61 37 GLY B C 1
ATOM 5636 O O . GLY B 1 42 ? 28.009 22.524 32.710 1.00 11.97 37 GLY B O 1
ATOM 5640 N N . PHE B 1 43 ? 26.162 21.262 32.375 1.00 9.94 38 PHE B N 1
ATOM 5641 C CA . PHE B 1 43 ? 25.229 22.350 32.095 1.00 11.84 38 PHE B CA 1
ATOM 5642 C C . PHE B 1 43 ? 23.890 21.951 32.704 1.00 10.36 38 PHE B C 1
ATOM 5643 O O . PHE B 1 43 ? 23.493 20.784 32.633 1.00 13.75 38 PHE B O 1
ATOM 5660 N N . PHE B 1 44 ? 23.183 22.919 33.271 1.00 9.49 39 PHE B N 1
ATOM 5661 C CA . PHE B 1 44 ? 21.842 22.665 33.771 1.00 7.10 39 PHE B CA 1
ATOM 5662 C C . PHE B 1 44 ? 21.121 23.990 33.957 1.00 7.91 39 PHE B C 1
ATOM 5663 O O . PHE B 1 44 ? 21.743 25.018 34.196 1.00 10.01 39 PHE B O 1
ATOM 5680 N N . TYR B 1 45 ? 19.798 23.944 33.856 1.00 7.37 40 TYR B N 1
ATOM 5681 C CA . TYR B 1 45 ? 19.004 25.093 34.228 1.00 5.86 40 TYR B CA 1
ATOM 5682 C C . TYR B 1 45 ? 18.789 25.076 35.733 1.00 9.52 40 TYR B C 1
ATOM 5683 O O . TYR B 1 45 ? 18.684 24.010 36.342 1.00 13.15 40 TYR B O 1
ATOM 5701 N N . VAL B 1 46 ? 18.723 26.267 36.333 1.00 8.22 41 VAL B N 1
ATOM 5702 C CA . VAL B 1 46 ? 18.414 26.419 37.751 1.00 9.64 41 VAL B CA 1
ATOM 5703 C C . VAL B 1 46 ? 17.145 27.255 37.886 1.00 14.52 41 VAL B C 1
ATOM 5704 O O . VAL B 1 46 ? 17.045 28.346 37.300 1.00 10.90 41 VAL B O 1
ATOM 5717 N N . VAL B 1 47 ? 16.169 26.703 38.613 1.00 9.40 42 VAL B N 1
ATOM 5718 C CA . VAL B 1 47 ? 14.902 27.343 38.935 1.00 9.59 42 VAL B CA 1
ATOM 5719 C C . VAL B 1 47 ? 14.748 27.332 40.458 1.00 13.40 42 VAL B C 1
ATOM 5720 O O . VAL B 1 47 ? 15.499 26.677 41.176 1.00 9.99 42 VAL B O 1
ATOM 5733 N N . GLY B 1 48 ? 13.759 28.069 40.949 1.00 10.38 43 GLY B N 1
ATOM 5734 C CA . GLY B 1 48 ? 13.622 28.179 42.387 1.00 11.76 43 GLY B CA 1
ATOM 5735 C C . GLY B 1 48 ? 14.710 28.968 43.069 1.00 14.18 43 GLY B C 1
ATOM 5736 O O . GLY B 1 48 ? 14.921 28.803 44.274 1.00 14.36 43 GLY B O 1
ATOM 5740 N N . HIS B 1 49 ? 15.401 29.835 42.343 1.00 11.76 44 HIS B N 1
ATOM 5741 C CA . HIS B 1 49 ? 16.599 30.498 42.838 1.00 12.85 44 HIS B CA 1
ATOM 5742 C C . HIS B 1 49 ? 16.299 31.776 43.605 1.00 13.31 44 HIS B C 1
ATOM 5743 O O . HIS B 1 49 ? 17.205 32.311 44.257 1.00 16.25 44 HIS B O 1
ATOM 5757 N N . GLY B 1 50 ? 15.061 32.266 43.557 1.00 13.47 45 GLY B N 1
ATOM 5758 C CA . GLY B 1 50 ? 14.641 33.409 44.338 1.00 15.17 45 GLY B CA 1
ATOM 5759 C C . GLY B 1 50 ? 14.981 34.776 43.773 1.00 13.16 45 GLY B C 1
ATOM 5760 O O . GLY B 1 50 ? 14.603 35.789 44.384 1.00 15.94 45 GLY B O 1
ATOM 5764 N N . VAL B 1 51 ? 15.709 34.858 42.661 1.00 12.25 46 VAL B N 1
ATOM 5765 C CA . VAL B 1 51 ? 15.951 36.162 42.065 1.00 12.01 46 VAL B CA 1
ATOM 5766 C C . VAL B 1 51 ? 14.647 36.647 41.452 1.00 12.54 46 VAL B C 1
ATOM 5767 O O . VAL B 1 51 ? 14.013 35.938 40.658 1.00 12.94 46 VAL B O 1
ATOM 5780 N N . GLU B 1 52 ? 14.249 37.857 41.819 1.00 8.92 47 GLU B N 1
ATOM 5781 C CA . GLU B 1 52 ? 12.891 38.314 41.537 1.00 9.93 47 GLU B CA 1
ATOM 5782 C C . GLU B 1 52 ? 12.688 38.548 40.050 1.00 10.18 47 GLU B C 1
ATOM 5783 O O . GLU B 1 52 ? 13.504 39.167 39.368 1.00 11.67 47 GLU B O 1
ATOM 5795 N N . ALA B 1 53 ? 11.548 38.075 39.550 1.00 9.02 48 ALA B N 1
ATOM 5796 C CA . ALA B 1 53 ? 11.271 38.183 38.123 1.00 7.09 48 ALA B CA 1
ATOM 5797 C C . ALA B 1 53 ? 11.154 39.637 37.675 1.00 8.02 48 ALA B C 1
ATOM 5798 O O . ALA B 1 53 ? 11.481 39.958 36.520 1.00 8.44 48 ALA B O 1
ATOM 5805 N N . GLN B 1 54 ? 10.698 40.532 38.549 1.00 9.73 49 GLN B N 1
ATOM 5806 C CA . GLN B 1 54 ? 10.558 41.922 38.134 1.00 12.46 49 GLN B CA 1
ATOM 5807 C C . GLN B 1 54 ? 11.930 42.574 37.992 1.00 11.57 49 GLN B C 1
ATOM 5808 O O . GLN B 1 54 ? 12.155 43.370 37.072 1.00 9.71 49 GLN B O 1
ATOM 5822 N N . LEU B 1 55 ? 12.851 42.232 38.885 1.00 9.29 50 LEU B N 1
ATOM 5823 C CA . LEU B 1 55 ? 14.232 42.700 38.777 1.00 9.95 50 LEU B CA 1
ATOM 5824 C C . LEU B 1 55 ? 14.845 42.266 37.454 1.00 9.51 50 LEU B C 1
ATOM 5825 O O . LEU B 1 55 ? 15.480 43.069 36.752 1.00 12.37 50 LEU B O 1
ATOM 5841 N N . VAL B 1 56 ? 14.661 40.990 37.099 1.00 7.03 51 VAL B N 1
ATOM 5842 C CA . VAL B 1 56 ? 15.203 40.470 35.846 1.00 9.53 51 VAL B CA 1
ATOM 5843 C C . VAL B 1 56 ? 14.632 41.234 34.658 1.00 12.18 51 VAL B C 1
ATOM 5844 O O . VAL B 1 56 ? 15.363 41.616 33.737 1.00 10.46 51 VAL B O 1
ATOM 5857 N N . GLU B 1 57 ? 13.311 41.463 34.642 1.00 9.15 52 GLU B N 1
ATOM 5858 C CA . GLU B 1 57 ? 12.734 42.173 33.512 1.00 9.16 52 GLU B CA 1
ATOM 5859 C C . GLU B 1 57 ? 13.250 43.605 33.444 1.00 8.72 52 GLU B C 1
ATOM 5860 O O . GLU B 1 57 ? 13.524 44.123 32.359 1.00 8.41 52 GLU B O 1
ATOM 5872 N N . ARG B 1 58 ? 13.340 44.284 34.581 1.00 9.04 53 ARG B N 1
ATOM 5873 C CA . ARG B 1 58 ? 13.851 45.649 34.565 1.00 8.42 53 ARG B CA 1
ATOM 5874 C C . ARG B 1 58 ? 15.299 45.696 34.064 1.00 7.13 53 ARG B C 1
ATOM 5875 O O . ARG B 1 58 ? 15.658 46.582 33.277 1.00 7.90 53 ARG B O 1
ATOM 5896 N N . LEU B 1 59 ? 16.136 44.749 34.492 1.00 7.13 54 LEU B N 1
ATOM 5897 C CA . LEU B 1 59 ? 17.510 44.687 33.996 1.00 7.54 54 LEU B CA 1
ATOM 5898 C C . LEU B 1 59 ? 17.519 44.563 32.481 1.00 9.48 54 LEU B C 1
ATOM 5899 O O . LEU B 1 59 ? 18.198 45.317 31.776 1.00 8.55 54 LEU B O 1
ATOM 5915 N N . GLU B 1 60 ? 16.735 43.626 31.966 1.00 7.70 55 GLU B N 1
ATOM 5916 C CA . GLU B 1 60 ? 16.687 43.432 30.521 1.00 5.76 55 GLU B CA 1
ATOM 5917 C C . GLU B 1 60 ? 16.237 44.709 29.803 1.00 7.74 55 GLU B C 1
ATOM 5918 O O . GLU B 1 60 ? 16.835 45.115 28.803 1.00 9.10 55 GLU B O 1
ATOM 5930 N N . ARG B 1 61 ? 15.176 45.353 30.281 1.00 11.06 56 ARG B N 1
ATOM 5931 C CA . ARG B 1 61 ? 14.698 46.557 29.616 1.00 9.26 56 ARG B CA 1
ATOM 5932 C C . ARG B 1 61 ? 15.702 47.714 29.697 1.00 5.63 56 ARG B C 1
ATOM 5933 O O . ARG B 1 61 ? 15.833 48.501 28.742 1.00 7.53 56 ARG B O 1
ATOM 5954 N N . LEU B 1 62 ? 16.322 47.921 30.863 1.00 7.63 57 LEU B N 1
ATOM 5955 C CA . LEU B 1 62 ? 17.269 49.024 30.984 1.00 8.99 57 LEU B CA 1
ATOM 5956 C C . LEU B 1 62 ? 18.566 48.736 30.243 1.00 9.86 57 LEU B C 1
ATOM 5957 O O . LEU B 1 62 ? 19.189 49.658 29.705 1.00 9.21 57 LEU B O 1
ATOM 5973 N N . ALA B 1 63 ? 18.994 47.478 30.188 1.00 8.74 58 ALA B N 1
ATOM 5974 C CA . ALA B 1 63 ? 20.101 47.129 29.314 1.00 9.66 58 ALA B CA 1
ATOM 5975 C C . ALA B 1 63 ? 19.726 47.413 27.860 1.00 6.29 58 ALA B C 1
ATOM 5976 O O . ALA B 1 63 ? 20.525 47.965 27.100 1.00 9.78 58 ALA B O 1
ATOM 5983 N N . ARG B 1 64 ? 18.506 47.028 27.460 1.00 7.93 59 ARG B N 1
ATOM 5984 C CA . ARG B 1 64 ? 18.070 47.287 26.084 1.00 7.96 59 ARG B CA 1
ATOM 5985 C C . ARG B 1 64 ? 18.078 48.781 25.798 1.00 6.75 59 ARG B C 1
ATOM 5986 O O . ARG B 1 64 ? 18.462 49.218 24.699 1.00 7.97 59 ARG B O 1
ATOM 6007 N N . GLN B 1 65 ? 17.663 49.588 26.778 1.00 8.30 60 GLN B N 1
ATOM 6008 C CA . GLN B 1 65 ? 17.654 51.028 26.595 1.00 8.60 60 GLN B CA 1
ATOM 6009 C C . GLN B 1 65 ? 19.073 51.550 26.416 1.00 9.77 60 GLN B C 1
ATOM 6010 O O . GLN B 1 65 ? 19.331 52.383 25.539 1.00 9.02 60 GLN B O 1
ATOM 6024 N N . PHE B 1 66 ? 20.003 51.053 27.226 1.00 7.94 61 PHE B N 1
ATOM 6025 C CA . PHE B 1 66 ? 21.404 51.414 27.060 1.00 6.25 61 PHE B CA 1
ATOM 6026 C C . PHE B 1 66 ? 21.878 51.132 25.631 1.00 8.90 61 PHE B C 1
ATOM 6027 O O . PHE B 1 66 ? 22.434 52.001 24.967 1.00 9.65 61 PHE B O 1
ATOM 6044 N N . PHE B 1 67 ? 21.715 49.902 25.154 1.00 8.30 62 PHE B N 1
ATOM 6045 C CA . PHE B 1 67 ? 22.290 49.569 23.855 1.00 6.84 62 PHE B CA 1
ATOM 6046 C C . PHE B 1 67 ? 21.603 50.301 22.711 1.00 8.36 62 PHE B C 1
ATOM 6047 O O . PHE B 1 67 ? 22.189 50.433 21.624 1.00 8.44 62 PHE B O 1
ATOM 6064 N N . ALA B 1 68 ? 20.395 50.814 22.937 1.00 8.90 63 ALA B N 1
ATOM 6065 C CA . ALA B 1 68 ? 19.713 51.596 21.909 1.00 8.50 63 ALA B CA 1
ATOM 6066 C C . ALA B 1 68 ? 20.216 53.032 21.842 1.00 10.06 63 ALA B C 1
ATOM 6067 O O . ALA B 1 68 ? 19.913 53.733 20.865 1.00 9.85 63 ALA B O 1
ATOM 6074 N N . LEU B 1 69 ? 20.994 53.486 22.822 1.00 10.45 64 LEU B N 1
ATOM 6075 C CA . LEU B 1 69 ? 21.667 54.772 22.663 1.00 9.46 64 LEU B CA 1
ATOM 6076 C C . LEU B 1 69 ? 22.555 54.754 21.424 1.00 11.64 64 LEU B C 1
ATOM 6077 O O . LEU B 1 69 ? 22.978 53.706 20.940 1.00 10.68 64 LEU B O 1
ATOM 6093 N N . ASP B 1 70 ? 22.838 55.947 20.898 1.00 13.62 65 ASP B N 1
ATOM 6094 C CA . ASP B 1 70 ? 23.792 56.035 19.803 1.00 13.54 65 ASP B CA 1
ATOM 6095 C C . ASP B 1 70 ? 25.194 55.663 20.292 1.00 11.66 65 ASP B C 1
ATOM 6096 O O . ASP B 1 70 ? 25.523 55.802 21.470 1.00 11.16 65 ASP B O 1
ATOM 6105 N N . GLU B 1 71 ? 26.025 55.206 19.364 1.00 12.75 66 GLU B N 1
ATOM 6106 C CA . GLU B 1 71 ? 27.366 54.760 19.744 1.00 8.61 66 GLU B CA 1
ATOM 6107 C C . GLU B 1 71 ? 28.174 55.870 20.429 1.00 11.32 66 GLU B C 1
ATOM 6108 O O . GLU B 1 71 ? 28.871 55.613 21.418 1.00 11.46 66 GLU B O 1
ATOM 6120 N N . THR B 1 72 ? 28.100 57.115 19.940 1.00 11.57 67 THR B N 1
ATOM 6121 C CA . THR B 1 72 ? 28.890 58.164 20.575 1.00 13.38 67 THR B CA 1
ATOM 6122 C C . THR B 1 72 ? 28.540 58.285 22.057 1.00 13.26 67 THR B C 1
ATOM 6123 O O . THR B 1 72 ? 29.425 58.470 22.906 1.00 13.93 67 THR B O 1
ATOM 6134 N N . SER B 1 73 ? 27.251 58.156 22.400 1.00 9.33 68 SER B N 1
ATOM 6135 C CA . SER B 1 73 ? 26.866 58.219 23.809 1.00 8.98 68 SER B CA 1
ATOM 6136 C C . SER B 1 73 ? 27.440 57.046 24.576 1.00 9.81 68 SER B C 1
ATOM 6137 O O . SER B 1 73 ? 27.952 57.205 25.686 1.00 10.33 68 SER B O 1
ATOM 6145 N N . LYS B 1 74 ? 27.314 55.842 24.023 1.00 9.51 69 LYS B N 1
ATOM 6146 C CA . LYS B 1 74 ? 27.759 54.659 24.747 1.00 6.30 69 LYS B CA 1
ATOM 6147 C C . LYS B 1 74 ? 29.267 54.684 24.983 1.00 4.99 69 LYS B C 1
ATOM 6148 O O . LYS B 1 74 ? 29.737 54.225 26.038 1.00 7.53 69 LYS B O 1
ATOM 6167 N N . LEU B 1 75 ? 30.018 55.286 24.077 1.00 7.74 70 LEU B N 1
ATOM 6168 C CA . LEU B 1 75 ? 31.462 55.372 24.230 1.00 8.43 70 LEU B CA 1
ATOM 6169 C C . LEU B 1 75 ? 31.870 56.262 25.393 1.00 9.04 70 LEU B C 1
ATOM 6170 O O . LEU B 1 75 ? 33.046 56.237 25.783 1.00 8.84 70 LEU B O 1
ATOM 6186 N N . ARG B 1 76 ? 30.939 57.027 25.964 1.00 9.55 71 ARG B N 1
ATOM 6187 C CA . ARG B 1 76 ? 31.277 57.823 27.149 1.00 9.89 71 ARG B CA 1
ATOM 6188 C C . ARG B 1 76 ? 31.668 56.944 28.331 1.00 10.77 71 ARG B C 1
ATOM 6189 O O . ARG B 1 76 ? 32.321 57.427 29.275 1.00 11.47 71 ARG B O 1
ATOM 6210 N N . TRP B 1 77 ? 31.301 55.661 28.291 1.00 7.80 72 TRP B N 1
ATOM 6211 C CA . TRP B 1 77 ? 31.567 54.706 29.366 1.00 8.56 72 TRP B CA 1
ATOM 6212 C C . TRP B 1 77 ? 32.421 53.550 28.850 1.00 9.84 72 TRP B C 1
ATOM 6213 O O . TRP B 1 77 ? 32.405 52.454 29.402 1.00 9.30 72 TRP B O 1
ATOM 6234 N N . ARG B 1 78 ? 33.211 53.802 27.810 1.00 8.44 73 ARG B N 1
ATOM 6235 C CA . ARG B 1 78 ? 33.974 52.734 27.164 1.00 7.33 73 ARG B CA 1
ATOM 6236 C C . ARG B 1 78 ? 35.110 52.205 28.047 1.00 11.31 73 ARG B C 1
ATOM 6237 O O . ARG B 1 78 ? 35.640 52.900 28.932 1.00 9.02 73 ARG B O 1
ATOM 6258 N N . MET B 1 79 ? 35.488 50.948 27.779 1.00 8.73 74 MET B N 1
ATOM 6259 C CA . MET B 1 79 ? 36.452 50.228 28.611 1.00 10.40 74 MET B CA 1
ATOM 6260 C C . MET B 1 79 ? 37.821 50.885 28.582 1.00 10.23 74 MET B C 1
ATOM 6261 O O . MET B 1 79 ? 38.620 50.704 29.511 1.00 12.99 74 MET B O 1
ATOM 6275 N N . GLU B 1 80 ? 38.117 51.616 27.506 1.00 8.76 75 GLU B N 1
ATOM 6276 C CA . GLU B 1 80 ? 39.360 52.367 27.408 1.00 8.20 75 GLU B CA 1
ATOM 6277 C C . GLU B 1 80 ? 39.505 53.396 28.518 1.00 12.75 75 GLU B C 1
ATOM 6278 O O . GLU B 1 80 ? 40.616 53.881 28.760 1.00 12.66 75 GLU B O 1
ATOM 6290 N N . LEU B 1 81 ? 38.403 53.770 29.172 1.00 10.75 76 LEU B N 1
ATOM 6291 C CA . LEU B 1 81 ? 38.436 54.633 30.345 1.00 10.72 76 LEU B CA 1
ATOM 6292 C C . LEU B 1 81 ? 38.402 53.854 31.660 1.00 9.61 76 LEU B C 1
ATOM 6293 O O . LEU B 1 81 ? 38.525 54.470 32.730 1.00 18.48 76 LEU B O 1
ATOM 6309 N N . GLY B 1 82 ? 38.182 52.539 31.626 1.00 11.44 77 GLY B N 1
ATOM 6310 C CA . GLY B 1 82 ? 37.886 51.784 32.837 1.00 12.00 77 GLY B CA 1
ATOM 6311 C C . GLY B 1 82 ? 39.061 51.397 33.715 1.00 13.47 77 GLY B C 1
ATOM 6312 O O . GLY B 1 82 ? 38.848 51.044 34.886 1.00 12.74 77 GLY B O 1
ATOM 6316 N N . GLY B 1 83 ? 40.283 51.420 33.189 1.00 15.75 78 GLY B N 1
ATOM 6317 C CA . GLY B 1 83 ? 41.446 51.104 34.013 1.00 13.53 78 GLY B CA 1
ATOM 6318 C C . GLY B 1 83 ? 41.565 49.628 34.374 1.00 13.91 78 GLY B C 1
ATOM 6319 O O . GLY B 1 83 ? 40.921 48.749 33.785 1.00 9.59 78 GLY B O 1
ATOM 6323 N N . ARG B 1 84 ? 42.375 49.366 35.404 1.00 12.74 79 ARG B N 1
ATOM 6324 C CA . ARG B 1 84 ? 42.736 47.988 35.732 1.00 11.54 79 ARG B CA 1
ATOM 6325 C C . ARG B 1 84 ? 41.583 47.210 36.356 1.00 9.84 79 ARG B C 1
ATOM 6326 O O . ARG B 1 84 ? 41.687 45.984 36.485 1.00 8.47 79 ARG B O 1
ATOM 6347 N N . ALA B 1 85 ? 40.489 47.876 36.692 1.00 11.01 80 ALA B N 1
ATOM 6348 C CA . ALA B 1 85 ? 39.324 47.182 37.244 1.00 11.88 80 ALA B CA 1
ATOM 6349 C C . ALA B 1 85 ? 38.615 46.285 36.234 1.00 8.27 80 ALA B C 1
ATOM 6350 O O . ALA B 1 85 ? 37.871 45.383 36.641 1.00 9.24 80 ALA B O 1
ATOM 6357 N N . TRP B 1 86 ? 38.794 46.540 34.929 1.00 7.76 81 TRP B N 1
ATOM 6358 C CA . TRP B 1 86 ? 38.234 45.714 33.855 1.00 9.05 81 TRP B CA 1
ATOM 6359 C C . TRP B 1 86 ? 36.743 45.985 33.707 1.00 8.35 81 TRP B C 1
ATOM 6360 O O . TRP B 1 86 ? 35.910 45.110 33.966 1.00 7.84 81 TRP B O 1
ATOM 6381 N N . ARG B 1 87 ? 36.420 47.190 33.255 1.00 7.14 82 ARG B N 1
ATOM 6382 C CA . ARG B 1 87 ? 35.061 47.692 33.250 1.00 4.78 82 ARG B CA 1
ATOM 6383 C C . ARG B 1 87 ? 34.808 48.595 32.056 1.00 9.52 82 ARG B C 1
ATOM 6384 O O . ARG B 1 87 ? 35.675 49.361 31.646 1.00 8.22 82 ARG B O 1
ATOM 6405 N N . GLY B 1 88 ? 33.577 48.584 31.575 1.00 6.23 83 GLY B N 1
ATOM 6406 C CA . GLY B 1 88 ? 33.077 49.576 30.647 1.00 9.46 83 GLY B CA 1
ATOM 6407 C C . GLY B 1 88 ? 32.501 48.971 29.374 1.00 8.00 83 GLY B C 1
ATOM 6408 O O . GLY B 1 88 ? 32.391 47.754 29.212 1.00 7.69 83 GLY B O 1
ATOM 6412 N N . TYR B 1 89 ? 32.103 49.878 28.480 1.00 5.61 84 TYR B N 1
ATOM 6413 C CA . TYR B 1 89 ? 31.452 49.550 27.229 1.00 8.74 84 TYR B CA 1
ATOM 6414 C C . TYR B 1 89 ? 32.448 49.185 26.139 1.00 7.45 84 TYR B C 1
ATOM 6415 O O . TYR B 1 89 ? 33.541 49.751 26.041 1.00 7.98 84 TYR B O 1
ATOM 6433 N N . PHE B 1 90 ? 32.077 48.203 25.329 1.00 7.12 85 PHE B N 1
ATOM 6434 C CA . PHE B 1 90 ? 32.867 47.943 24.141 1.00 11.01 85 PHE B CA 1
ATOM 6435 C C . PHE B 1 90 ? 31.939 47.865 22.941 1.00 8.74 85 PHE B C 1
ATOM 6436 O O . PHE B 1 90 ? 30.838 47.293 23.030 1.00 9.24 85 PHE B O 1
ATOM 6453 N N . PRO B 1 91 ? 32.344 48.464 21.829 1.00 8.95 86 PRO B N 1
ATOM 6454 C CA . PRO B 1 91 ? 31.480 48.534 20.653 1.00 8.30 86 PRO B CA 1
ATOM 6455 C C . PRO B 1 91 ? 31.616 47.323 19.732 1.00 10.24 86 PRO B C 1
ATOM 6456 O O . PRO B 1 91 ? 32.520 46.483 19.865 1.00 10.17 86 PRO B O 1
ATOM 6467 N N . LEU B 1 92 ? 30.691 47.272 18.783 1.00 9.61 87 LEU B N 1
ATOM 6468 C CA . LEU B 1 92 ? 30.711 46.274 17.723 1.00 8.88 87 LEU B CA 1
ATOM 6469 C C . LEU B 1 92 ? 31.950 46.404 16.859 1.00 11.71 87 LEU B C 1
ATOM 6470 O O . LEU B 1 92 ? 32.411 47.512 16.575 1.00 13.18 87 LEU B O 1
ATOM 6486 N N . GLY B 1 93 ? 32.483 45.258 16.428 1.00 15.39 88 GLY B N 1
ATOM 6487 C CA . GLY B 1 93 ? 33.484 45.269 15.390 1.00 16.17 88 GLY B CA 1
ATOM 6488 C C . GLY B 1 93 ? 32.916 45.832 14.105 1.00 12.25 88 GLY B C 1
ATOM 6489 O O . GLY B 1 93 ? 31.701 45.844 13.893 1.00 10.86 88 GLY B O 1
ATOM 6493 N N . GLY B 1 94 ? 33.802 46.313 13.250 1.00 11.84 89 GLY B N 1
ATOM 6494 C CA . GLY B 1 94 ? 33.384 46.816 11.954 1.00 10.27 89 GLY B CA 1
ATOM 6495 C C . GLY B 1 94 ? 32.859 45.692 11.076 1.00 12.20 89 GLY B C 1
ATOM 6496 O O . GLY B 1 94 ? 33.017 44.512 11.372 1.00 11.59 89 GLY B O 1
ATOM 6500 N N . GLU B 1 95 ? 32.258 46.049 9.942 1.00 12.10 90 GLU B N 1
ATOM 6501 C CA . GLU B 1 95 ? 31.567 45.041 9.142 1.00 13.62 90 GLU B CA 1
ATOM 6502 C C . GLU B 1 95 ? 32.518 44.225 8.263 1.00 13.10 90 GLU B C 1
ATOM 6503 O O . GLU B 1 95 ? 33.468 44.747 7.665 1.00 12.38 90 GLU B O 1
ATOM 6515 N N . LEU B 1 96 ? 32.267 42.922 8.226 1.00 13.33 91 LEU B N 1
ATOM 6516 C CA . LEU B 1 96 ? 32.886 41.981 7.311 1.00 12.00 91 LEU B CA 1
ATOM 6517 C C . LEU B 1 96 ? 31.829 41.540 6.309 1.00 11.10 91 LEU B C 1
ATOM 6518 O O . LEU B 1 96 ? 30.640 41.835 6.456 1.00 13.60 91 LEU B O 1
ATOM 6534 N N . THR B 1 97 ? 32.264 40.814 5.283 1.00 10.89 92 THR B N 1
ATOM 6535 C CA . THR B 1 97 ? 31.288 40.163 4.424 1.00 10.31 92 THR B CA 1
ATOM 6536 C C . THR B 1 97 ? 30.293 39.368 5.256 1.00 10.09 92 THR B C 1
ATOM 6537 O O . THR B 1 97 ? 29.068 39.464 5.070 1.00 12.24 92 THR B O 1
ATOM 6548 N N . SER B 1 98 ? 30.812 38.570 6.184 1.00 11.62 93 SER B N 1
ATOM 6549 C CA . SER B 1 98 ? 30.017 37.851 7.162 1.00 11.10 93 SER B CA 1
ATOM 6550 C C . SER B 1 98 ? 30.712 37.960 8.511 1.00 9.63 93 SER B C 1
ATOM 6551 O O . SER B 1 98 ? 31.852 37.491 8.694 1.00 9.54 93 SER B O 1
ATOM 6559 N N . ASN B 1 99 ? 30.050 38.614 9.446 1.00 9.77 94 ASN B N 1
ATOM 6560 C CA . ASN B 1 99 ? 30.612 38.779 10.769 1.00 9.93 94 ASN B CA 1
ATOM 6561 C C . ASN B 1 99 ? 30.605 37.441 11.506 1.00 9.04 94 ASN B C 1
ATOM 6562 O O . ASN B 1 99 ? 29.930 36.478 11.118 1.00 9.40 94 ASN B O 1
ATOM 6573 N N . ARG B 1 100 ? 31.383 37.382 12.579 1.00 10.24 95 ARG B N 1
ATOM 6574 C CA . ARG B 1 100 ? 31.377 36.194 13.423 1.00 12.50 95 ARG B CA 1
ATOM 6575 C C . ARG B 1 100 ? 29.990 35.968 14.027 1.00 12.16 95 ARG B C 1
ATOM 6576 O O . ARG B 1 100 ? 29.219 36.903 14.215 1.00 10.07 95 ARG B O 1
ATOM 6597 N N . PRO B 1 101 ? 29.647 34.726 14.360 1.00 8.09 96 PRO B N 1
ATOM 6598 C CA . PRO B 1 101 ? 28.331 34.502 14.980 1.00 11.50 96 PRO B CA 1
ATOM 6599 C C . PRO B 1 101 ? 28.231 35.116 16.362 1.00 9.36 96 PRO B C 1
ATOM 6600 O O . PRO B 1 101 ? 27.113 35.348 16.839 1.00 11.55 96 PRO B O 1
ATOM 6611 N N . ASP B 1 102 ? 29.365 35.409 17.005 1.00 10.36 97 ASP B N 1
ATOM 6612 C CA . ASP B 1 102 ? 29.372 36.024 18.326 1.00 10.42 97 ASP B CA 1
ATOM 6613 C C . ASP B 1 102 ? 29.658 37.530 18.282 1.00 9.01 97 ASP B C 1
ATOM 6614 O O . ASP B 1 102 ? 30.003 38.132 19.312 1.00 11.01 97 ASP B O 1
ATOM 6623 N N . TRP B 1 103 ? 29.476 38.157 17.118 1.00 9.27 98 TRP B N 1
ATOM 6624 C CA . TRP B 1 103 ? 29.593 39.612 16.969 1.00 8.54 98 TRP B CA 1
ATOM 6625 C C . TRP B 1 103 ? 28.637 40.333 17.906 1.00 7.81 98 TRP B C 1
ATOM 6626 O O . TRP B 1 103 ? 27.424 40.068 17.909 1.00 6.77 98 TRP B O 1
ATOM 6647 N N . LYS B 1 104 ? 29.190 41.217 18.739 1.00 10.08 99 LYS B N 1
ATOM 6648 C CA . LYS B 1 104 ? 28.442 41.798 19.842 1.00 7.45 99 LYS B CA 1
ATOM 6649 C C . LYS B 1 104 ? 29.106 43.067 20.350 1.00 6.25 99 LYS B C 1
ATOM 6650 O O . LYS B 1 104 ? 30.287 43.320 20.116 1.00 8.07 99 LYS B O 1
ATOM 6669 N N . GLU B 1 105 ? 28.313 43.839 21.076 1.00 7.92 100 GLU B N 1
ATOM 6670 C CA . GLU B 1 105 ? 28.767 44.920 21.929 1.00 7.09 100 GLU B CA 1
ATOM 6671 C C . GLU B 1 105 ? 28.445 44.523 23.365 1.00 6.79 100 GLU B C 1
ATOM 6672 O O . GLU B 1 105 ? 27.726 43.545 23.617 1.00 7.59 100 GLU B O 1
ATOM 6684 N N . GLY B 1 106 ? 28.944 45.299 24.314 1.00 7.02 101 GLY B N 1
ATOM 6685 C CA . GLY B 1 106 ? 28.700 44.911 25.690 1.00 5.63 101 GLY B CA 1
ATOM 6686 C C . GLY B 1 106 ? 29.179 45.906 26.723 1.00 7.91 101 GLY B C 1
ATOM 6687 O O . GLY B 1 106 ? 29.722 46.967 26.408 1.00 8.56 101 GLY B O 1
ATOM 6691 N N . LEU B 1 107 ? 28.969 45.505 27.980 1.00 6.46 102 LEU B N 1
ATOM 6692 C CA . LEU B 1 107 ? 29.287 46.298 29.165 1.00 6.52 102 LEU B CA 1
ATOM 6693 C C . LEU B 1 107 ? 29.892 45.373 30.219 1.00 7.76 102 LEU B C 1
ATOM 6694 O O . LEU B 1 107 ? 29.241 44.453 30.702 1.00 9.12 102 LEU B O 1
ATOM 6710 N N . TYR B 1 108 ? 31.156 45.601 30.551 1.00 7.65 103 TYR B N 1
ATOM 6711 C CA . TYR B 1 108 ? 31.832 44.812 31.559 1.00 6.18 103 TYR B CA 1
ATOM 6712 C C . TYR B 1 108 ? 31.631 45.440 32.925 1.00 8.10 103 TYR B C 1
ATOM 6713 O O . TYR B 1 108 ? 31.880 46.647 33.108 1.00 7.58 103 TYR B O 1
ATOM 6731 N N . LEU B 1 109 ? 31.294 44.596 33.898 1.00 6.82 104 LEU B N 1
ATOM 6732 C CA . LEU B 1 109 ? 30.946 44.997 35.248 1.00 6.42 104 LEU B CA 1
ATOM 6733 C C . LEU B 1 109 ? 31.605 44.054 36.239 1.00 7.43 104 LEU B C 1
ATOM 6734 O O . LEU B 1 109 ? 32.057 42.969 35.891 1.00 8.06 104 LEU B O 1
ATOM 6750 N N . GLY B 1 110 ? 31.682 44.497 37.486 1.00 8.28 105 GLY B N 1
ATOM 6751 C CA . GLY B 1 110 ? 32.186 43.665 38.553 1.00 8.86 105 GLY B CA 1
ATOM 6752 C C . GLY B 1 110 ? 31.704 44.250 39.854 1.00 9.32 105 GLY B C 1
ATOM 6753 O O . GLY B 1 110 ? 30.868 45.152 39.875 1.00 8.05 105 GLY B O 1
ATOM 6757 N N . SER B 1 111 ? 32.245 43.739 40.953 1.00 11.86 106 SER B N 1
ATOM 6758 C CA . SER B 1 111 ? 31.863 44.266 42.251 1.00 11.57 106 SER B CA 1
ATOM 6759 C C . SER B 1 111 ? 32.251 45.739 42.374 1.00 10.38 106 SER B C 1
ATOM 6760 O O . SER B 1 111 ? 33.350 46.155 41.992 1.00 9.71 106 SER B O 1
ATOM 6768 N N . GLU B 1 112 ? 31.349 46.525 42.951 1.00 10.97 107 GLU B N 1
ATOM 6769 C CA . GLU B 1 112 ? 31.592 47.955 43.141 1.00 10.32 107 GLU B CA 1
ATOM 6770 C C . GLU B 1 112 ? 32.478 48.185 44.361 1.00 12.98 107 GLU B C 1
ATOM 6771 O O . GLU B 1 112 ? 32.024 48.126 45.500 1.00 12.19 107 GLU B O 1
ATOM 6783 N N . LEU B 1 113 ? 33.758 48.492 44.131 1.00 13.48 108 LEU B N 1
ATOM 6784 C CA . LEU B 1 113 ? 34.721 48.693 45.207 1.00 10.43 108 LEU B CA 1
ATOM 6785 C C . LEU B 1 113 ? 35.234 50.127 45.150 1.00 11.39 108 LEU B C 1
ATOM 6786 O O . LEU B 1 113 ? 35.539 50.634 44.072 1.00 14.02 108 LEU B O 1
ATOM 6802 N N . ASP B 1 114 ? 35.356 50.780 46.313 1.00 14.43 109 ASP B N 1
ATOM 6803 C CA . ASP B 1 114 ? 35.823 52.154 46.342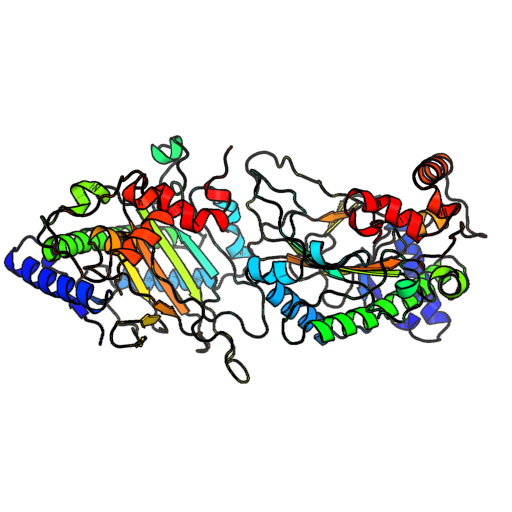 1.00 16.77 109 ASP B CA 1
ATOM 6804 C C . ASP B 1 114 ? 37.313 52.222 46.661 1.00 16.18 109 ASP B C 1
ATOM 6805 O O . ASP B 1 114 ? 37.999 51.210 46.868 1.00 15.40 109 ASP B O 1
ATOM 6814 N N . ALA B 1 115 ? 37.821 53.458 46.701 1.00 21.67 110 ALA B N 1
ATOM 6815 C CA . ALA B 1 115 ? 39.255 53.697 46.806 1.00 19.63 110 ALA B CA 1
ATOM 6816 C C . ALA B 1 115 ? 39.840 53.286 48.151 1.00 20.52 110 ALA B C 1
ATOM 6817 O O . ALA B 1 115 ? 41.067 53.167 48.263 1.00 22.10 110 ALA B O 1
ATOM 6824 N N . GLU B 1 116 ? 39.013 53.071 49.175 1.00 19.11 111 GLU B N 1
ATOM 6825 C CA . GLU B 1 116 ? 39.524 52.581 50.448 1.00 16.49 111 GLU B CA 1
ATOM 6826 C C . GLU B 1 116 ? 39.679 51.069 50.483 1.00 19.75 111 GLU B C 1
ATOM 6827 O O . GLU B 1 116 ? 40.315 50.548 51.402 1.00 17.00 111 GLU B O 1
ATOM 6839 N N . HIS B 1 117 ? 39.119 50.344 49.512 1.00 13.50 112 HIS B N 1
ATOM 6840 C CA . HIS B 1 117 ? 39.122 48.900 49.600 1.00 14.63 112 HIS B CA 1
ATOM 6841 C C . HIS B 1 117 ? 40.561 48.397 49.547 1.00 13.79 112 HIS B C 1
ATOM 6842 O O . HIS B 1 117 ? 41.370 48.923 48.768 1.00 14.56 112 HIS B O 1
ATOM 6856 N N . PRO B 1 118 ? 40.925 47.402 50.372 1.00 12.84 113 PRO B N 1
ATOM 6857 C CA . PRO B 1 118 ? 42.334 46.972 50.421 1.00 13.11 113 PRO B CA 1
ATOM 6858 C C . PRO B 1 118 ? 42.907 46.601 49.073 1.00 16.25 113 PRO B C 1
ATOM 6859 O O . PRO B 1 118 ? 44.092 46.842 48.810 1.00 12.87 113 PRO B O 1
ATOM 6870 N N . GLU B 1 119 ? 42.120 45.946 48.233 1.00 14.33 114 GLU B N 1
ATOM 6871 C CA . GLU B 1 119 ? 42.648 45.537 46.934 1.00 12.77 114 GLU B CA 1
ATOM 6872 C C . GLU B 1 119 ? 42.809 46.721 46.000 1.00 14.38 114 GLU B C 1
ATOM 6873 O O . GLU B 1 119 ? 43.716 46.726 45.161 1.00 12.33 114 GLU B O 1
ATOM 6885 N N . VAL B 1 120 ? 41.943 47.727 46.118 1.00 11.85 115 VAL B N 1
ATOM 6886 C CA . VAL B 1 120 ? 42.095 48.918 45.295 1.00 9.60 115 VAL B CA 1
ATOM 6887 C C . VAL B 1 120 ? 43.300 49.720 45.766 1.00 9.89 115 VAL B C 1
ATOM 6888 O O . VAL B 1 120 ? 44.049 50.280 44.957 1.00 13.78 115 VAL B O 1
ATOM 6901 N N . ARG B 1 121 ? 43.513 49.777 47.092 1.00 10.77 116 ARG B N 1
ATOM 6902 C CA . ARG B 1 121 ? 44.690 50.474 47.608 1.00 12.02 116 ARG B CA 1
ATOM 6903 C C . ARG B 1 121 ? 45.969 49.767 47.193 1.00 12.89 116 ARG B C 1
ATOM 6904 O O . ARG B 1 121 ? 46.988 50.423 46.938 1.00 14.64 116 ARG B O 1
ATOM 6925 N N . ALA B 1 122 ? 45.942 48.427 47.127 1.00 11.17 117 ALA B N 1
ATOM 6926 C CA . ALA B 1 122 ? 47.090 47.640 46.693 1.00 11.84 117 ALA B CA 1
ATOM 6927 C C . ALA B 1 122 ? 47.272 47.695 45.187 1.00 12.22 117 ALA B C 1
ATOM 6928 O O . ALA B 1 122 ? 48.320 47.270 44.689 1.00 17.15 117 ALA B O 1
ATOM 6935 N N . GLY B 1 123 ? 46.276 48.199 44.469 1.00 11.89 118 GLY B N 1
ATOM 6936 C CA . GLY B 1 123 ? 46.366 48.267 43.022 1.00 10.56 118 GLY B CA 1
ATOM 6937 C C . GLY B 1 123 ? 46.190 46.935 42.331 1.00 11.95 118 GLY B C 1
ATOM 6938 O O . GLY B 1 123 ? 46.663 46.767 41.205 1.00 11.80 118 GLY B O 1
ATOM 6942 N N . THR B 1 124 ? 45.475 46.008 42.936 1.00 10.66 119 THR B N 1
ATOM 6943 C CA . THR B 1 124 ? 45.283 44.685 42.326 1.00 11.55 119 THR B CA 1
ATOM 6944 C C . THR B 1 124 ? 44.441 44.773 41.060 1.00 13.57 119 THR B C 1
ATOM 6945 O O . THR B 1 124 ? 43.388 45.427 41.065 1.00 9.26 119 THR B O 1
ATOM 6956 N N . PRO B 1 125 ? 44.853 44.135 39.968 1.00 11.15 120 PRO B N 1
ATOM 6957 C CA . PRO B 1 125 ? 43.991 44.106 38.777 1.00 10.35 120 PRO B CA 1
ATOM 6958 C C . PRO B 1 125 ? 42.633 43.520 39.120 1.00 10.27 120 PRO B C 1
ATOM 6959 O O . PRO B 1 125 ? 42.491 42.711 40.035 1.00 9.41 120 PRO B O 1
ATOM 6970 N N . LEU B 1 126 ? 41.633 43.971 38.382 1.00 6.96 121 LEU B N 1
ATOM 6971 C CA . LEU B 1 126 ? 40.265 43.449 38.390 1.00 6.80 121 LEU B CA 1
ATOM 6972 C C . LEU B 1 126 ? 39.447 43.924 39.581 1.00 11.06 121 LEU B C 1
ATOM 6973 O O . LEU B 1 126 ? 38.324 43.424 39.777 1.00 11.75 121 LEU B O 1
ATOM 6989 N N . HIS B 1 127 ? 39.948 44.872 40.370 1.00 9.53 122 HIS B N 1
ATOM 6990 C CA . HIS B 1 127 ? 39.249 45.437 41.508 1.00 9.87 122 HIS B CA 1
ATOM 6991 C C . HIS B 1 127 ? 39.073 46.931 41.310 1.00 10.11 122 HIS B C 1
ATOM 6992 O O . HIS B 1 127 ? 40.036 47.632 40.973 1.00 11.06 122 HIS B O 1
ATOM 7006 N N . GLY B 1 128 ? 37.840 47.408 41.505 1.00 8.47 123 GLY B N 1
ATOM 7007 C CA . GLY B 1 128 ? 37.607 48.838 41.552 1.00 8.52 123 GLY B CA 1
ATOM 7008 C C . GLY B 1 128 ? 36.171 49.160 41.206 1.00 9.19 123 GLY B C 1
ATOM 7009 O O . GLY B 1 128 ? 35.272 48.354 41.428 1.00 8.81 123 GLY B O 1
ATOM 7013 N N . ALA B 1 129 ? 35.990 50.338 40.622 1.00 8.93 124 ALA B N 1
ATOM 7014 C CA . ALA B 1 129 ? 34.658 50.874 40.394 1.00 9.12 124 ALA B CA 1
ATOM 7015 C C . ALA B 1 129 ? 34.155 50.579 38.983 1.00 10.96 124 ALA B C 1
ATOM 7016 O O . ALA B 1 129 ? 34.910 50.589 38.015 1.00 13.43 124 ALA B O 1
ATOM 7023 N N . ASN B 1 130 ? 32.847 50.391 38.875 1.00 9.84 125 ASN B N 1
ATOM 7024 C CA . ASN B 1 130 ? 32.219 50.251 37.578 1.00 10.23 125 ASN B CA 1
ATOM 7025 C C . ASN B 1 130 ? 32.041 51.590 36.869 1.00 8.27 125 ASN B C 1
ATOM 7026 O O . ASN B 1 130 ? 31.896 52.639 37.496 1.00 12.26 125 ASN B O 1
ATOM 7037 N N . LEU B 1 131 ? 31.985 51.540 35.546 1.00 9.52 126 LEU B N 1
ATOM 7038 C CA . LEU B 1 131 ? 31.485 52.661 34.751 1.00 9.91 126 LEU B CA 1
ATOM 7039 C C . LEU B 1 131 ? 29.989 52.459 34.503 1.00 11.79 126 LEU B C 1
ATOM 7040 O O . LEU B 1 131 ? 29.589 51.529 33.788 1.00 12.58 126 LEU B O 1
ATOM 7056 N N . PHE B 1 132 ? 29.168 53.349 35.062 1.00 7.54 127 PHE B N 1
ATOM 7057 C CA . PHE B 1 132 ? 27.717 53.217 35.040 1.00 6.91 127 PHE B CA 1
ATOM 7058 C C . PHE B 1 132 ? 27.086 54.168 34.025 1.00 12.06 127 PHE B C 1
ATOM 7059 O O . PHE B 1 132 ? 27.074 55.386 34.244 1.00 12.59 127 PHE B O 1
ATOM 7076 N N . PRO B 1 133 ? 26.565 53.681 32.908 1.00 9.56 128 PRO B N 1
ATOM 7077 C CA . PRO B 1 133 ? 25.927 54.603 31.955 1.00 7.83 128 PRO B CA 1
ATOM 7078 C C . PRO B 1 133 ? 24.753 55.339 32.588 1.00 12.12 128 PRO B C 1
ATOM 7079 O O . PRO B 1 133 ? 24.079 54.827 33.486 1.00 11.99 128 PRO B O 1
ATOM 7090 N N . GLU B 1 134 ? 24.537 56.573 32.133 1.00 10.57 129 GLU B N 1
ATOM 7091 C CA . GLU B 1 134 ? 23.455 57.423 32.643 1.00 12.80 129 GLU B CA 1
ATOM 7092 C C . GLU B 1 134 ? 22.146 57.038 31.955 1.00 15.91 129 GLU B C 1
ATOM 7093 O O . GLU B 1 134 ? 21.590 57.744 31.112 1.00 17.62 129 GLU B O 1
ATOM 7105 N N . VAL B 1 135 ? 21.680 55.854 32.312 1.00 8.61 130 VAL B N 1
ATOM 7106 C CA . VAL B 1 135 ? 20.336 55.376 32.012 1.00 11.46 130 VAL B CA 1
ATOM 7107 C C . VAL B 1 135 ? 19.591 55.308 33.340 1.00 9.99 130 VAL B C 1
ATOM 7108 O O . VAL B 1 135 ? 20.012 54.569 34.236 1.00 10.94 130 VAL B O 1
ATOM 7121 N N . PRO B 1 136 ? 18.509 56.064 33.526 1.00 12.02 131 PRO B N 1
ATOM 7122 C CA . PRO B 1 136 ? 17.863 56.102 34.841 1.00 11.85 131 PRO B CA 1
ATOM 7123 C C . PRO B 1 136 ? 17.513 54.716 35.330 1.00 8.88 131 PRO B C 1
ATOM 7124 O O . PRO B 1 136 ? 16.921 53.912 34.602 1.00 11.03 131 PRO B O 1
ATOM 7135 N N . GLY B 1 137 ? 17.880 54.435 36.588 1.00 12.04 132 GLY B N 1
ATOM 7136 C CA . GLY B 1 137 ? 17.608 53.157 37.190 1.00 11.34 132 GLY B CA 1
ATOM 7137 C C . GLY B 1 137 ? 18.642 52.079 36.932 1.00 10.10 132 GLY B C 1
ATOM 7138 O O . GLY B 1 137 ? 18.652 51.059 37.647 1.00 11.02 132 GLY B O 1
ATOM 7142 N N . LEU B 1 138 ? 19.496 52.240 35.918 1.00 10.43 133 LEU B N 1
ATOM 7143 C CA . LEU B 1 138 ? 20.370 51.133 35.532 1.00 9.69 133 LEU B CA 1
ATOM 7144 C C . LEU B 1 138 ? 21.389 50.819 36.623 1.00 9.98 133 LEU B C 1
ATOM 7145 O O . LEU B 1 138 ? 21.605 49.647 36.945 1.00 9.13 133 LEU B O 1
ATOM 7161 N N . ARG B 1 139 ? 22.023 51.833 37.217 1.00 10.74 134 ARG B N 1
ATOM 7162 C CA . ARG B 1 139 ? 23.030 51.559 38.239 1.00 11.99 134 ARG B CA 1
ATOM 7163 C C . ARG B 1 139 ? 22.447 50.731 39.379 1.00 8.32 134 ARG B C 1
ATOM 7164 O O . ARG B 1 139 ? 22.993 49.689 39.765 1.00 11.17 134 ARG B O 1
ATOM 7185 N N . GLU B 1 140 ? 21.297 51.163 39.898 1.00 12.03 135 GLU B N 1
ATOM 7186 C CA . GLU B 1 140 ? 20.692 50.508 41.049 1.00 13.22 135 GLU B CA 1
ATOM 7187 C C . GLU B 1 140 ? 20.285 49.088 40.710 1.00 10.64 135 GLU B C 1
ATOM 7188 O O . GLU B 1 140 ? 20.440 48.167 41.531 1.00 10.30 135 GLU B O 1
ATOM 7200 N N . THR B 1 141 ? 19.747 48.901 39.494 1.00 8.49 136 THR B N 1
ATOM 7201 C CA . THR B 1 141 ? 19.302 47.591 39.038 1.00 8.26 136 THR B CA 1
ATOM 7202 C 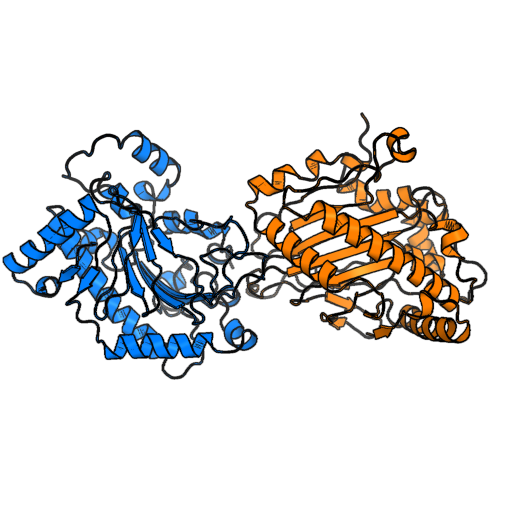C . THR B 1 141 ? 20.481 46.638 38.876 1.00 7.33 136 THR B C 1
ATOM 7203 O O . THR B 1 141 ? 20.401 45.473 39.287 1.00 9.29 136 THR B O 1
ATOM 7214 N N . LEU B 1 142 ? 21.578 47.124 38.283 1.00 7.69 137 LEU B N 1
ATOM 7215 C CA . LEU B 1 142 ? 22.787 46.317 38.147 1.00 7.46 137 LEU B CA 1
ATOM 7216 C C . LEU B 1 142 ? 23.306 45.859 39.502 1.00 9.51 137 LEU B C 1
ATOM 7217 O O . LEU B 1 142 ? 23.662 44.689 39.681 1.00 12.07 137 LEU B O 1
ATOM 7233 N N . LEU B 1 143 ? 23.400 46.781 40.463 1.00 7.10 138 LEU B N 1
ATOM 7234 C CA . LEU B 1 143 ? 23.945 46.431 41.768 1.00 10.05 138 LEU B CA 1
ATOM 7235 C C . LEU B 1 143 ? 23.040 45.431 42.485 1.00 11.77 138 LEU B C 1
ATOM 7236 O O . LEU B 1 143 ? 23.522 44.457 43.083 1.00 10.56 138 LEU B O 1
ATOM 7252 N N . GLU B 1 144 ? 21.720 45.613 42.364 1.00 8.15 139 GLU B N 1
ATOM 7253 C CA . GLU B 1 144 ? 20.782 44.689 42.997 1.00 12.53 139 GLU B CA 1
ATOM 7254 C C . GLU B 1 144 ? 20.823 43.308 42.344 1.00 9.48 139 GLU B C 1
ATOM 7255 O O . GLU B 1 144 ? 20.762 42.278 43.035 1.00 10.39 139 GLU B O 1
ATOM 7267 N N . TYR B 1 145 ? 20.943 43.248 41.026 1.00 9.55 140 TYR B N 1
ATOM 7268 C CA . TYR B 1 145 ? 21.047 41.945 40.381 1.00 7.60 140 TYR B CA 1
ATOM 7269 C C . TYR B 1 145 ? 22.374 41.274 40.690 1.00 8.47 140 TYR B C 1
ATOM 7270 O O . TYR B 1 145 ? 22.438 40.054 40.862 1.00 9.84 140 TYR B O 1
ATOM 7288 N N . LEU B 1 146 ? 23.460 42.048 40.736 1.00 8.59 141 LEU B N 1
ATOM 7289 C CA . LEU B 1 146 ? 24.760 41.478 41.050 1.00 9.73 141 LEU B CA 1
ATOM 7290 C C . LEU B 1 146 ? 24.737 40.832 42.435 1.00 9.19 141 LEU B C 1
ATOM 7291 O O . LEU B 1 146 ? 25.257 39.724 42.636 1.00 11.07 141 LEU B O 1
ATOM 7307 N N . ASP B 1 147 ? 24.151 41.537 43.398 1.00 12.13 142 ASP B N 1
ATOM 7308 C CA . ASP B 1 147 ? 24.008 41.038 44.761 1.00 15.76 142 ASP B CA 1
ATOM 7309 C C . ASP B 1 147 ? 23.184 39.761 44.786 1.00 10.68 142 ASP B C 1
ATOM 7310 O O . ASP B 1 147 ? 23.614 38.735 45.329 1.00 12.34 142 ASP B O 1
ATOM 7319 N N . ALA B 1 148 ? 22.000 39.794 44.182 1.00 13.34 143 ALA B N 1
ATOM 7320 C CA . ALA B 1 148 ? 21.116 38.646 44.278 1.00 12.35 143 ALA B CA 1
ATOM 7321 C C . ALA B 1 148 ? 21.698 37.429 43.578 1.00 11.65 143 ALA B C 1
ATOM 7322 O O . ALA B 1 148 ? 21.580 36.311 44.087 1.00 14.64 143 ALA B O 1
ATOM 7329 N N . THR B 1 149 ? 22.340 37.615 42.416 1.00 8.61 144 THR B N 1
ATOM 7330 C CA . THR B 1 149 ? 22.856 36.454 41.697 1.00 7.36 144 THR B CA 1
ATOM 7331 C C . THR B 1 149 ? 24.148 35.932 42.302 1.00 10.48 144 THR B C 1
ATOM 7332 O O . THR B 1 149 ? 24.404 34.722 42.246 1.00 11.65 144 THR B O 1
ATOM 7343 N N . THR B 1 150 ? 24.953 36.808 42.913 1.00 11.90 145 THR B N 1
ATOM 7344 C CA . THR B 1 150 ? 26.109 36.345 43.682 1.00 13.88 145 THR B CA 1
ATOM 7345 C C . THR B 1 150 ? 25.669 35.399 44.791 1.00 10.71 145 THR B C 1
ATOM 7346 O O . THR B 1 150 ? 26.305 34.371 45.033 1.00 14.13 145 THR B O 1
ATOM 7357 N N . ARG B 1 151 ? 24.561 35.712 45.447 1.00 10.33 146 ARG B N 1
ATOM 7358 C CA . ARG B 1 151 ? 24.073 34.828 46.502 1.00 13.79 146 ARG B CA 1
ATOM 7359 C C . ARG B 1 151 ? 23.624 33.484 45.936 1.00 11.40 146 ARG B C 1
ATOM 7360 O O . ARG B 1 151 ? 23.817 32.444 46.575 1.00 13.03 146 ARG B O 1
ATOM 7381 N N . VAL B 1 152 ? 23.028 33.467 44.740 1.00 9.61 147 VAL B N 1
ATOM 7382 C CA . VAL B 1 152 ? 22.730 32.186 44.098 1.00 7.97 147 VAL B CA 1
ATOM 7383 C C . VAL B 1 152 ? 24.012 31.373 43.921 1.00 8.84 147 VAL B C 1
ATOM 7384 O O . VAL B 1 152 ? 24.051 30.170 44.220 1.00 12.94 147 VAL B O 1
ATOM 7397 N N . GLY B 1 153 ? 25.083 32.023 43.461 1.00 9.27 148 GLY B N 1
ATOM 7398 C CA . GLY B 1 153 ? 26.338 31.328 43.244 1.00 8.80 148 GLY B CA 1
ATOM 7399 C C . GLY B 1 153 ? 26.853 30.662 44.501 1.00 9.67 148 GLY B C 1
ATOM 7400 O O . GLY B 1 153 ? 27.295 29.515 44.469 1.00 12.32 148 GLY B O 1
ATOM 7404 N N . HIS B 1 154 ? 26.835 31.391 45.620 1.00 9.54 149 HIS B N 1
ATOM 7405 C CA . HIS B 1 154 ? 27.230 30.802 46.897 1.00 8.40 149 HIS B CA 1
ATOM 7406 C C . HIS B 1 154 ? 26.448 29.531 47.188 1.00 12.05 149 HIS B C 1
ATOM 7407 O O . HIS B 1 154 ? 27.016 28.500 47.573 1.00 10.70 149 HIS B O 1
ATOM 7421 N N . ARG B 1 155 ? 25.131 29.584 47.015 1.00 9.00 150 ARG B N 1
ATOM 7422 C CA . ARG B 1 155 ? 24.313 28.417 47.306 1.00 8.66 150 ARG B CA 1
ATOM 7423 C C . ARG B 1 155 ? 24.566 27.295 46.313 1.00 8.69 150 ARG B C 1
ATOM 7424 O O . ARG B 1 155 ? 24.617 26.121 46.691 1.00 11.70 150 ARG B O 1
ATOM 7445 N N . LEU B 1 156 ? 24.770 27.618 45.037 1.00 7.85 151 LEU B N 1
ATOM 7446 C CA . LEU B 1 156 ? 25.112 26.565 44.102 1.00 9.38 151 LEU B CA 1
ATOM 7447 C C . LEU B 1 156 ? 26.432 25.889 44.456 1.00 10.97 151 LEU B C 1
ATOM 7448 O O . LEU B 1 156 ? 26.567 24.667 44.265 1.00 12.14 151 LEU B O 1
ATOM 7464 N N . MET B 1 157 ? 27.415 26.637 44.987 1.00 9.98 152 MET B N 1
ATOM 7465 C CA . MET B 1 157 ? 28.662 25.977 45.357 1.00 9.26 152 MET B CA 1
ATOM 7466 C C . MET B 1 157 ? 28.440 25.018 46.526 1.00 9.36 152 MET B C 1
ATOM 7467 O O . MET B 1 157 ? 29.130 24.004 46.622 1.00 9.44 152 MET B O 1
ATOM 7481 N N . GLU B 1 158 ? 27.498 25.331 47.414 1.00 10.80 153 GLU B N 1
ATOM 7482 C CA . GLU B 1 158 ? 27.120 24.386 48.470 1.00 12.61 153 GLU B CA 1
ATOM 7483 C C . GLU B 1 158 ? 26.557 23.115 47.855 1.00 14.46 153 GLU B C 1
ATOM 7484 O O . GLU B 1 158 ? 26.897 22.000 48.276 1.00 12.40 153 GLU B O 1
ATOM 7496 N N . GLY B 1 159 ? 25.690 23.269 46.845 1.00 11.93 154 GLY B N 1
ATOM 7497 C CA . GLY B 1 159 ? 25.152 22.104 46.161 1.00 12.72 154 GLY B CA 1
ATOM 7498 C C . GLY B 1 159 ? 26.238 21.298 45.480 1.00 14.60 154 GLY B C 1
ATOM 7499 O O . GLY B 1 159 ? 26.244 20.064 45.539 1.00 12.58 154 GLY B O 1
ATOM 7503 N N . ILE B 1 160 ? 27.186 21.989 44.844 1.00 10.70 155 ILE B N 1
ATOM 7504 C CA . ILE B 1 160 ? 28.291 21.296 44.189 1.00 14.39 155 ILE B CA 1
ATOM 7505 C C . ILE B 1 160 ? 29.133 20.543 45.212 1.00 11.92 155 ILE B C 1
ATOM 7506 O O . ILE B 1 160 ? 29.489 19.376 44.998 1.00 12.48 155 ILE B O 1
ATOM 7522 N N . ALA B 1 161 ? 29.469 21.195 46.332 1.00 12.38 156 ALA B N 1
ATOM 7523 C CA . ALA B 1 161 ? 30.268 20.553 47.372 1.00 11.04 156 ALA B CA 1
ATOM 7524 C C . ALA B 1 161 ? 29.559 19.324 47.920 1.00 13.01 156 ALA B C 1
ATOM 7525 O O . ALA B 1 161 ? 30.152 18.242 48.033 1.00 13.67 156 ALA B O 1
ATOM 7532 N N . LEU B 1 162 ? 28.272 19.466 48.236 1.00 12.15 157 LEU B N 1
ATOM 7533 C CA . LEU B 1 162 ? 27.509 18.321 48.716 1.00 11.41 157 LEU B CA 1
ATOM 7534 C C . LEU B 1 162 ? 27.478 17.220 47.663 1.00 11.08 157 LEU B C 1
ATOM 7535 O O . LEU B 1 162 ? 27.661 16.042 47.983 1.00 14.67 157 LEU B O 1
ATOM 7551 N N . GLY B 1 163 ? 27.279 17.587 46.398 1.00 10.41 158 GLY B N 1
ATOM 7552 C CA . GLY B 1 163 ? 27.276 16.602 45.337 1.00 11.41 158 GLY B CA 1
ATOM 7553 C C . GLY B 1 163 ? 28.566 15.813 45.229 1.00 10.30 158 GLY B C 1
ATOM 7554 O O . GLY B 1 163 ? 28.548 14.627 44.877 1.00 15.08 158 GLY B O 1
ATOM 7558 N N . LEU B 1 164 ? 29.703 16.454 45.511 1.00 9.85 159 LEU B N 1
ATOM 7559 C CA . LEU B 1 164 ? 31.001 15.795 45.476 1.00 11.77 159 LEU B CA 1
ATOM 7560 C C . LEU B 1 164 ? 31.294 14.984 46.742 1.00 15.56 159 LEU B C 1
ATOM 7561 O O . LEU B 1 164 ? 32.384 14.407 46.850 1.00 13.56 159 LEU B O 1
ATOM 7577 N N . GLY B 1 165 ? 30.361 14.929 47.682 1.00 13.59 160 GLY B N 1
ATOM 7578 C CA . GLY B 1 165 ? 30.602 14.259 48.943 1.00 15.51 160 GLY B CA 1
ATOM 7579 C C . GLY B 1 165 ? 31.325 15.084 49.974 1.00 16.19 160 GLY B C 1
ATOM 7580 O O . GLY B 1 165 ? 31.772 14.534 50.982 1.00 17.45 160 GLY B O 1
ATOM 7584 N N . LEU B 1 166 ? 31.441 16.387 49.766 1.00 12.78 161 LEU B N 1
ATOM 7585 C CA . LEU B 1 166 ? 32.166 17.275 50.656 1.00 13.73 161 LEU B CA 1
ATOM 7586 C C . LEU B 1 166 ? 31.215 17.979 51.607 1.00 10.83 161 LEU B C 1
ATOM 7587 O O . LEU B 1 166 ? 29.985 17.922 51.466 1.00 13.29 161 LEU B O 1
ATOM 7603 N N . GLU B 1 167 ? 31.799 18.641 52.605 1.00 15.18 162 GLU B N 1
ATOM 7604 C CA . GLU B 1 167 ? 31.035 19.557 53.441 1.00 13.77 162 GLU B CA 1
ATOM 7605 C C . GLU B 1 167 ? 30.535 20.709 52.575 1.00 14.43 162 GLU B C 1
ATOM 7606 O O . GLU B 1 167 ? 31.223 21.154 51.650 1.00 12.64 162 GLU B O 1
ATOM 7618 N N . ALA B 1 168 ? 29.307 21.176 52.855 1.00 12.73 163 ALA B N 1
ATOM 7619 C CA . ALA B 1 168 ? 28.700 22.196 52.008 1.00 12.99 163 ALA B CA 1
ATOM 7620 C C . ALA B 1 168 ? 29.546 23.458 51.917 1.00 14.06 163 ALA B C 1
ATOM 7621 O O . ALA B 1 168 ? 29.523 24.148 50.887 1.00 10.73 163 ALA B O 1
ATOM 7628 N N . ASP B 1 169 ? 30.286 23.785 52.969 1.00 11.76 164 ASP B N 1
ATOM 7629 C CA . ASP B 1 169 ? 31.092 24.990 53.021 1.00 10.51 164 ASP B CA 1
ATOM 7630 C C . ASP B 1 169 ? 32.485 24.789 52.443 1.00 11.64 164 ASP B C 1
ATOM 7631 O O . ASP B 1 169 ? 33.343 25.667 52.619 1.00 12.53 164 ASP B O 1
ATOM 7640 N N . TYR B 1 170 ? 32.699 23.716 51.675 1.00 10.66 165 TYR B N 1
ATOM 7641 C CA . TYR B 1 170 ? 34.051 23.401 51.217 1.00 12.01 165 TYR B CA 1
ATOM 7642 C C . TYR B 1 170 ? 34.667 24.582 50.475 1.00 16.16 165 TYR B C 1
ATOM 7643 O O . TYR B 1 170 ? 35.828 24.950 50.717 1.00 14.04 165 TYR B O 1
ATOM 7661 N N . PHE B 1 171 ? 33.926 25.149 49.521 1.00 14.53 166 PHE B N 1
ATOM 7662 C CA . PHE B 1 171 ? 34.468 26.240 48.720 1.00 15.88 166 PHE B CA 1
ATOM 7663 C C . PHE B 1 171 ? 34.458 27.558 49.482 1.00 13.23 166 PHE B C 1
ATOM 7664 O O . PHE B 1 171 ? 35.426 28.333 49.415 1.00 13.92 166 PHE B O 1
ATOM 7681 N N . ALA B 1 172 ? 33.378 27.832 50.201 1.00 11.14 167 ALA B N 1
ATOM 7682 C CA . ALA B 1 172 ? 33.294 29.073 50.953 1.00 13.03 167 ALA B CA 1
ATOM 7683 C C . ALA B 1 172 ? 34.408 29.180 51.981 1.00 15.88 167 ALA B C 1
ATOM 7684 O O . ALA B 1 172 ? 34.908 30.280 52.247 1.00 14.96 167 ALA B O 1
ATOM 7691 N N . ALA B 1 173 ? 34.812 28.056 52.569 1.00 14.68 168 ALA B N 1
ATOM 7692 C CA . ALA B 1 173 ? 35.826 28.080 53.619 1.00 17.19 168 ALA B CA 1
ATOM 7693 C C . ALA B 1 173 ? 37.235 28.253 53.068 1.00 16.19 168 ALA B C 1
ATOM 7694 O O . ALA B 1 173 ? 38.141 28.647 53.814 1.00 17.77 168 ALA B O 1
ATOM 7701 N N . ARG B 1 174 ? 37.432 28.002 51.777 1.00 13.10 169 ARG B N 1
ATOM 7702 C CA . ARG B 1 174 ? 38.763 27.972 51.191 1.00 13.05 169 ARG B CA 1
ATOM 7703 C C . ARG B 1 174 ? 38.957 29.063 50.155 1.00 15.77 169 ARG B C 1
ATOM 7704 O O . ARG B 1 174 ? 39.979 29.767 50.184 1.00 15.15 169 ARG B O 1
ATOM 7725 N N . TYR B 1 175 ? 37.990 29.238 49.253 1.00 15.48 170 TYR B N 1
ATOM 7726 C CA . TYR B 1 175 ? 38.239 29.965 48.020 1.00 12.24 170 TYR B CA 1
ATOM 7727 C C . TYR B 1 175 ? 37.225 31.051 47.690 1.00 14.10 170 TYR B C 1
ATOM 7728 O O . TYR B 1 175 ? 37.573 32.042 47.041 1.00 14.18 170 TYR B O 1
ATOM 7746 N N . THR B 1 176 ? 35.963 30.864 48.083 1.00 13.91 171 THR B N 1
ATOM 7747 C CA . THR B 1 176 ? 34.891 31.705 47.567 1.00 13.02 171 THR B CA 1
ATOM 7748 C C . THR B 1 176 ? 34.136 32.480 48.637 1.00 16.06 171 THR B C 1
ATOM 7749 O O . THR B 1 176 ? 33.066 33.023 48.350 1.00 15.81 171 THR B O 1
ATOM 7760 N N . GLY B 1 177 ? 34.676 32.579 49.853 1.00 15.56 172 GLY B N 1
ATOM 7761 C CA . GLY B 1 177 ? 34.049 33.422 50.853 1.00 14.09 172 GLY B CA 1
ATOM 7762 C C . GLY B 1 177 ? 33.995 34.880 50.443 1.00 14.37 172 GLY B C 1
ATOM 7763 O O . GLY B 1 177 ? 33.044 35.585 50.784 1.00 14.64 172 GLY B O 1
ATOM 7767 N N . ASP B 1 178 ? 35.008 35.343 49.702 1.00 16.23 173 ASP B N 1
ATOM 7768 C CA . ASP B 1 178 ? 35.069 36.690 49.120 1.00 13.06 173 ASP B CA 1
ATOM 7769 C C . ASP B 1 178 ? 35.368 36.503 47.636 1.00 10.56 173 ASP B C 1
ATOM 7770 O O . ASP B 1 178 ? 36.511 36.681 47.194 1.00 14.28 173 ASP B O 1
ATOM 7779 N N . PRO B 1 179 ? 34.376 36.103 46.849 1.00 11.11 174 PRO B N 1
ATOM 7780 C CA . PRO B 1 179 ? 34.640 35.638 45.480 1.00 9.23 174 PRO B CA 1
ATOM 7781 C C . PRO B 1 179 ? 34.938 36.769 44.506 1.00 13.33 174 PRO B C 1
ATOM 7782 O O . PRO B 1 179 ? 34.611 37.933 44.731 1.00 14.20 174 PRO B O 1
ATOM 7793 N N . LEU B 1 180 ? 35.596 36.395 43.409 1.00 10.40 175 LEU B N 1
ATOM 7794 C CA . LEU B 1 180 ? 35.738 37.289 42.258 1.00 9.56 175 LEU B CA 1
ATOM 7795 C C . LEU B 1 180 ? 34.488 37.156 41.406 1.00 12.24 175 LEU B C 1
ATOM 7796 O O . LEU B 1 180 ? 34.215 36.069 40.880 1.00 11.61 175 LEU B O 1
ATOM 7812 N N . ILE B 1 181 ? 33.722 38.242 41.279 1.00 10.78 176 ILE B N 1
ATOM 7813 C CA . ILE B 1 181 ? 32.478 38.261 40.521 1.00 10.20 176 ILE B CA 1
ATOM 7814 C C . ILE B 1 181 ? 32.694 39.079 39.258 1.00 10.64 176 ILE B C 1
ATOM 7815 O O . ILE B 1 181 ? 33.069 40.257 39.329 1.00 9.81 176 ILE B O 1
ATOM 7831 N N . LEU B 1 182 ? 32.479 38.449 38.109 1.00 6.83 177 LEU B N 1
ATOM 7832 C CA . LEU B 1 182 ? 32.596 39.115 36.815 1.00 11.26 177 LEU B CA 1
ATOM 7833 C C . LEU B 1 182 ? 31.236 39.081 36.132 1.00 15.26 177 LEU B C 1
ATOM 7834 O O . LEU B 1 182 ? 30.645 38.014 35.959 1.00 12.72 177 LEU B O 1
ATOM 7850 N N . PHE B 1 183 ? 30.718 40.247 35.766 1.00 9.12 178 PHE B N 1
ATOM 7851 C CA . PHE B 1 183 ? 29.363 40.340 35.221 1.00 8.95 178 PHE B CA 1
ATOM 7852 C C . PHE B 1 183 ? 29.431 41.056 33.880 1.00 6.77 178 PHE B C 1
ATOM 7853 O O . PHE B 1 183 ? 30.173 42.031 33.741 1.00 7.09 178 PHE B O 1
ATOM 7870 N N . ARG B 1 184 ? 28.743 40.529 32.884 1.00 6.86 179 ARG B N 1
ATOM 7871 C CA . ARG B 1 184 ? 28.718 41.174 31.575 1.00 6.90 179 ARG B CA 1
ATOM 7872 C C . ARG B 1 184 ? 27.300 41.307 31.038 1.00 9.98 179 ARG B C 1
ATOM 7873 O O . ARG B 1 184 ? 26.469 40.400 31.178 1.00 8.67 179 ARG B O 1
ATOM 7894 N N . LEU B 1 185 ? 27.034 42.444 30.381 1.00 9.64 180 LEU B N 1
ATOM 7895 C CA . LEU B 1 185 ? 25.861 42.582 29.538 1.00 6.28 180 LEU B CA 1
ATOM 7896 C C . LEU B 1 185 ? 26.300 42.525 28.075 1.00 7.05 180 LEU B C 1
ATOM 7897 O O . LEU B 1 185 ? 27.079 43.374 27.629 1.00 8.85 180 LEU B O 1
ATOM 7913 N N . PHE B 1 186 ? 25.826 41.527 27.352 1.00 5.95 181 PHE B N 1
ATOM 7914 C CA . PHE B 1 186 ? 26.162 41.375 25.950 1.00 7.16 181 PHE B CA 1
ATOM 7915 C C . PHE B 1 186 ? 24.943 41.616 25.077 1.00 8.24 181 PHE B C 1
ATOM 7916 O O . PHE B 1 186 ? 23.844 41.144 25.377 1.00 7.74 181 PHE B O 1
ATOM 7933 N N . ASN B 1 187 ? 25.146 42.314 23.959 1.00 6.73 182 ASN B N 1
ATOM 7934 C CA . ASN B 1 187 ? 24.079 42.577 23.004 1.00 9.89 182 ASN B CA 1
ATOM 7935 C C . ASN B 1 187 ? 24.547 42.143 21.623 1.00 8.08 182 ASN B C 1
ATOM 7936 O O . ASN B 1 187 ? 25.548 42.663 21.121 1.00 8.43 182 ASN B O 1
ATOM 7947 N N . TYR B 1 188 ? 23.864 41.153 21.055 1.00 6.62 183 TYR B N 1
ATOM 7948 C CA . TYR B 1 188 ? 24.182 40.610 19.748 1.00 8.00 183 TYR B CA 1
ATOM 7949 C C . TYR B 1 188 ? 23.194 41.136 18.716 1.00 9.49 183 TYR B C 1
ATOM 7950 O O . TYR B 1 188 ? 22.044 40.658 18.670 1.00 9.91 183 TYR B O 1
ATOM 7968 N N . PRO B 1 189 ? 23.552 42.082 17.870 1.00 9.07 184 PRO B N 1
ATOM 7969 C CA . PRO B 1 189 ? 22.598 42.559 16.880 1.00 9.11 184 PRO B CA 1
ATOM 7970 C C . PRO B 1 189 ? 22.339 41.487 15.837 1.00 10.29 184 PRO B C 1
ATOM 7971 O O . PRO B 1 189 ? 23.158 40.597 15.595 1.00 11.15 184 PRO B O 1
ATOM 7982 N N . SER B 1 190 ? 21.183 41.570 15.212 1.00 10.13 185 SER B N 1
ATOM 7983 C CA . SER B 1 190 ? 20.912 40.644 14.142 1.00 9.57 185 SER B CA 1
ATOM 7984 C C . SER B 1 190 ? 21.727 40.978 12.916 1.00 8.90 185 SER B C 1
ATOM 7985 O O . SER B 1 190 ? 22.050 42.149 12.620 1.00 10.71 185 SER B O 1
ATOM 7993 N N . GLN B 1 191 ? 22.061 39.921 12.174 1.00 9.34 186 GLN B N 1
ATOM 7994 C CA . GLN B 1 191 ? 22.932 39.920 11.020 1.00 10.77 186 GLN B CA 1
ATOM 7995 C C . GLN B 1 191 ? 22.250 39.253 9.838 1.00 8.35 186 GLN B C 1
ATOM 7996 O O . GLN B 1 191 ? 21.406 38.372 10.020 1.00 10.92 186 GLN B O 1
ATOM 8010 N N . PRO B 1 192 ? 22.626 39.624 8.619 1.00 7.74 187 PRO B N 1
ATOM 8011 C CA . PRO B 1 192 ? 22.146 38.868 7.461 1.00 10.41 187 PRO B CA 1
ATOM 8012 C C . PRO B 1 192 ? 22.522 37.400 7.531 1.00 10.90 187 PRO B C 1
ATOM 8013 O O . PRO B 1 192 ? 23.608 37.027 7.986 1.00 10.00 187 PRO B O 1
ATOM 8024 N N . VAL B 1 193 ? 21.622 36.563 7.026 1.00 12.86 188 VAL B N 1
ATOM 8025 C CA . VAL B 1 193 ? 21.966 35.162 6.810 1.00 10.75 188 VAL B CA 1
ATOM 8026 C C . VAL B 1 193 ? 23.083 35.082 5.771 1.00 12.52 188 VAL B C 1
ATOM 8027 O O . VAL B 1 193 ? 22.985 35.728 4.709 1.00 11.98 188 VAL B O 1
ATOM 8040 N N . PRO B 1 194 ? 24.162 34.326 6.009 1.00 15.31 189 PRO B N 1
ATOM 8041 C CA . PRO B 1 194 ? 25.257 34.291 5.034 1.00 13.77 189 PRO B CA 1
ATOM 8042 C C . PRO B 1 194 ? 24.808 33.744 3.693 1.00 12.77 189 PRO B C 1
ATOM 8043 O O . PRO B 1 194 ? 23.858 32.960 3.599 1.00 15.73 189 PRO B O 1
ATOM 8054 N N . GLU B 1 195 ? 25.488 34.200 2.655 1.00 16.04 190 GLU B N 1
ATOM 8055 C CA . GLU B 1 195 ? 25.330 33.673 1.311 1.00 21.79 190 GLU B CA 1
ATOM 8056 C C . GLU B 1 195 ? 26.354 32.568 1.094 1.00 18.78 190 GLU B C 1
ATOM 8057 O O . GLU B 1 195 ? 27.494 32.659 1.552 1.00 21.67 190 GLU B O 1
ATOM 8069 N N . GLY B 1 196 ? 25.949 31.520 0.404 1.00 27.25 191 GLY B N 1
ATOM 8070 C CA . GLY B 1 196 ? 26.913 30.454 0.214 1.00 26.81 191 GLY B CA 1
ATOM 8071 C C . GLY B 1 196 ? 27.081 29.678 1.511 1.00 20.68 191 GLY B C 1
ATOM 8072 O O . GLY B 1 196 ? 26.219 29.678 2.388 1.00 30.15 191 GLY B O 1
ATOM 8076 N N . LEU B 1 197 ? 28.216 29.006 1.629 1.00 24.75 192 LEU B N 1
ATOM 8077 C CA . LEU B 1 197 ? 28.479 28.242 2.835 1.00 26.38 192 LEU B CA 1
ATOM 8078 C C . LEU B 1 197 ? 28.921 29.196 3.938 1.00 15.70 192 LEU B C 1
ATOM 8079 O O . LEU B 1 197 ? 29.649 30.164 3.682 1.00 21.55 192 LEU B O 1
ATOM 8095 N N . ASP B 1 198 ? 28.445 28.943 5.155 1.00 21.23 193 ASP B N 1
ATOM 8096 C CA . ASP B 1 198 ? 28.729 29.815 6.292 1.00 16.01 193 ASP B CA 1
ATOM 8097 C C . ASP B 1 198 ? 30.169 29.583 6.727 1.00 24.77 193 ASP B C 1
ATOM 8098 O O . ASP B 1 198 ? 30.467 28.638 7.463 1.00 20.86 193 ASP B O 1
ATOM 8107 N N . VAL B 1 199 ? 31.072 30.461 6.274 1.00 24.68 194 VAL B N 1
ATOM 8108 C CA . VAL B 1 199 ? 32.491 30.339 6.601 1.00 24.48 194 VAL B CA 1
ATOM 8109 C C . VAL B 1 199 ? 32.730 30.514 8.099 1.00 25.99 194 VAL B C 1
ATOM 8110 O O . VAL B 1 199 ? 33.681 29.952 8.651 1.00 26.95 194 VAL B O 1
ATOM 8123 N N . GLN B 1 200 ? 31.883 31.285 8.773 1.00 20.48 195 GLN B N 1
ATOM 8124 C CA . GLN B 1 200 ? 32.082 31.580 10.189 1.00 19.47 195 GLN B CA 1
ATOM 8125 C C . GLN B 1 200 ? 31.408 30.555 11.104 1.00 18.56 195 GLN B C 1
ATOM 8126 O O . GLN B 1 200 ? 31.330 30.774 12.317 1.00 18.11 195 GLN B O 1
ATOM 8140 N N . TRP B 1 201 ? 30.938 29.437 10.566 1.00 17.06 196 TRP B N 1
ATOM 8141 C CA . TRP B 1 201 ? 30.151 28.511 11.363 1.00 15.98 196 TRP B CA 1
ATOM 8142 C C . TRP B 1 201 ? 30.936 27.959 12.546 1.00 18.05 196 TRP B C 1
ATOM 8143 O O . TRP B 1 201 ? 32.113 27.601 12.422 1.00 21.42 196 TRP B O 1
ATOM 8164 N N . GLY B 1 202 ? 30.267 27.868 13.696 1.00 16.77 197 GLY B N 1
ATOM 8165 C CA . GLY B 1 202 ? 30.860 27.287 14.885 1.00 19.08 197 GLY B CA 1
ATOM 8166 C C . GLY B 1 202 ? 31.948 28.120 15.524 1.00 20.71 197 GLY B C 1
ATOM 8167 O O . GLY B 1 202 ? 32.520 27.698 16.543 1.00 15.42 197 GLY B O 1
ATOM 8171 N N . VAL B 1 203 ? 32.258 29.284 14.962 1.00 18.81 198 VAL B N 1
ATOM 8172 C CA . VAL B 1 203 ? 33.288 30.132 15.537 1.00 17.79 198 VAL B CA 1
ATOM 8173 C C . VAL B 1 203 ? 32.825 30.635 16.898 1.00 15.88 198 VAL B C 1
ATOM 8174 O O . VAL B 1 203 ? 31.649 30.979 17.101 1.00 18.89 198 VAL B O 1
ATOM 8187 N N . GLY B 1 204 ? 33.746 30.675 17.835 1.00 19.57 199 GLY B N 1
ATOM 8188 C CA . GLY B 1 204 ? 33.445 31.155 19.158 1.00 15.27 199 GLY B CA 1
ATOM 8189 C C . GLY B 1 204 ? 33.197 30.072 20.182 1.00 14.76 199 GLY B C 1
ATOM 8190 O O . GLY B 1 204 ? 33.037 30.399 21.358 1.00 16.79 199 GLY B O 1
ATOM 8194 N N . GLU B 1 205 ? 33.155 28.810 19.771 1.00 12.11 200 GLU B N 1
ATOM 8195 C CA . GLU B 1 205 ? 33.126 27.706 20.733 1.00 12.03 200 GLU B CA 1
ATOM 8196 C C . GLU B 1 205 ? 34.247 27.867 21.752 1.00 15.58 200 GLU B C 1
ATOM 8197 O O . GLU B 1 205 ? 35.412 28.076 21.385 1.00 15.69 200 GLU B O 1
ATOM 8209 N N . HIS B 1 206 ? 33.901 27.741 23.035 1.00 13.43 201 HIS B N 1
ATOM 8210 C CA . HIS B 1 206 ? 34.867 27.901 24.109 1.00 15.09 201 HIS B CA 1
ATOM 8211 C C . HIS B 1 206 ? 34.326 27.228 25.362 1.00 16.15 201 HIS B C 1
ATOM 8212 O O . HIS B 1 206 ? 33.135 26.907 25.452 1.00 13.96 201 HIS B O 1
ATOM 8226 N N . THR B 1 207 ? 35.225 26.983 26.313 1.00 14.34 202 THR B N 1
ATOM 8227 C CA . THR B 1 207 ? 34.845 26.700 27.695 1.00 11.27 202 THR B CA 1
ATOM 8228 C C . THR B 1 207 ? 35.186 27.902 28.562 1.00 15.53 202 THR B C 1
ATOM 8229 O O . THR B 1 207 ? 36.083 28.682 28.239 1.00 16.98 202 THR B O 1
ATOM 8240 N N . ASP B 1 208 ? 34.481 28.030 29.681 1.00 10.61 203 ASP B N 1
ATOM 8241 C CA . ASP B 1 208 ? 34.721 29.070 30.666 1.00 11.90 203 ASP B CA 1
ATOM 8242 C C . ASP B 1 208 ? 35.905 28.694 31.568 1.00 11.28 203 ASP B C 1
ATOM 8243 O O . ASP B 1 208 ? 36.279 27.524 31.664 1.00 13.95 203 ASP B O 1
ATOM 8252 N N . TYR B 1 209 ? 36.469 29.704 32.250 1.00 14.48 204 TYR B N 1
ATOM 8253 C CA . TYR B 1 209 ? 37.769 29.546 32.901 1.00 8.39 204 TYR B CA 1
ATOM 8254 C C . TYR B 1 209 ? 37.697 29.109 34.365 1.00 15.59 204 TYR B C 1
ATOM 8255 O O . TYR B 1 209 ? 38.643 28.474 34.861 1.00 11.71 204 TYR B O 1
ATOM 8273 N N . GLY B 1 210 ? 36.628 29.457 35.072 1.00 9.18 205 GLY B N 1
ATOM 8274 C CA . GLY B 1 210 ? 36.652 29.469 36.514 1.00 12.08 205 GLY B CA 1
ATOM 8275 C C . GLY B 1 210 ? 35.780 28.413 37.150 1.00 13.09 205 GLY B C 1
ATOM 8276 O O . GLY B 1 210 ? 35.867 27.243 36.784 1.00 12.45 205 GLY B O 1
ATOM 8280 N N . LEU B 1 211 ? 34.947 28.807 38.103 1.00 11.12 206 LEU B N 1
ATOM 8281 C CA . LEU B 1 211 ? 34.119 27.830 38.799 1.00 11.76 206 LEU B CA 1
ATOM 8282 C C . LEU B 1 211 ? 32.746 27.712 38.149 1.00 11.86 206 LEU B C 1
ATOM 8283 O O . LEU B 1 211 ? 32.412 26.678 37.562 1.00 13.52 206 LEU B O 1
ATOM 8299 N N . LEU B 1 212 ? 31.976 28.796 38.199 1.00 11.36 207 LEU B N 1
ATOM 8300 C CA . LEU B 1 212 ? 30.546 28.792 37.914 1.00 17.54 207 LEU B CA 1
ATOM 8301 C C . LEU B 1 212 ? 30.170 29.950 37.000 1.00 14.10 207 LEU B C 1
ATOM 8302 O O . LEU B 1 212 ? 30.649 31.071 37.183 1.00 12.14 207 LEU B O 1
ATOM 8318 N N . THR B 1 213 ? 29.310 29.674 36.018 1.00 10.20 208 THR B N 1
ATOM 8319 C CA . THR B 1 213 ? 28.654 30.702 35.221 1.00 7.15 208 THR B CA 1
ATOM 8320 C C . THR B 1 213 ? 27.155 30.619 35.480 1.00 8.12 208 THR B C 1
ATOM 8321 O O . THR B 1 213 ? 26.580 29.534 35.411 1.00 9.67 208 THR B O 1
ATOM 8332 N N . LEU B 1 214 ? 26.526 31.771 35.710 1.00 8.06 209 LEU B N 1
ATOM 8333 C CA . LEU B 1 214 ? 25.079 31.908 35.848 1.00 7.75 209 LEU B CA 1
ATOM 8334 C C . LEU B 1 214 ? 24.608 32.866 34.768 1.00 12.29 209 LEU B C 1
ATOM 8335 O O . LEU B 1 214 ? 24.941 34.055 34.812 1.00 10.54 209 LEU B O 1
ATOM 8351 N N . LEU B 1 215 ? 23.852 32.348 33.802 1.00 8.92 210 LEU B N 1
ATOM 8352 C CA . LEU B 1 215 ? 23.443 33.081 32.617 1.00 5.76 210 LEU B CA 1
ATOM 8353 C C . LEU B 1 215 ? 21.960 33.402 32.644 1.00 8.89 210 LEU B C 1
ATOM 8354 O O . LEU B 1 215 ? 21.128 32.500 32.816 1.00 9.13 210 LEU B O 1
ATOM 8370 N N . HIS B 1 216 ? 21.630 34.673 32.412 1.00 8.79 211 HIS B N 1
ATOM 8371 C CA . HIS B 1 216 ? 20.272 35.064 32.060 1.00 8.11 211 HIS B CA 1
ATOM 8372 C C . HIS B 1 216 ? 20.215 35.266 30.554 1.00 8.64 211 HIS B C 1
ATOM 8373 O O . HIS B 1 216 ? 21.028 36.027 30.016 1.00 10.88 211 HIS B O 1
ATOM 8387 N N . GLN B 1 217 ? 19.279 34.579 29.897 1.00 11.40 212 GLN B N 1
ATOM 8388 C CA . GLN B 1 217 ? 19.028 34.735 28.471 1.00 11.97 212 GLN B CA 1
ATOM 8389 C C . GLN B 1 217 ? 17.713 35.461 28.228 1.00 10.58 212 GLN B C 1
ATOM 8390 O O . GLN B 1 217 ? 16.714 35.149 28.875 1.00 12.00 212 GLN B O 1
ATOM 8404 N N . ASP B 1 218 ? 17.681 36.344 27.213 1.00 9.93 213 ASP B N 1
ATOM 8405 C CA . ASP B 1 218 ? 16.407 36.914 26.790 1.00 11.36 213 ASP B CA 1
ATOM 8406 C C . ASP B 1 218 ? 15.663 35.851 25.979 1.00 10.93 213 ASP B C 1
ATOM 8407 O O . ASP B 1 218 ? 16.092 34.696 25.896 1.00 13.08 213 ASP B O 1
ATOM 8416 N N . ALA B 1 219 ? 14.543 36.235 25.354 1.00 11.39 214 ALA B N 1
ATOM 8417 C CA . ALA B 1 219 ? 13.659 35.279 24.708 1.00 11.53 214 ALA B CA 1
ATOM 8418 C C . ALA B 1 219 ? 14.178 34.813 23.359 1.00 12.60 214 ALA B C 1
ATOM 8419 O O . 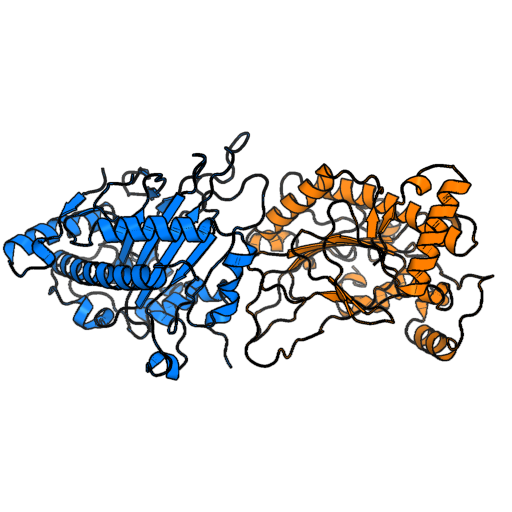ALA B 1 219 ? 13.612 33.876 22.783 1.00 15.09 214 ALA B O 1
ATOM 8426 N N . ILE B 1 220 ? 15.259 35.404 22.850 1.00 12.76 215 ILE B N 1
ATOM 8427 C CA . ILE B 1 220 ? 15.688 35.068 21.495 1.00 12.91 215 ILE B CA 1
ATOM 8428 C C . ILE B 1 220 ? 16.511 33.793 21.486 1.00 12.94 215 ILE B C 1
ATOM 8429 O O . ILE B 1 220 ? 16.395 32.978 20.571 1.00 19.58 215 ILE B O 1
ATOM 8445 N N . GLY B 1 221 ? 17.364 33.614 22.465 1.00 16.63 216 GLY B N 1
ATOM 8446 C CA . GLY B 1 221 ? 18.119 32.387 22.522 1.00 20.92 216 GLY B CA 1
ATOM 8447 C C . GLY B 1 221 ? 19.127 32.228 21.395 1.00 20.07 216 GLY B C 1
ATOM 8448 O O . GLY B 1 221 ? 19.372 33.122 20.576 1.00 19.54 216 GLY B O 1
ATOM 8452 N N . GLY B 1 222 ? 19.718 31.040 21.369 1.00 16.02 217 GLY B N 1
ATOM 8453 C CA . GLY B 1 222 ? 20.856 30.788 20.516 1.00 18.97 217 GLY B CA 1
ATOM 8454 C C . GLY B 1 222 ? 22.042 30.137 21.207 1.00 15.16 217 GLY B C 1
ATOM 8455 O O . GLY B 1 222 ? 23.067 29.870 20.578 1.00 14.29 217 GLY B O 1
ATOM 8459 N N . LEU B 1 223 ? 21.910 29.835 22.489 1.00 13.95 218 LEU B N 1
ATOM 8460 C CA . LEU B 1 223 ? 22.968 29.103 23.176 1.00 10.60 218 LEU B CA 1
ATOM 8461 C C . LEU B 1 223 ? 22.988 27.644 22.744 1.00 10.94 218 LEU B C 1
ATOM 8462 O O . LEU B 1 223 ? 21.957 26.975 22.732 1.00 13.70 218 LEU B O 1
ATOM 8478 N N . GLN B 1 224 ? 24.176 27.157 22.405 1.00 9.60 219 GLN B N 1
ATOM 8479 C CA . GLN B 1 224 ? 24.384 25.796 21.938 1.00 14.72 219 GLN B CA 1
ATOM 8480 C C . GLN B 1 224 ? 25.508 25.177 22.750 1.00 12.59 219 GLN B C 1
ATOM 8481 O O . GLN B 1 224 ? 26.575 25.778 22.909 1.00 12.38 219 GLN B O 1
ATOM 8495 N N . VAL B 1 225 ? 25.271 23.958 23.233 1.00 11.33 220 VAL B N 1
ATOM 8496 C CA . VAL B 1 225 ? 26.147 23.270 24.169 1.00 17.33 220 VAL B CA 1
ATOM 8497 C C . VAL B 1 225 ? 26.593 21.950 23.549 1.00 15.63 220 VAL B C 1
ATOM 8498 O O . VAL B 1 225 ? 25.766 21.197 23.019 1.00 14.10 220 VAL B O 1
ATOM 8511 N N . ARG B 1 226 ? 27.898 21.671 23.620 1.00 15.43 221 ARG B N 1
ATOM 8512 C CA . ARG B 1 226 ? 28.460 20.421 23.115 1.00 19.64 221 ARG B CA 1
ATOM 8513 C C . ARG B 1 226 ? 28.629 19.422 24.261 1.00 22.11 221 ARG B C 1
ATOM 8514 O O . ARG B 1 226 ? 29.716 19.232 24.800 1.00 18.18 221 ARG B O 1
ATOM 8535 N N . THR B 1 227 ? 27.524 18.768 24.630 1.00 19.34 222 THR B N 1
ATOM 8536 C CA . THR B 1 227 ? 27.583 17.689 25.599 1.00 20.80 222 THR B CA 1
ATOM 8537 C C . THR B 1 227 ? 28.312 16.488 25.009 1.00 21.28 222 THR B C 1
ATOM 8538 O O . THR B 1 227 ? 28.472 16.383 23.789 1.00 18.06 222 THR B O 1
ATOM 8549 N N . PRO B 1 228 ? 28.756 15.561 25.849 1.00 22.33 223 PRO B N 1
ATOM 8550 C CA . PRO B 1 228 ? 29.398 14.350 25.332 1.00 22.86 223 PRO B CA 1
ATOM 8551 C C . PRO B 1 228 ? 28.541 13.596 24.326 1.00 33.31 223 PRO B C 1
ATOM 8552 O O . PRO B 1 228 ? 29.068 12.861 23.489 1.00 30.61 223 PRO B O 1
ATOM 8563 N N . GLN B 1 229 ? 27.222 13.762 24.395 1.00 24.57 224 GLN B N 1
ATOM 8564 C CA . GLN B 1 229 ? 26.343 13.069 23.465 1.00 34.47 224 GLN B CA 1
ATOM 8565 C C . GLN B 1 229 ? 25.827 13.976 22.356 1.00 32.43 224 GLN B C 1
ATOM 8566 O O . GLN B 1 229 ? 24.811 13.650 21.730 1.00 35.61 224 GLN B O 1
ATOM 8580 N N . GLY B 1 230 ? 26.492 15.100 22.105 1.00 20.84 225 GLY B N 1
ATOM 8581 C CA . GLY B 1 230 ? 26.271 15.885 20.905 1.00 25.21 225 GLY B CA 1
ATOM 8582 C C . GLY B 1 230 ? 25.838 17.317 21.190 1.00 17.61 225 GLY B C 1
ATOM 8583 O O . GLY B 1 230 ? 25.561 17.712 22.320 1.00 18.90 225 GLY B O 1
ATOM 8587 N N . TRP B 1 231 ? 25.798 18.094 20.111 1.00 19.67 226 TRP B N 1
ATOM 8588 C CA . TRP B 1 231 ? 25.404 19.494 20.219 1.00 14.66 226 TRP B CA 1
ATOM 8589 C C . TRP B 1 231 ? 23.930 19.598 20.585 1.00 20.99 226 TRP B C 1
ATOM 8590 O O . TRP B 1 231 ? 23.074 18.991 19.941 1.00 23.50 226 TRP B O 1
ATOM 8611 N N . LEU B 1 232 ? 23.642 20.389 21.610 1.00 17.37 227 LEU B N 1
ATOM 8612 C CA . LEU B 1 232 ? 22.292 20.578 22.126 1.00 20.97 227 LEU B CA 1
ATOM 8613 C C . LEU B 1 232 ? 21.937 22.057 22.120 1.00 20.72 227 LEU B C 1
ATOM 8614 O O . LEU B 1 232 ? 22.787 22.912 22.408 1.00 18.55 227 LEU B O 1
ATOM 8630 N N . GLU B 1 233 ? 20.679 22.348 21.794 1.00 17.28 228 GLU B N 1
ATOM 8631 C CA . GLU B 1 233 ? 20.114 23.669 22.001 1.00 17.55 228 GLU B CA 1
ATOM 8632 C C . GLU B 1 233 ? 19.757 23.848 23.462 1.00 14.88 228 GLU B C 1
ATOM 8633 O O . GLU B 1 233 ? 19.241 22.931 24.107 1.00 17.80 228 GLU B O 1
ATOM 8645 N N . ALA B 1 234 ? 20.011 25.044 23.977 1.00 11.35 229 ALA B N 1
ATOM 8646 C CA . ALA B 1 234 ? 19.655 25.391 25.342 1.00 13.58 229 ALA B CA 1
ATOM 8647 C C . ALA B 1 234 ? 18.715 26.581 25.241 1.00 13.65 229 ALA B C 1
ATOM 8648 O O . ALA B 1 234 ? 19.122 27.718 25.520 1.00 14.22 229 ALA B O 1
ATOM 8655 N N . PRO B 1 235 ? 17.455 26.367 24.878 1.00 14.68 230 PRO B N 1
ATOM 8656 C CA . PRO B 1 235 ? 16.571 27.506 24.655 1.00 15.05 230 PRO B CA 1
ATOM 8657 C C . PRO B 1 235 ? 16.304 28.262 25.937 1.00 14.18 230 PRO B C 1
ATOM 8658 O O . PRO B 1 235 ? 16.440 27.724 27.049 1.00 10.68 230 PRO B O 1
ATOM 8669 N N . PRO B 1 236 ? 15.862 29.507 25.823 1.00 11.53 231 PRO B N 1
ATOM 8670 C CA . PRO B 1 236 ? 15.489 30.262 27.024 1.00 9.48 231 PRO B CA 1
ATOM 8671 C C . PRO B 1 236 ? 14.283 29.645 27.710 1.00 10.87 231 PRO B C 1
ATOM 8672 O O . PRO B 1 236 ? 13.308 29.258 27.062 1.00 13.53 231 PRO B O 1
ATOM 8683 N N . ILE B 1 237 ? 14.369 29.552 29.037 1.00 12.27 232 ILE B N 1
ATOM 8684 C CA . ILE B 1 237 ? 13.229 29.139 29.854 1.00 9.48 232 ILE B CA 1
ATOM 8685 C C . ILE B 1 237 ? 12.930 30.256 30.843 1.00 10.49 232 ILE B C 1
ATOM 8686 O O . ILE B 1 237 ? 13.757 30.549 31.714 1.00 12.00 232 ILE B O 1
ATOM 8702 N N . PRO B 1 238 ? 11.785 30.930 30.736 1.00 10.35 233 PRO B N 1
ATOM 8703 C CA . PRO B 1 238 ? 11.487 31.994 31.701 1.00 11.36 233 PRO B CA 1
ATOM 8704 C C . PRO B 1 238 ? 11.481 31.445 33.124 1.00 10.85 233 PRO B C 1
ATOM 8705 O O . PRO B 1 238 ? 10.875 30.413 33.400 1.00 10.05 233 PRO B O 1
ATOM 8716 N N . GLY B 1 239 ? 12.135 32.168 34.027 1.00 12.22 234 GLY B N 1
ATOM 8717 C CA . GLY B 1 239 ? 12.255 31.766 35.413 1.00 12.06 234 GLY B CA 1
ATOM 8718 C C . GLY B 1 239 ? 13.519 31.006 35.736 1.00 13.61 234 GLY B C 1
ATOM 8719 O O . GLY B 1 239 ? 13.720 30.624 36.904 1.00 13.08 234 GLY B O 1
ATOM 8723 N N . SER B 1 240 ? 14.364 30.767 34.748 1.00 9.51 235 SER B N 1
ATOM 8724 C CA . SER B 1 240 ? 15.576 29.985 34.924 1.00 9.23 235 SER B CA 1
ATOM 8725 C C . SER B 1 240 ? 16.800 30.838 34.649 1.00 11.27 235 SER B C 1
ATOM 8726 O O . SER B 1 240 ? 16.757 31.815 33.893 1.00 11.62 235 SER B O 1
ATOM 8734 N N . PHE B 1 241 ? 17.912 30.391 35.221 1.00 11.87 236 PHE B N 1
ATOM 8735 C CA . PHE B 1 241 ? 19.251 30.722 34.757 1.00 10.86 236 PHE B CA 1
ATOM 8736 C C . PHE B 1 241 ? 19.830 29.456 34.155 1.00 11.36 236 PHE B C 1
ATOM 8737 O O . PHE B 1 241 ? 19.471 28.346 34.567 1.00 11.56 236 PHE B O 1
ATOM 8754 N N . VAL B 1 242 ? 20.728 29.605 33.189 1.00 9.34 237 VAL B N 1
ATOM 8755 C CA . VAL B 1 242 ? 21.517 28.480 32.712 1.00 7.71 237 VAL B CA 1
ATOM 8756 C C . VAL B 1 242 ? 22.840 28.520 33.462 1.00 11.06 237 VAL B C 1
ATOM 8757 O O . VAL B 1 242 ? 23.495 29.571 33.527 1.00 7.51 237 VAL B O 1
ATOM 8770 N N . CYS B 1 243 ? 23.207 27.400 34.072 1.00 9.83 238 CYS B N 1
ATOM 8771 C CA A CYS B 1 243 ? 24.452 27.281 34.814 0.28 9.03 238 CYS B CA 1
ATOM 8772 C CA B CYS B 1 243 ? 24.449 27.285 34.817 0.72 9.11 238 CYS B CA 1
ATOM 8773 C C . CYS B 1 243 ? 25.404 26.314 34.138 1.00 10.11 238 CYS B C 1
ATOM 8774 O O . CYS B 1 243 ? 24.985 25.280 33.622 1.00 7.90 238 CYS B O 1
ATOM 8787 N N . ASN B 1 244 ? 26.701 26.648 34.160 1.00 6.36 239 ASN B N 1
ATOM 8788 C CA . ASN B 1 244 ? 27.709 25.715 33.685 1.00 8.45 239 ASN B CA 1
ATOM 8789 C C . ASN B 1 244 ? 28.996 25.948 34.458 1.00 9.42 239 ASN B C 1
ATOM 8790 O O . ASN B 1 244 ? 29.205 26.994 35.072 1.00 12.29 239 ASN B O 1
ATOM 8801 N N . LEU B 1 245 ? 29.848 24.930 34.438 1.00 8.64 240 LEU B N 1
ATOM 8802 C CA . LEU B 1 245 ? 31.100 24.964 35.163 1.00 11.57 240 LEU B CA 1
ATOM 8803 C C . LEU B 1 245 ? 32.237 25.365 34.245 1.00 13.98 240 LEU B C 1
ATOM 8804 O O . LEU B 1 245 ? 32.190 25.166 33.024 1.00 14.07 240 LEU B O 1
ATOM 8820 N N . GLY B 1 246 ? 33.300 25.873 34.867 1.00 11.13 241 GLY B N 1
ATOM 8821 C CA . GLY B 1 246 ? 34.494 26.256 34.160 1.00 12.60 241 GLY B CA 1
ATOM 8822 C C . GLY B 1 246 ? 35.665 25.316 34.394 1.00 11.17 241 GLY B C 1
ATOM 8823 O O . GLY B 1 246 ? 35.635 24.383 35.209 1.00 11.66 241 GLY B O 1
ATOM 8827 N N . ASP B 1 247 ? 36.729 25.629 33.653 1.00 9.05 242 ASP B N 1
ATOM 8828 C CA . ASP B 1 247 ? 37.909 24.778 33.587 1.00 12.39 242 ASP B CA 1
ATOM 8829 C C . ASP B 1 247 ? 38.514 24.527 34.964 1.00 13.46 242 ASP B C 1
ATOM 8830 O O . ASP B 1 247 ? 39.002 23.421 35.236 1.00 10.90 242 ASP B O 1
ATOM 8839 N N . MET B 1 248 ? 38.573 25.556 35.812 1.00 10.20 243 MET B N 1
ATOM 8840 C CA . MET B 1 248 ? 39.178 25.390 37.124 1.00 9.71 243 MET B CA 1
ATOM 8841 C C . MET B 1 248 ? 38.418 24.362 37.940 1.00 11.42 243 MET B C 1
ATOM 8842 O O . MET B 1 248 ? 39.021 23.492 38.573 1.00 10.78 243 MET B O 1
ATOM 8856 N N . LEU B 1 249 ? 37.091 24.439 37.942 1.00 10.50 244 LEU B N 1
ATOM 8857 C CA . LEU B 1 249 ? 36.325 23.459 38.705 1.00 10.03 244 LEU B CA 1
ATOM 8858 C C . LEU B 1 249 ? 36.494 22.059 38.126 1.00 10.35 244 LEU B C 1
ATOM 8859 O O . LEU B 1 249 ? 36.661 21.094 38.870 1.00 12.77 244 LEU B O 1
ATOM 8875 N N . GLU B 1 250 ? 36.465 21.914 36.802 1.00 8.18 245 GLU B N 1
ATOM 8876 C CA . GLU B 1 250 ? 36.709 20.604 36.215 1.00 11.15 245 GLU B CA 1
ATOM 8877 C C . GLU B 1 250 ? 38.033 20.024 36.700 1.00 9.86 245 GLU B C 1
ATOM 8878 O O . GLU B 1 250 ? 38.100 18.864 37.144 1.00 10.82 245 GLU B O 1
ATOM 8890 N N . ARG B 1 251 ? 39.100 20.817 36.637 1.00 10.28 246 ARG B N 1
ATOM 8891 C CA . ARG B 1 251 ? 40.417 20.252 36.905 1.00 13.12 246 ARG B CA 1
ATOM 8892 C C . ARG B 1 251 ? 40.639 20.032 38.393 1.00 12.67 246 ARG B C 1
ATOM 8893 O O . ARG B 1 251 ? 41.334 19.077 38.782 1.00 13.26 246 ARG B O 1
ATOM 8914 N N . MET B 1 252 ? 40.056 20.866 39.241 1.00 11.27 247 MET B N 1
ATOM 8915 C CA . MET B 1 252 ? 40.158 20.592 40.675 1.00 11.61 247 MET B CA 1
ATOM 8916 C C . MET B 1 252 ? 39.355 19.356 41.092 1.00 10.48 247 MET B C 1
ATOM 8917 O O . MET B 1 252 ? 39.646 18.790 42.158 1.00 12.62 247 MET B O 1
ATOM 8931 N N . THR B 1 253 ? 38.392 18.895 40.291 1.00 12.29 248 THR B N 1
ATOM 8932 C CA . THR B 1 253 ? 37.713 17.627 40.561 1.00 12.00 248 THR B CA 1
ATOM 8933 C C . THR B 1 253 ? 38.357 16.445 39.838 1.00 13.72 248 THR B C 1
ATOM 8934 O O . THR B 1 253 ? 37.758 15.363 39.790 1.00 13.33 248 THR B O 1
ATOM 8945 N N . GLY B 1 254 ? 39.539 16.627 39.264 1.00 13.63 249 GLY B N 1
ATOM 8946 C CA . GLY B 1 254 ? 40.176 15.555 38.536 1.00 17.23 249 GLY B CA 1
ATOM 8947 C C . GLY B 1 254 ? 39.432 15.120 37.302 1.00 14.65 249 GLY B C 1
ATOM 8948 O O . GLY B 1 254 ? 39.593 13.975 36.860 1.00 16.67 249 GLY B O 1
ATOM 8952 N N . GLY B 1 255 ? 38.611 16.000 36.721 1.00 14.95 250 GLY B N 1
ATOM 8953 C CA . GLY B 1 255 ? 37.831 15.663 35.546 1.00 15.61 250 GLY B CA 1
ATOM 8954 C C . GLY B 1 255 ? 36.476 15.067 35.842 1.00 18.12 250 GLY B C 1
ATOM 8955 O O . GLY B 1 255 ? 35.746 14.751 34.906 1.00 17.40 250 GLY B O 1
ATOM 8959 N N . LEU B 1 256 ? 36.131 14.900 37.118 1.00 13.62 251 LEU B N 1
ATOM 8960 C CA . LEU B 1 256 ? 34.851 14.310 37.494 1.00 12.93 251 LEU B CA 1
ATOM 896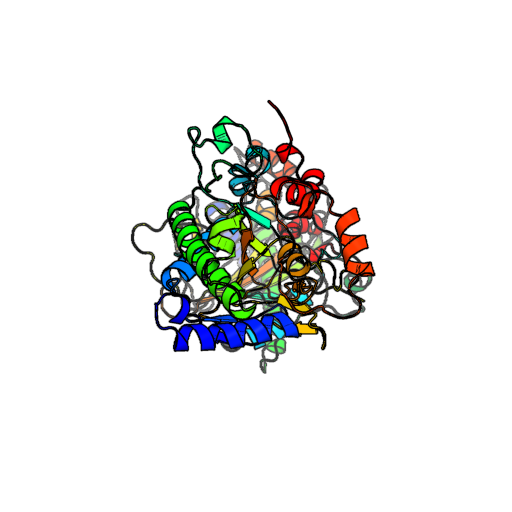1 C C . LEU B 1 256 ? 33.672 15.178 37.071 1.00 14.82 251 LEU B C 1
ATOM 8962 O O . LEU B 1 256 ? 32.660 14.662 36.597 1.00 13.51 251 LEU B O 1
ATOM 8978 N N . TYR B 1 257 ? 33.770 16.490 37.273 1.00 12.20 252 TYR B N 1
ATOM 8979 C CA . TYR B 1 257 ? 32.739 17.440 36.856 1.00 14.44 252 TYR B CA 1
ATOM 8980 C C . TYR B 1 257 ? 33.226 18.164 35.606 1.00 16.46 252 TYR B C 1
ATOM 8981 O O . TYR B 1 257 ? 34.399 18.535 35.522 1.00 17.50 252 TYR B O 1
ATOM 8999 N N . ARG B 1 258 ? 32.327 18.368 34.642 1.00 15.59 253 ARG B N 1
ATOM 9000 C CA . ARG B 1 258 ? 32.715 18.777 33.293 1.00 16.61 253 ARG B CA 1
ATOM 9001 C C . ARG B 1 258 ? 32.649 20.284 33.065 1.00 13.82 253 ARG B C 1
ATOM 9002 O O . ARG B 1 258 ? 31.645 20.932 33.388 1.00 11.67 253 ARG B O 1
ATOM 9023 N N . SER B 1 259 ? 33.704 20.823 32.456 1.00 14.57 254 SER B N 1
ATOM 9024 C CA . SER B 1 259 ? 33.659 22.129 31.810 1.00 14.68 254 SER B CA 1
ATOM 9025 C C . SER B 1 259 ? 33.325 21.907 30.341 1.00 10.71 254 SER B C 1
ATOM 9026 O O . SER B 1 259 ? 34.141 21.379 29.574 1.00 14.31 254 SER B O 1
ATOM 9034 N N . THR B 1 260 ? 32.111 22.300 29.946 1.00 14.51 255 THR B N 1
ATOM 9035 C CA . THR B 1 260 ? 31.589 21.872 28.671 1.00 11.30 255 THR B CA 1
ATOM 9036 C C . THR B 1 260 ? 31.654 22.982 27.638 1.00 12.11 255 THR B C 1
ATOM 9037 O O . THR B 1 260 ? 31.281 24.118 27.945 1.00 12.68 255 THR B O 1
ATOM 9048 N N . PRO B 1 261 ? 32.110 22.697 26.421 1.00 14.38 256 PRO B N 1
ATOM 9049 C CA . PRO B 1 261 ? 32.192 23.757 25.413 1.00 12.57 256 PRO B CA 1
ATOM 9050 C C . PRO B 1 261 ? 30.814 24.236 25.014 1.00 17.65 256 PRO B C 1
ATOM 9051 O O . PRO B 1 261 ? 29.835 23.493 25.062 1.00 15.99 256 PRO B O 1
ATOM 9062 N N . HIS B 1 262 ? 30.757 25.491 24.580 1.00 12.55 257 HIS B N 1
ATOM 9063 C CA . HIS B 1 262 ? 29.493 26.073 24.145 1.00 11.15 257 HIS B CA 1
ATOM 9064 C C . HIS B 1 262 ? 29.796 27.247 23.223 1.00 12.97 257 HIS B C 1
ATOM 9065 O O . HIS B 1 262 ? 30.933 27.737 23.145 1.00 11.79 257 HIS B O 1
ATOM 9079 N N . ARG B 1 263 ? 28.754 27.679 22.507 1.00 12.07 258 ARG B N 1
ATOM 9080 C CA . ARG B 1 263 ? 28.854 28.741 21.509 1.00 9.09 258 ARG B CA 1
ATOM 9081 C C . ARG B 1 263 ? 27.486 29.390 21.375 1.00 11.31 258 ARG B C 1
ATOM 9082 O O . ARG B 1 263 ? 26.505 28.910 21.937 1.00 13.08 258 ARG B O 1
ATOM 9103 N N . VAL B 1 264 ? 27.402 30.450 20.570 1.00 12.44 259 VAL B N 1
ATOM 9104 C CA . VAL B 1 264 ? 26.112 31.049 20.257 1.00 11.32 259 VAL B CA 1
ATOM 9105 C C . VAL B 1 264 ? 25.874 30.951 18.756 1.00 11.91 259 VAL B C 1
ATOM 9106 O O . VAL B 1 264 ? 26.798 31.099 17.948 1.00 15.94 259 VAL B O 1
ATOM 9119 N N . ALA B 1 265 ? 24.630 30.657 18.396 1.00 11.52 260 ALA B N 1
ATOM 9120 C CA . ALA B 1 265 ? 24.215 30.728 17.008 1.00 7.76 260 ALA B CA 1
ATOM 9121 C C . ALA B 1 265 ? 24.172 32.184 16.565 1.00 10.36 260 ALA B C 1
ATOM 9122 O O . ALA B 1 265 ? 23.917 33.094 17.354 1.00 12.88 260 ALA B O 1
ATOM 9129 N N . ARG B 1 266 ? 24.411 32.397 15.275 1.00 9.60 261 ARG B N 1
ATOM 9130 C CA . ARG B 1 266 ? 24.274 33.720 14.689 1.00 8.81 261 ARG B CA 1
ATOM 9131 C C . ARG B 1 266 ? 22.847 34.221 14.827 1.00 8.71 261 ARG B C 1
ATOM 9132 O O . ARG B 1 266 ? 21.900 33.536 14.438 1.00 8.81 261 ARG B O 1
ATOM 9153 N N . ASN B 1 267 ? 22.699 35.424 15.361 1.00 8.11 262 ASN B N 1
ATOM 9154 C CA . ASN B 1 267 ? 21.392 36.052 15.454 1.00 6.88 262 ASN B CA 1
ATOM 9155 C C . ASN B 1 267 ? 21.043 36.627 14.092 1.00 7.29 262 ASN B C 1
ATOM 9156 O O . ASN B 1 267 ? 21.722 37.548 13.636 1.00 9.10 262 ASN B O 1
ATOM 9167 N N . THR B 1 268 ? 19.985 36.084 13.460 1.00 10.03 263 THR B N 1
ATOM 9168 C CA . THR B 1 268 ? 19.450 36.614 12.211 1.00 7.92 263 THR B CA 1
ATOM 9169 C C . THR B 1 268 ? 17.970 36.959 12.372 1.00 9.78 263 THR B C 1
ATOM 9170 O O . THR B 1 268 ? 17.264 37.101 11.377 1.00 9.66 263 THR B O 1
ATOM 9181 N N . SER B 1 269 ? 17.518 37.138 13.611 1.00 6.85 264 SER B N 1
ATOM 9182 C CA . SER B 1 269 ? 16.098 37.247 13.951 1.00 9.03 264 SER B CA 1
ATOM 9183 C C . SER B 1 269 ? 15.493 38.613 13.725 1.00 9.94 264 SER B C 1
ATOM 9184 O O . SER B 1 269 ? 14.267 38.754 13.882 1.00 8.62 264 SER B O 1
ATOM 9192 N N . GLY B 1 270 ? 16.296 39.621 13.380 1.00 9.49 265 GLY B N 1
ATOM 9193 C CA . GLY B 1 270 ? 15.798 40.961 13.176 1.00 10.35 265 GLY B CA 1
ATOM 9194 C C . GLY B 1 270 ? 15.707 41.801 14.428 1.00 9.84 265 GLY B C 1
ATOM 9195 O O . GLY B 1 270 ? 15.388 42.996 14.330 1.00 14.37 265 GLY B O 1
ATOM 9199 N N . ARG B 1 271 ? 15.960 41.218 15.593 1.00 10.76 266 ARG B N 1
ATOM 9200 C CA . ARG B 1 271 ? 15.907 41.913 16.876 1.00 10.36 266 ARG B CA 1
ATOM 9201 C C . ARG B 1 271 ? 17.190 41.623 17.641 1.00 14.16 266 ARG B C 1
ATOM 9202 O O . ARG B 1 271 ? 17.682 40.495 17.601 1.00 12.50 266 ARG B O 1
ATOM 9223 N N . ASP B 1 272 ? 17.700 42.631 18.363 1.00 12.05 267 ASP B N 1
ATOM 9224 C CA . ASP B 1 272 ? 18.938 42.461 19.125 1.00 10.02 267 ASP B CA 1
ATOM 9225 C C . ASP B 1 272 ? 18.744 41.431 20.241 1.00 10.29 267 ASP B C 1
ATOM 9226 O O . ASP B 1 272 ? 17.721 41.431 20.925 1.00 9.75 267 ASP B O 1
ATOM 9235 N N . ARG B 1 273 ? 19.749 40.587 20.468 1.00 7.59 268 ARG B N 1
ATOM 9236 C CA . ARG B 1 273 ? 19.689 39.523 21.475 1.00 10.55 268 ARG B CA 1
ATOM 9237 C C . ARG B 1 273 ? 20.533 39.913 22.684 1.00 9.44 268 ARG B C 1
ATOM 9238 O O . ARG B 1 273 ? 21.747 40.124 22.553 1.00 10.01 268 ARG B O 1
ATOM 9259 N N . LEU B 1 274 ? 19.911 39.930 23.868 1.00 7.40 269 LEU B N 1
ATOM 9260 C CA . LEU B 1 274 ? 20.597 40.244 25.118 1.00 12.12 269 LEU B CA 1
ATOM 9261 C C . LEU B 1 274 ? 20.918 38.969 25.885 1.00 8.73 269 LEU B C 1
ATOM 9262 O O . LEU B 1 274 ? 20.087 38.064 25.966 1.00 9.47 269 LEU B O 1
ATOM 9278 N N . SER B 1 275 ? 22.151 38.880 26.384 1.00 6.81 270 SER B N 1
ATOM 9279 C CA . SER B 1 275 ? 22.613 37.774 27.218 1.00 8.44 270 SER B CA 1
ATOM 9280 C C . SER B 1 275 ? 23.491 38.310 28.336 1.00 9.38 270 SER B C 1
ATOM 9281 O O . SER B 1 275 ? 24.383 39.131 28.087 1.00 10.13 270 SER B O 1
ATOM 9289 N N . PHE B 1 276 ? 23.277 37.823 29.561 1.00 7.98 271 PHE B N 1
ATOM 9290 C CA . PHE B 1 276 ? 23.931 38.373 30.747 1.00 10.04 271 PHE B CA 1
ATOM 9291 C C . PHE B 1 276 ? 24.617 37.284 31.566 1.00 9.01 271 PHE B C 1
ATOM 9292 O O . PHE B 1 276 ? 24.017 36.724 32.492 1.00 9.93 271 PHE B O 1
ATOM 9309 N N . PRO B 1 277 ? 25.883 36.965 31.273 1.00 6.94 272 PRO B N 1
ATOM 9310 C CA . PRO B 1 277 ? 26.592 35.960 32.081 1.00 8.13 272 PRO B CA 1
ATOM 9311 C C . PRO B 1 277 ? 27.190 36.569 33.330 1.00 8.03 272 PRO B C 1
ATOM 9312 O O . PRO B 1 277 ? 27.768 37.660 33.295 1.00 8.09 272 PRO B O 1
ATOM 9323 N N . LEU B 1 278 ? 27.048 35.854 34.442 1.00 7.15 273 LEU B N 1
ATOM 9324 C CA . LEU B 1 278 ? 27.738 36.174 35.685 1.00 10.89 273 LEU B CA 1
ATOM 9325 C C . LEU B 1 278 ? 28.689 35.035 36.022 1.00 9.65 273 LEU B C 1
ATOM 9326 O O . LEU B 1 278 ? 28.278 33.865 36.104 1.00 9.50 273 LEU B O 1
ATOM 9342 N N . PHE B 1 279 ? 29.950 35.372 36.163 1.00 7.15 274 PHE B N 1
ATOM 9343 C CA . PHE B 1 279 ? 31.002 34.415 36.486 1.00 9.65 274 PHE B CA 1
ATOM 9344 C C . PHE B 1 279 ? 31.311 34.502 37.975 1.00 13.39 274 PHE B C 1
ATOM 9345 O O . PHE B 1 279 ? 31.596 35.585 38.494 1.00 9.74 274 PHE B O 1
ATOM 9362 N N . PHE B 1 280 ? 31.244 33.365 38.651 1.00 9.66 275 PHE B N 1
ATOM 9363 C CA . PHE B 1 280 ? 31.437 33.241 40.097 1.00 9.32 275 PHE B CA 1
ATOM 9364 C C . PHE B 1 280 ? 32.753 32.487 40.262 1.00 9.36 275 PHE B C 1
ATOM 9365 O O . PHE B 1 280 ? 32.805 31.281 40.018 1.00 10.96 275 PHE B O 1
ATOM 9382 N N . ASP B 1 281 ? 33.808 33.204 40.606 1.00 8.78 276 ASP B N 1
ATOM 9383 C CA . ASP B 1 281 ? 35.170 32.668 40.640 1.00 9.30 276 ASP B CA 1
ATOM 9384 C C . ASP B 1 281 ? 35.825 32.726 42.023 1.00 10.03 276 ASP B C 1
ATOM 9385 O O . ASP B 1 281 ? 35.347 33.419 42.926 1.00 10.08 276 ASP B O 1
ATOM 9394 N N . PRO B 1 282 ? 36.942 32.024 42.222 1.00 9.37 277 PRO B N 1
ATOM 9395 C CA . PRO B 1 282 ? 37.669 32.155 43.489 1.00 12.02 277 PRO B CA 1
ATOM 9396 C C . PRO B 1 282 ? 38.145 33.590 43.717 1.00 12.14 277 PRO B C 1
ATOM 9397 O O . PRO B 1 282 ? 38.318 34.377 42.784 1.00 10.63 277 PRO B O 1
ATOM 9408 N N . ASN B 1 283 ? 38.349 33.926 44.987 1.00 11.00 278 ASN B N 1
ATOM 9409 C CA . ASN B 1 283 ? 39.077 35.132 45.341 1.00 10.99 278 ASN B CA 1
ATOM 9410 C C . ASN B 1 283 ? 40.332 35.255 44.499 1.00 8.98 278 ASN B C 1
ATOM 9411 O O . ASN B 1 283 ? 40.966 34.255 44.176 1.00 9.35 278 ASN B O 1
ATOM 9422 N N . PHE B 1 284 ? 40.672 36.502 44.127 1.00 11.93 279 PHE B N 1
ATOM 9423 C CA . PHE B 1 284 ? 41.844 36.759 43.299 1.00 10.46 279 PHE B CA 1
ATOM 9424 C C . PHE B 1 284 ? 43.099 36.115 43.878 1.00 10.31 279 PHE B C 1
ATOM 9425 O O . PHE B 1 284 ? 43.916 35.557 43.142 1.00 10.11 279 PHE B O 1
ATOM 9442 N N . HIS B 1 285 ? 43.249 36.148 45.197 1.00 10.05 280 HIS B N 1
ATOM 9443 C CA . HIS B 1 285 ? 44.451 35.627 45.833 1.00 12.46 280 HIS B CA 1
ATOM 9444 C C . HIS B 1 285 ? 44.331 34.182 46.292 1.00 12.36 280 HIS B C 1
ATOM 9445 O O . HIS B 1 285 ? 45.289 33.659 46.872 1.00 12.54 280 HIS B O 1
ATOM 9460 N N . ALA B 1 286 ? 43.210 33.515 46.028 1.00 10.56 281 ALA B N 1
ATOM 9461 C CA . ALA B 1 286 ? 43.105 32.097 46.326 1.00 11.51 281 ALA B CA 1
ATOM 9462 C C . ALA B 1 286 ? 44.209 31.302 45.641 1.00 9.69 281 ALA B C 1
ATOM 9463 O O . ALA B 1 286 ? 44.501 31.497 44.464 1.00 12.59 281 ALA B O 1
ATOM 9470 N N . ARG B 1 287 ? 44.787 30.359 46.378 1.00 9.93 282 ARG B N 1
ATOM 9471 C CA . ARG B 1 287 ? 45.734 29.400 45.822 1.00 12.01 282 ARG B CA 1
ATOM 9472 C C . ARG B 1 287 ? 44.981 28.078 45.730 1.00 12.40 282 ARG B C 1
ATOM 9473 O O . ARG B 1 287 ? 44.927 27.299 46.685 1.00 13.93 282 ARG B O 1
ATOM 9494 N N . VAL B 1 288 ? 44.373 27.847 44.571 1.00 11.77 283 VAL B N 1
ATOM 9495 C CA . VAL B 1 288 ? 43.497 26.691 44.415 1.00 12.08 283 VAL B CA 1
ATOM 9496 C C . VAL B 1 288 ? 44.325 25.418 44.375 1.00 11.59 283 VAL B C 1
ATOM 9497 O O . VAL B 1 288 ? 45.440 25.388 43.827 1.00 13.18 283 VAL B O 1
ATOM 9510 N N . GLN B 1 289 ? 43.797 24.362 44.986 1.00 14.11 284 GLN B N 1
ATOM 9511 C CA . GLN B 1 289 ? 44.446 23.058 44.997 1.00 16.84 284 GLN B CA 1
ATOM 9512 C C . GLN B 1 289 ? 43.459 22.011 44.495 1.00 14.13 284 GLN B C 1
ATOM 9513 O O . GLN B 1 289 ? 42.243 22.223 44.560 1.00 13.77 284 GLN B O 1
ATOM 9527 N N . PRO B 1 290 ? 43.953 20.900 43.957 1.00 13.76 285 PRO B N 1
ATOM 9528 C CA . PRO B 1 290 ? 43.046 19.799 43.612 1.00 15.44 285 PRO B CA 1
ATOM 9529 C C . PRO B 1 290 ? 42.289 19.340 44.851 1.00 14.07 285 PRO B C 1
ATOM 9530 O O . PRO B 1 290 ? 42.794 19.412 45.972 1.00 18.79 285 PRO B O 1
ATOM 9541 N N . ILE B 1 291 ? 41.032 18.942 44.646 1.00 14.70 286 ILE B N 1
ATOM 9542 C CA . ILE B 1 291 ? 40.195 18.470 45.743 1.00 11.21 286 ILE B CA 1
ATOM 9543 C C . ILE B 1 291 ? 40.630 17.059 46.105 1.00 12.83 286 ILE B C 1
ATOM 9544 O O . ILE B 1 291 ? 40.729 16.192 45.231 1.00 15.25 286 ILE B O 1
ATOM 9560 N N . GLU B 1 292 ? 40.882 16.834 47.390 1.00 13.75 287 GLU B N 1
ATOM 9561 C CA . GLU B 1 292 ? 41.271 15.526 47.897 1.00 18.04 287 GLU B CA 1
ATOM 9562 C C . GLU B 1 292 ? 40.034 14.670 48.124 1.00 16.43 287 GLU B C 1
ATOM 9563 O O . GLU B 1 292 ? 38.915 15.170 48.274 1.00 16.59 287 GLU B O 1
ATOM 9575 N N . GLY B 1 293 ? 40.242 13.353 48.132 1.00 18.33 288 GLY B N 1
ATOM 9576 C CA . GLY B 1 293 ? 39.171 12.444 48.493 1.00 19.31 288 GLY B CA 1
ATOM 9577 C C . GLY B 1 293 ? 38.094 12.234 47.454 1.00 17.19 288 GLY B C 1
ATOM 9578 O O . GLY B 1 293 ? 36.953 11.940 47.809 1.00 22.74 288 GLY B O 1
ATOM 9582 N N . LEU B 1 294 ? 38.417 12.383 46.176 1.00 19.08 289 LEU B N 1
ATOM 9583 C CA . LEU B 1 294 ? 37.452 12.124 45.133 1.00 14.11 289 LEU B CA 1
ATOM 9584 C C . LEU B 1 294 ? 37.818 10.870 44.346 1.00 15.22 289 LEU B C 1
ATOM 9585 O O . LEU B 1 294 ? 38.999 10.513 44.263 1.00 18.57 289 LEU B O 1
ATOM 9601 N N . PRO B 1 295 ? 36.841 10.207 43.736 1.00 20.23 290 PRO B N 1
ATOM 9602 C CA . PRO B 1 295 ? 37.151 9.043 42.898 1.00 21.96 290 PRO B CA 1
ATOM 9603 C C . PRO B 1 295 ? 37.907 9.455 41.649 1.00 27.53 290 PRO B C 1
ATOM 9604 O O . PRO B 1 295 ? 37.630 10.496 41.052 1.00 24.46 290 PRO B O 1
ATOM 9615 N N . GLU B 1 296 ? 38.886 8.634 41.267 1.00 28.41 291 GLU B N 1
ATOM 9616 C CA . GLU B 1 296 ? 39.680 8.914 40.080 1.00 25.28 291 GLU B CA 1
ATOM 9617 C C . GLU B 1 296 ? 38.866 8.657 38.820 1.00 26.77 291 GLU B C 1
ATOM 9618 O O . GLU B 1 296 ? 38.178 7.634 38.697 1.00 22.90 291 GLU B O 1
ATOM 9630 N N . VAL B 1 297 ? 38.951 9.587 37.883 1.00 24.70 292 VAL B N 1
ATOM 9631 C CA . VAL B 1 297 ? 38.305 9.470 36.582 1.00 27.42 292 VAL B CA 1
ATOM 9632 C C . VAL B 1 297 ? 39.336 8.879 35.632 1.00 26.63 292 VAL B C 1
ATOM 9633 O O . VAL B 1 297 ? 40.497 9.314 35.638 1.00 25.03 292 VAL B O 1
ATOM 9646 N N . PRO B 1 298 ? 38.967 7.901 34.812 1.00 28.90 293 PRO B N 1
ATOM 9647 C CA . PRO B 1 298 ? 39.952 7.282 33.921 1.00 36.81 293 PRO B CA 1
ATOM 9648 C C . PRO B 1 298 ? 40.486 8.257 32.881 1.00 29.98 293 PRO B C 1
ATOM 9649 O O . PRO B 1 298 ? 39.800 9.184 32.447 1.00 26.16 293 PRO B O 1
ATOM 9660 N N . GLU B 1 299 ? 41.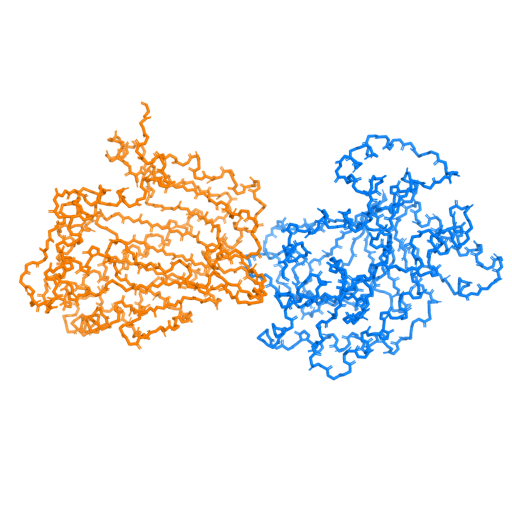745 8.029 32.501 1.00 38.18 294 GLU B N 1
ATOM 9661 C CA . GLU B 1 299 ? 42.371 8.661 31.340 1.00 37.30 294 GLU B CA 1
ATOM 9662 C C . GLU B 1 299 ? 42.363 10.183 31.452 1.00 33.09 294 GLU B C 1
ATOM 9663 O O . GLU B 1 299 ? 42.016 10.894 30.508 1.00 33.03 294 GLU B O 1
ATOM 9675 N N . GLN B 1 300 ? 42.770 10.682 32.622 1.00 30.90 295 GLN B N 1
ATOM 9676 C CA . GLN B 1 300 ? 42.901 12.115 32.840 1.00 26.91 295 GLN B CA 1
ATOM 9677 C C . GLN B 1 300 ? 44.337 12.572 33.040 1.00 21.65 295 GLN B C 1
ATOM 9678 O O . GLN B 1 300 ? 44.595 13.775 32.961 1.00 23.71 295 GLN B O 1
ATOM 9692 N N . ASP B 1 301 ? 45.276 11.651 33.288 1.00 26.16 296 ASP B N 1
ATOM 9693 C CA . ASP B 1 301 ? 46.658 12.048 33.547 1.00 30.31 296 ASP B CA 1
ATOM 9694 C C . ASP B 1 301 ? 47.185 12.977 32.460 1.00 25.24 296 ASP B C 1
ATOM 9695 O O . ASP B 1 301 ? 47.722 14.052 32.751 1.00 19.31 296 ASP B O 1
ATOM 9704 N N . ASP B 1 302 ? 47.080 12.555 31.198 1.00 21.50 297 ASP B N 1
ATOM 9705 C CA . ASP B 1 302 ? 47.671 13.333 30.122 1.00 21.60 297 ASP B CA 1
ATOM 9706 C C . ASP B 1 302 ? 46.992 14.688 30.004 1.00 19.95 297 ASP B C 1
ATOM 9707 O O . ASP B 1 302 ? 47.657 15.720 29.877 1.00 16.71 297 ASP B O 1
ATOM 9716 N N . SER B 1 303 ? 45.660 14.699 30.038 1.00 19.29 298 SER B N 1
ATOM 9717 C CA . SER B 1 303 ? 44.924 15.957 29.993 1.00 13.79 298 SER B CA 1
ATOM 9718 C C . SER B 1 303 ? 45.282 16.845 31.177 1.00 14.43 298 SER B C 1
ATOM 9719 O O . SER B 1 303 ? 45.472 18.056 31.020 1.00 16.89 298 SER B O 1
ATOM 9727 N N . ALA B 1 304 ? 45.400 16.257 32.369 1.00 13.95 299 ALA B N 1
ATOM 9728 C CA . ALA B 1 304 ? 45.699 17.051 33.547 1.00 15.65 299 ALA B CA 1
ATOM 9729 C C . ALA B 1 304 ? 47.081 17.688 33.435 1.00 12.84 299 ALA B C 1
ATOM 9730 O O . ALA B 1 304 ? 47.262 18.877 33.736 1.00 13.76 299 ALA B O 1
ATOM 9737 N N . ARG B 1 305 ? 48.074 16.926 32.984 1.00 16.09 300 ARG B N 1
ATOM 9738 C CA . ARG B 1 305 ? 49.414 17.489 32.876 1.00 16.90 300 ARG B CA 1
ATOM 9739 C C . ARG B 1 305 ? 49.489 18.564 31.792 1.00 16.18 300 ARG B C 1
ATOM 9740 O O . ARG B 1 305 ? 50.112 19.618 31.992 1.00 18.09 300 ARG B O 1
ATOM 9761 N N . ARG B 1 306 ? 48.865 18.328 30.641 1.00 14.45 301 ARG B N 1
ATOM 9762 C CA . ARG B 1 306 ? 48.855 19.349 29.604 1.00 14.85 301 ARG B CA 1
ATOM 9763 C C . ARG B 1 306 ? 48.218 20.629 30.117 1.00 15.20 301 ARG B C 1
ATOM 9764 O O . ARG B 1 306 ? 48.713 21.732 29.860 1.00 14.41 301 ARG B O 1
ATOM 9785 N N . TRP B 1 307 ? 47.110 20.506 30.847 1.00 15.00 302 TRP B N 1
ATOM 9786 C CA . TRP B 1 307 ? 46.449 21.700 31.353 1.00 13.62 302 TRP B CA 1
ATOM 9787 C C . TRP B 1 307 ? 47.305 22.403 32.389 1.00 15.71 302 TRP B C 1
ATOM 9788 O O . TRP B 1 307 ? 47.386 23.640 32.397 1.00 14.93 302 TRP B O 1
ATOM 9809 N N . ASP B 1 308 ? 47.940 21.630 33.277 1.00 15.45 303 ASP B N 1
ATOM 9810 C CA . ASP B 1 308 ? 48.799 22.214 34.303 1.00 17.11 303 ASP B CA 1
ATOM 9811 C C . ASP B 1 308 ? 49.891 23.070 33.673 1.00 16.40 303 ASP B C 1
ATOM 9812 O O . ASP B 1 308 ? 50.131 24.202 34.106 1.00 18.18 303 ASP B O 1
ATOM 9821 N N . GLN B 1 309 ? 50.523 22.566 32.606 1.00 18.93 304 GLN B N 1
ATOM 9822 C CA . GLN B 1 309 ? 51.615 23.290 31.967 1.00 19.77 304 GLN B CA 1
ATOM 9823 C C . GLN B 1 309 ? 51.120 24.522 31.228 1.00 19.11 304 GLN B C 1
ATOM 9824 O O . GLN B 1 309 ? 51.850 25.508 31.094 1.00 18.30 304 GLN B O 1
ATOM 9838 N N . ALA B 1 310 ? 49.901 24.484 30.725 1.00 16.06 305 ALA B N 1
ATOM 9839 C CA . ALA B 1 310 ? 49.334 25.645 30.065 1.00 16.76 305 ALA B CA 1
ATOM 9840 C C . ALA B 1 310 ? 48.724 26.625 31.046 1.00 13.45 305 ALA B C 1
ATOM 9841 O O . ALA B 1 310 ? 48.343 27.728 30.641 1.00 14.13 305 ALA B O 1
ATOM 9848 N N . ASN B 1 311 ? 48.656 26.278 32.334 1.00 11.87 306 ASN B N 1
ATOM 9849 C CA . ASN B 1 311 ? 47.983 27.104 33.324 1.00 11.63 306 ASN B CA 1
ATOM 9850 C C . ASN B 1 311 ? 48.716 27.024 34.663 1.00 10.51 306 ASN B C 1
ATOM 9851 O O . ASN B 1 311 ? 48.190 26.611 35.697 1.00 10.70 306 ASN B O 1
ATOM 9862 N N . VAL B 1 312 ? 49.991 27.434 34.634 1.00 9.78 307 VAL B N 1
ATOM 9863 C CA . VAL B 1 312 ? 50.857 27.260 35.789 1.00 12.02 307 VAL B CA 1
ATOM 9864 C C . VAL B 1 312 ? 50.248 27.852 37.049 1.00 9.84 307 VAL B C 1
ATOM 9865 O O . VAL B 1 312 ? 50.376 27.275 38.133 1.00 10.08 307 VAL B O 1
ATOM 9878 N N . HIS B 1 313 ? 49.603 29.014 36.953 1.00 8.46 308 HIS B N 1
ATOM 9879 C CA . HIS B 1 313 ? 49.148 29.679 38.182 1.00 9.10 308 HIS B CA 1
ATOM 9880 C C . HIS B 1 313 ? 47.952 28.994 38.843 1.00 8.08 308 HIS B C 1
ATOM 9881 O O . HIS B 1 313 ? 47.677 29.254 40.031 1.00 10.32 308 HIS B O 1
ATOM 9895 N N . ALA B 1 314 ? 47.274 28.099 38.128 1.00 11.38 309 ALA B N 1
ATOM 9896 C CA . ALA B 1 314 ? 46.055 27.495 38.646 1.00 9.18 309 ALA B CA 1
ATOM 9897 C C . ALA B 1 314 ? 46.344 26.703 39.913 1.00 12.35 309 ALA B C 1
ATOM 9898 O O . ALA B 1 314 ? 45.687 26.897 40.934 1.00 13.75 309 ALA B O 1
ATOM 9905 N N . PHE B 1 315 ? 47.355 25.816 39.867 1.00 9.65 310 PHE B N 1
ATOM 9906 C CA . PHE B 1 315 ? 47.687 24.968 41.005 1.00 8.96 310 PHE B CA 1
ATOM 9907 C C . PHE B 1 315 ? 49.066 25.278 41.579 1.00 14.35 310 PHE B C 1
ATOM 9908 O O . PHE B 1 315 ? 49.472 24.638 42.571 1.00 12.77 310 PHE B O 1
ATOM 9925 N N . HIS B 1 316 ? 49.775 26.264 41.023 1.00 12.96 311 HIS B N 1
ATOM 9926 C CA . HIS B 1 316 ? 51.065 26.702 41.546 1.00 11.03 311 HIS B CA 1
ATOM 9927 C C . HIS B 1 316 ? 51.081 28.179 41.909 1.00 12.22 311 HIS B C 1
ATOM 9928 O O . HIS B 1 316 ? 52.150 28.737 42.168 1.00 19.27 311 HIS B O 1
ATOM 9942 N N . GLY B 1 317 ? 49.942 28.846 41.914 1.00 9.75 312 GLY B N 1
ATOM 9943 C CA . GLY B 1 317 ? 49.933 30.244 42.249 1.00 10.36 312 GLY B CA 1
ATOM 9944 C C . GLY B 1 317 ? 48.533 30.722 42.549 1.00 12.26 312 GLY B C 1
ATOM 9945 O O . GLY B 1 317 ? 47.689 29.936 42.979 1.00 12.35 312 GLY B O 1
ATOM 9949 N N . GLU B 1 318 ? 48.285 31.996 42.312 1.00 11.84 313 GLU B N 1
ATOM 9950 C CA . GLU B 1 318 ? 47.032 32.626 42.694 1.00 12.15 313 GLU B CA 1
ATOM 9951 C C . GLU B 1 318 ? 46.050 32.663 41.531 1.00 9.77 313 GLU B C 1
ATOM 9952 O O . GLU B 1 318 ? 46.426 32.824 40.366 1.00 9.94 313 GLU B O 1
ATOM 9964 N N . TYR B 1 319 ? 44.767 32.523 41.876 1.00 11.89 314 TYR B N 1
ATOM 9965 C CA . TYR B 1 319 ? 43.730 32.405 40.857 1.00 12.88 314 TYR B CA 1
ATOM 9966 C C . TYR B 1 319 ? 43.751 33.616 39.925 1.00 8.46 314 TYR B C 1
ATOM 9967 O O . TYR B 1 319 ? 43.639 33.475 38.696 1.00 9.78 314 TYR B O 1
ATOM 9985 N N . GLY B 1 320 ? 43.919 34.810 40.485 1.00 8.96 315 GLY B N 1
ATOM 9986 C CA . GLY B 1 320 ? 43.930 36.000 39.645 1.00 11.76 315 GLY B CA 1
ATOM 9987 C C . GLY B 1 320 ? 44.989 35.974 38.560 1.00 10.59 315 GLY B C 1
ATOM 9988 O O . GLY B 1 320 ? 44.775 36.497 37.460 1.00 9.94 315 GLY B O 1
ATOM 9992 N N . ASP B 1 321 ? 46.168 35.410 38.856 1.00 9.61 316 ASP B N 1
ATOM 9993 C CA . ASP B 1 321 ? 47.207 35.309 37.835 1.00 11.71 316 ASP B CA 1
ATOM 9994 C C . ASP B 1 321 ? 46.860 34.267 36.788 1.00 7.86 316 ASP B C 1
ATOM 9995 O O . ASP B 1 321 ? 47.238 34.409 35.612 1.00 10.59 316 ASP B O 1
ATOM 10004 N N . TYR B 1 322 ? 46.184 33.184 37.196 1.00 8.50 317 TYR B N 1
ATOM 10005 C CA . TYR B 1 322 ? 45.681 32.227 36.224 1.00 9.23 317 TYR B CA 1
ATOM 10006 C C . TYR B 1 322 ? 44.711 32.907 35.270 1.00 8.57 317 TYR B C 1
ATOM 10007 O O . TYR B 1 322 ? 44.762 32.704 34.050 1.00 8.53 317 TYR B O 1
ATOM 10025 N N . LEU B 1 323 ? 43.818 33.718 35.806 1.00 8.59 318 LEU B N 1
ATOM 10026 C CA . LEU B 1 323 ? 42.847 34.386 34.952 1.00 12.83 318 LEU B CA 1
ATOM 10027 C C . LEU B 1 323 ? 43.502 35.449 34.080 1.00 8.12 318 LEU B C 1
ATOM 10028 O O . LEU B 1 323 ? 43.227 35.533 32.884 1.00 9.10 318 LEU B O 1
ATOM 10044 N N . LEU B 1 324 ? 44.375 36.279 34.657 1.00 11.02 319 LEU B N 1
ATOM 10045 C CA . LEU B 1 324 ? 45.060 37.275 33.834 1.00 9.89 319 LEU B CA 1
ATOM 10046 C C . LEU B 1 324 ? 45.843 36.617 32.703 1.00 13.07 319 LEU B C 1
ATOM 10047 O O . LEU B 1 324 ? 45.965 37.183 31.610 1.00 10.24 319 LEU B O 1
ATOM 10063 N N . ASN B 1 325 ? 46.382 35.420 32.932 1.00 9.27 320 ASN B N 1
ATOM 10064 C CA . ASN B 1 325 ? 47.109 34.761 31.851 1.00 11.49 320 ASN B CA 1
ATOM 10065 C C . ASN B 1 325 ? 46.192 34.463 30.673 1.00 13.82 320 ASN B C 1
ATOM 10066 O O . ASN B 1 325 ? 46.645 34.400 29.520 1.00 12.75 320 ASN B O 1
ATOM 10077 N N . LYS B 1 326 ? 44.897 34.323 30.931 1.00 10.89 321 LYS B N 1
ATOM 10078 C CA . LYS B 1 326 ? 43.946 34.135 29.856 1.00 9.96 321 LYS B CA 1
ATOM 10079 C C . LYS B 1 326 ? 43.646 35.421 29.102 1.00 9.54 321 LYS B C 1
ATOM 10080 O O . LYS B 1 326 ? 43.508 35.383 27.868 1.00 12.50 321 LYS B O 1
ATOM 10099 N N . VAL B 1 327 ? 43.496 36.543 29.805 1.00 8.94 322 VAL B N 1
ATOM 10100 C CA . VAL B 1 327 ? 42.888 37.734 29.219 1.00 10.67 322 VAL B CA 1
ATOM 10101 C C . VAL B 1 327 ? 43.810 38.938 29.149 1.00 12.28 322 VAL B C 1
ATOM 10102 O O . VAL B 1 327 ? 43.469 39.918 28.455 1.00 11.66 322 VAL B O 1
ATOM 10115 N N . ALA B 1 328 ? 44.958 38.933 29.817 1.00 11.56 323 ALA B N 1
ATOM 10116 C CA . ALA B 1 328 ? 45.741 40.166 29.853 1.00 12.40 323 ALA B CA 1
ATOM 10117 C C . ALA B 1 328 ? 46.197 40.578 28.461 1.00 10.94 323 ALA B C 1
ATOM 10118 O O . ALA B 1 328 ? 46.348 41.785 28.201 1.00 14.99 323 ALA B O 1
ATOM 10125 N N . LYS B 1 329 ? 46.395 39.618 27.548 1.00 14.45 324 LYS B N 1
ATOM 10126 C CA . LYS B 1 329 ? 46.870 39.951 26.202 1.00 11.84 324 LYS B CA 1
ATOM 10127 C C . LYS B 1 329 ? 45.854 40.787 25.429 1.00 15.78 324 LYS B C 1
ATOM 10128 O O . LYS B 1 329 ? 46.241 41.651 24.629 1.00 16.69 324 LYS B O 1
ATOM 10147 N N . VAL B 1 330 ? 44.566 40.536 25.649 1.00 12.15 325 VAL B N 1
ATOM 10148 C CA . VAL B 1 330 ? 43.512 41.272 24.962 1.00 13.01 325 VAL B CA 1
ATOM 10149 C C . VAL B 1 330 ? 43.230 42.602 25.642 1.00 15.04 325 VAL B C 1
ATOM 10150 O O . VAL B 1 330 ? 42.736 43.540 25.002 1.00 13.65 325 VAL B O 1
ATOM 10163 N N . PHE B 1 331 ? 43.500 42.692 26.944 1.00 10.74 326 PHE B N 1
ATOM 10164 C CA . PHE B 1 331 ? 43.214 43.879 27.733 1.00 12.43 326 PHE B CA 1
ATOM 10165 C C . PHE B 1 331 ? 44.490 44.368 28.406 1.00 11.02 326 PHE B C 1
ATOM 10166 O O . PHE B 1 331 ? 44.722 44.091 29.593 1.00 7.42 326 PHE B O 1
ATOM 10183 N N . PRO B 1 332 ? 45.305 45.149 27.703 1.00 10.02 327 PRO B N 1
ATOM 10184 C CA . PRO B 1 332 ? 46.594 45.583 28.279 1.00 11.06 327 PRO B CA 1
ATOM 10185 C C . PRO B 1 332 ? 46.458 46.484 29.488 1.00 11.84 327 PRO B C 1
ATOM 10186 O O . PRO B 1 332 ? 47.438 46.677 30.204 1.00 10.67 327 PRO B O 1
ATOM 10197 N N . GLN B 1 333 ? 45.293 47.091 29.717 1.00 8.75 328 GLN B N 1
ATOM 10198 C CA . GLN B 1 333 ? 45.144 47.957 30.868 1.00 9.05 328 GLN B CA 1
ATOM 10199 C C . GLN B 1 333 ? 45.165 47.174 32.168 1.00 9.17 328 GLN B C 1
ATOM 10200 O O . GLN B 1 333 ? 45.349 47.770 33.232 1.00 9.72 328 GLN B O 1
ATOM 10214 N N . LEU B 1 334 ? 44.978 45.859 32.121 1.00 9.73 329 LEU B N 1
ATOM 10215 C CA . LEU B 1 334 ? 44.840 45.113 33.377 1.00 8.28 329 LEU B CA 1
ATOM 10216 C C . LEU B 1 334 ? 46.139 45.074 34.158 1.00 10.37 329 LEU B C 1
ATOM 10217 O O . LEU B 1 334 ? 46.132 45.162 35.397 1.00 12.21 329 LEU B O 1
ATOM 10233 N N . ARG B 1 335 ? 47.259 44.960 33.465 1.00 10.90 330 ARG B N 1
ATOM 10234 C CA . ARG B 1 335 ? 48.558 44.923 34.120 1.00 9.68 330 ARG B CA 1
ATOM 10235 C C . ARG B 1 335 ? 49.323 46.223 33.919 1.00 10.31 330 ARG B C 1
ATOM 10236 O O . ARG B 1 335 ? 50.531 46.265 34.131 1.00 11.24 330 ARG B O 1
ATOM 10257 N N . ARG B 1 336 ? 48.642 47.274 33.484 1.00 11.20 331 ARG B N 1
ATOM 10258 C CA . ARG B 1 336 ? 49.268 48.574 33.323 1.00 10.39 331 ARG B CA 1
ATOM 10259 C C . ARG B 1 336 ? 49.500 49.190 34.691 1.00 8.89 331 ARG B C 1
ATOM 10260 O O . ARG B 1 336 ? 48.635 49.150 35.565 1.00 13.23 331 ARG B O 1
ATOM 10281 N N . ASP B 1 337 ? 50.680 49.781 34.867 1.00 10.48 332 ASP B N 1
ATOM 10282 C CA . ASP B 1 337 ? 51.033 50.501 36.079 1.00 12.10 332 ASP B CA 1
ATOM 10283 C C . ASP B 1 337 ? 50.961 52.007 35.858 1.00 11.61 332 ASP B C 1
ATOM 10284 O O . ASP B 1 337 ? 51.022 52.499 34.734 1.00 14.04 332 ASP B O 1
ATOM 10293 N N . LEU B 1 338 ? 50.780 52.724 36.951 1.00 13.27 333 LEU B N 1
ATOM 10294 C CA . LEU B 1 338 ? 50.792 54.171 36.945 1.00 15.13 333 LEU B CA 1
ATOM 10295 C C . LEU B 1 338 ? 52.228 54.666 37.069 1.00 19.89 333 LEU B C 1
ATOM 10296 O O . LEU B 1 338 ? 52.809 54.534 38.140 1.00 27.01 333 LEU B O 1
#

Nearest PDB structures (foldseek):
  6jyv-assembly2_B  TM=1.002E+00  e=1.860E-71  Pseudomonas aeruginosa PAO1
  5gja-assembly1_E  TM=7.579E-01  e=7.346E-20  Arabidopsis thaliana
  5gja-assembly1_H  TM=7.318E-01  e=8.279E-20  Arabidopsis thaliana
  1w9y-assembly1_A  TM=6.892E-01  e=1.221E-20  Petunia x hybrida
  5tcv-assembly1_A  TM=7.042E-01  e=7.346E-20  Petunia x hybrida